Protein AF-A0A1M5ZMY1-F1 (afdb_monomer)

Structure (mmCIF, N/CA/C/O backbone):
data_AF-A0A1M5ZMY1-F1
#
_entry.id   AF-A0A1M5ZMY1-F1
#
loop_
_atom_site.group_PDB
_atom_site.id
_atom_site.type_symbol
_atom_site.label_atom_id
_atom_site.label_alt_id
_atom_site.label_comp_id
_atom_site.label_asym_id
_atom_site.label_entity_id
_atom_site.label_seq_id
_atom_site.pdbx_PDB_ins_code
_atom_site.Cartn_x
_atom_site.Cartn_y
_atom_site.Cartn_z
_atom_site.occupancy
_atom_site.B_iso_or_equiv
_atom_site.auth_seq_id
_atom_site.auth_comp_id
_atom_site.auth_asym_id
_atom_site.auth_atom_id
_atom_site.pdbx_PDB_model_num
ATOM 1 N N . MET A 1 1 ? -7.234 53.132 26.429 1.00 35.31 1 MET A N 1
ATOM 2 C CA . MET A 1 1 ? -5.843 53.620 26.353 1.00 35.31 1 MET A CA 1
ATOM 3 C C . MET A 1 1 ? -4.954 52.594 27.036 1.00 35.31 1 MET A C 1
ATOM 5 O O . MET A 1 1 ? -4.853 52.607 28.250 1.00 35.31 1 MET A O 1
ATOM 9 N N . LEU A 1 2 ? -4.414 51.645 26.274 1.00 26.77 2 LEU A N 1
ATOM 10 C CA . LEU A 1 2 ? -3.416 50.683 26.740 1.00 26.77 2 LEU A CA 1
ATOM 11 C C . LEU A 1 2 ? -2.575 50.312 25.520 1.00 26.77 2 LEU A C 1
ATOM 13 O O . LEU A 1 2 ? -3.067 49.734 24.555 1.00 26.77 2 LEU A O 1
ATOM 17 N N . ILE A 1 3 ? -1.343 50.799 25.558 1.00 33.06 3 ILE A N 1
ATOM 18 C CA . ILE A 1 3 ? -0.283 50.609 24.578 1.00 33.06 3 ILE A CA 1
ATOM 19 C C . ILE A 1 3 ? 0.365 49.263 24.901 1.00 33.06 3 ILE A C 1
ATOM 21 O O . ILE A 1 3 ? 0.758 49.053 26.046 1.00 33.06 3 ILE A O 1
ATOM 25 N N . PHE A 1 4 ? 0.520 48.383 23.911 1.00 30.03 4 PHE A N 1
ATOM 26 C CA . PHE A 1 4 ? 1.518 47.318 23.980 1.00 30.03 4 PHE A CA 1
ATOM 27 C C . PHE A 1 4 ? 2.393 47.348 22.731 1.00 30.03 4 PHE A C 1
ATOM 29 O O . PHE A 1 4 ? 1.918 47.335 21.598 1.00 30.03 4 PHE A O 1
ATOM 36 N N . LEU A 1 5 ? 3.685 47.478 23.014 1.00 32.12 5 LEU A N 1
ATOM 37 C CA . LEU A 1 5 ? 4.809 47.629 22.107 1.00 32.12 5 LEU A CA 1
ATOM 38 C C . LEU A 1 5 ? 5.009 46.376 21.251 1.00 32.12 5 LEU A C 1
ATOM 40 O O . LEU A 1 5 ? 5.100 45.268 21.774 1.00 32.12 5 LEU A O 1
ATOM 44 N N . ALA A 1 6 ? 5.163 46.588 19.945 1.00 33.00 6 ALA A N 1
ATOM 45 C CA . ALA A 1 6 ? 5.726 45.624 19.015 1.00 33.00 6 ALA A CA 1
ATOM 46 C C . ALA A 1 6 ? 7.094 46.131 18.538 1.00 33.00 6 ALA A C 1
ATOM 48 O O . ALA A 1 6 ? 7.201 47.151 17.863 1.00 33.00 6 ALA A O 1
ATOM 49 N N . ALA A 1 7 ? 8.126 45.386 18.906 1.00 31.83 7 ALA A N 1
ATOM 50 C CA . ALA A 1 7 ? 9.466 45.339 18.328 1.00 31.83 7 ALA A CA 1
ATOM 51 C C . ALA A 1 7 ? 9.994 43.953 18.735 1.00 31.83 7 ALA A C 1
ATOM 53 O O . ALA A 1 7 ? 9.753 43.524 19.857 1.00 31.83 7 ALA A O 1
ATOM 54 N N . SER A 1 8 ? 10.696 43.130 17.973 1.00 28.95 8 SER A N 1
ATOM 55 C CA . SER A 1 8 ? 11.203 43.115 16.608 1.00 28.95 8 SER A CA 1
ATOM 56 C C . SER A 1 8 ? 12.115 41.880 16.603 1.00 28.95 8 SER A C 1
ATOM 58 O O . SER A 1 8 ? 13.046 41.829 17.405 1.00 28.95 8 SER A O 1
ATOM 60 N N . ALA A 1 9 ? 11.889 40.896 15.742 1.00 30.72 9 ALA A N 1
ATOM 61 C CA . ALA A 1 9 ? 12.940 39.959 15.351 1.00 30.72 9 ALA A CA 1
ATOM 62 C C . ALA A 1 9 ? 12.597 39.461 13.951 1.00 30.72 9 ALA A C 1
ATOM 64 O O . ALA A 1 9 ? 11.760 38.582 13.761 1.00 30.72 9 ALA A O 1
ATOM 65 N N . GLY A 1 10 ? 13.186 40.133 12.963 1.00 38.84 10 GLY A N 1
ATOM 66 C CA . GLY A 1 10 ? 13.067 39.770 11.566 1.00 38.84 10 GLY A CA 1
ATOM 67 C C . GLY A 1 10 ? 13.779 38.449 11.314 1.00 38.84 10 GLY A C 1
ATOM 68 O O . GLY A 1 10 ? 14.991 38.347 11.480 1.00 38.84 10 GLY A O 1
ATOM 69 N N . TYR A 1 11 ? 13.013 37.462 10.873 1.00 30.56 11 TYR A N 1
ATOM 70 C CA . TYR A 1 11 ? 13.518 36.350 10.088 1.00 30.56 11 TYR A CA 1
ATOM 71 C C . TYR A 1 11 ? 12.639 36.255 8.842 1.00 30.56 11 TYR A C 1
ATOM 73 O O . TYR A 1 11 ? 11.413 36.263 8.936 1.00 30.56 11 TYR A O 1
ATOM 81 N N . ASN A 1 12 ? 13.282 36.272 7.675 1.00 38.78 12 ASN A N 1
ATOM 82 C CA . ASN A 1 12 ? 12.646 36.232 6.362 1.00 38.78 12 ASN A CA 1
ATOM 83 C C . ASN A 1 12 ? 11.802 34.964 6.215 1.00 38.78 12 ASN A C 1
ATOM 85 O O . ASN A 1 12 ? 12.333 33.899 5.911 1.00 38.78 12 ASN A O 1
ATOM 89 N N . ASP A 1 13 ? 10.490 35.105 6.382 1.00 34.28 13 ASP A N 1
ATOM 90 C CA . ASP A 1 13 ? 9.532 34.015 6.240 1.00 34.28 13 ASP A CA 1
ATOM 91 C C . ASP A 1 13 ? 8.671 34.233 4.987 1.00 34.28 13 ASP A C 1
ATOM 93 O O . ASP A 1 13 ? 7.464 34.463 5.028 1.00 34.28 13 ASP A O 1
ATOM 97 N N . THR A 1 14 ? 9.314 34.179 3.817 1.00 39.56 14 THR A N 1
ATOM 98 C CA . THR A 1 14 ? 8.630 34.242 2.510 1.00 39.56 14 THR A CA 1
ATOM 99 C C . THR A 1 14 ? 7.944 32.916 2.140 1.00 39.56 14 THR A C 1
ATOM 101 O O . THR A 1 14 ? 7.382 32.796 1.053 1.00 39.56 14 THR A O 1
ATOM 104 N N . TYR A 1 15 ? 7.964 31.914 3.029 1.00 38.06 15 TYR A N 1
ATOM 105 C CA . TYR A 1 15 ? 7.340 30.605 2.806 1.00 38.06 15 TYR A CA 1
ATOM 106 C C . TYR A 1 15 ? 6.025 30.405 3.585 1.00 38.06 15 TYR A C 1
ATOM 108 O O . TYR A 1 15 ? 5.156 29.665 3.124 1.00 38.06 15 TYR A O 1
ATOM 116 N N . SER A 1 16 ? 5.811 31.120 4.697 1.00 37.41 16 SER A N 1
ATOM 117 C CA . SER A 1 16 ? 4.616 30.952 5.547 1.00 37.41 16 SER A CA 1
ATOM 118 C C . SER A 1 16 ? 3.378 31.734 5.088 1.00 37.41 16 SER A C 1
ATOM 120 O O . SER A 1 16 ? 2.257 31.361 5.428 1.00 37.41 16 SER A O 1
ATOM 122 N N . GLN A 1 17 ? 3.517 32.771 4.252 1.00 33.72 17 GLN A N 1
ATOM 123 C CA . GLN A 1 17 ? 2.355 33.527 3.750 1.00 33.72 17 GLN A CA 1
ATOM 124 C C . GLN A 1 17 ? 1.603 32.859 2.585 1.00 33.72 17 GLN A C 1
ATOM 126 O O . GLN A 1 17 ? 0.542 33.342 2.192 1.00 33.72 17 GLN A O 1
ATOM 131 N N . LYS A 1 18 ? 2.080 31.723 2.054 1.00 39.38 18 LYS A N 1
ATOM 132 C CA . LYS A 1 18 ? 1.399 31.013 0.954 1.00 39.38 18 LYS A CA 1
ATOM 133 C C . LYS A 1 18 ? 0.364 29.978 1.411 1.00 39.38 18 LYS A C 1
ATOM 135 O O . LYS A 1 18 ? -0.370 29.456 0.579 1.00 39.38 18 LYS A O 1
ATOM 140 N N . ILE A 1 19 ? 0.279 29.699 2.713 1.00 42.78 19 ILE A N 1
ATOM 141 C CA . ILE A 1 19 ? -0.653 28.702 3.268 1.00 42.78 19 ILE A CA 1
ATOM 142 C C . ILE A 1 19 ? -1.987 29.351 3.686 1.00 42.78 19 ILE A C 1
ATOM 144 O O . ILE A 1 19 ? -3.027 28.702 3.654 1.00 42.78 19 ILE A O 1
ATOM 148 N N . ALA A 1 20 ? -2.004 30.655 3.981 1.00 37.91 20 ALA A N 1
ATOM 149 C CA . ALA A 1 20 ? -3.212 31.351 4.436 1.00 37.91 20 ALA A CA 1
ATOM 150 C C . ALA A 1 20 ? -4.171 31.798 3.307 1.00 37.91 20 ALA A C 1
ATOM 152 O O . ALA A 1 20 ? -5.298 32.186 3.598 1.00 37.91 20 ALA A O 1
ATOM 153 N N . SER A 1 21 ? -3.771 31.721 2.029 1.00 38.44 21 SER A N 1
ATOM 154 C CA . SER A 1 21 ? -4.612 32.104 0.876 1.00 38.44 21 SER A CA 1
ATOM 155 C C . SER A 1 21 ? -5.141 30.927 0.042 1.00 38.44 21 SER A C 1
ATOM 157 O O . SER A 1 21 ? -5.813 31.146 -0.962 1.00 38.44 21 SER A O 1
ATOM 159 N N . GLN A 1 22 ? -4.894 29.677 0.456 1.00 45.12 22 GLN A N 1
ATOM 160 C CA . GLN A 1 22 ? -5.341 28.469 -0.261 1.00 45.12 22 GLN A CA 1
ATOM 161 C C . GLN A 1 22 ? -6.556 27.774 0.372 1.00 45.12 22 GLN A C 1
ATOM 163 O O . GLN A 1 22 ? -6.870 26.639 0.032 1.00 45.12 22 GLN A O 1
ATOM 168 N N . GLY A 1 23 ? -7.306 28.472 1.228 1.00 39.94 23 GLY A N 1
ATOM 169 C CA . GLY A 1 23 ? -8.612 28.022 1.728 1.00 39.94 23 GLY A CA 1
ATOM 170 C C . GLY A 1 23 ? -9.728 28.014 0.672 1.00 39.94 23 GLY A C 1
ATOM 171 O O . GLY A 1 23 ? -10.899 28.126 1.024 1.00 39.94 23 GLY A O 1
ATOM 172 N N . ILE A 1 24 ? -9.392 27.914 -0.617 1.00 46.41 24 ILE A N 1
ATOM 173 C CA . ILE A 1 24 ? -10.369 27.601 -1.653 1.00 46.41 24 ILE A CA 1
ATOM 174 C C . ILE A 1 24 ? -10.539 26.089 -1.586 1.00 46.41 24 ILE A C 1
ATOM 176 O O . ILE A 1 24 ? -9.721 25.339 -2.114 1.00 46.41 24 ILE A O 1
ATOM 180 N N . PHE A 1 25 ? -11.583 25.647 -0.885 1.00 50.59 25 PHE A N 1
ATOM 181 C CA . PHE A 1 25 ? -12.073 24.279 -0.983 1.00 50.59 25 PHE A CA 1
ATOM 182 C C . PHE A 1 25 ? -12.330 23.994 -2.463 1.00 50.59 25 PHE A C 1
ATOM 184 O O . PHE A 1 25 ? -13.323 24.457 -3.028 1.00 50.59 25 PHE A O 1
ATOM 191 N N . SER A 1 26 ? -11.397 23.303 -3.117 1.00 63.91 26 SER A N 1
ATOM 192 C CA . SER A 1 26 ? -11.587 22.885 -4.494 1.00 63.91 26 SER A CA 1
ATOM 193 C C . SER A 1 26 ? -12.775 21.932 -4.504 1.00 63.91 26 SER A C 1
ATOM 195 O O . SER A 1 26 ? -12.816 20.949 -3.758 1.00 63.91 26 SER A O 1
ATOM 197 N N . LEU A 1 27 ? -13.802 22.287 -5.278 1.00 74.50 27 LEU A N 1
ATOM 198 C CA . LEU A 1 27 ? -14.998 21.462 -5.378 1.00 74.50 27 LEU A CA 1
ATOM 199 C C . LEU A 1 27 ? -14.587 20.050 -5.821 1.00 74.50 27 LEU A C 1
ATOM 201 O O . LEU A 1 27 ? -13.698 19.918 -6.674 1.00 74.50 27 LEU A O 1
ATOM 205 N N . PRO A 1 28 ? -15.195 18.999 -5.242 1.00 84.06 28 PRO A N 1
ATOM 206 C CA . PRO A 1 28 ? -14.890 17.633 -5.628 1.00 84.06 28 PRO A CA 1
ATOM 207 C C . PRO A 1 28 ? -15.141 17.464 -7.128 1.00 84.06 28 PRO A C 1
ATOM 209 O O . PRO A 1 28 ? -16.197 17.833 -7.642 1.00 84.06 28 PRO A O 1
ATOM 212 N N . VAL A 1 29 ? -14.149 16.921 -7.831 1.00 89.75 29 VAL A N 1
ATOM 213 C CA . VAL A 1 29 ? -14.272 16.595 -9.253 1.00 89.75 29 VAL A CA 1
ATOM 214 C C . VAL A 1 29 ? -15.243 15.428 -9.386 1.00 89.75 29 VAL A C 1
ATOM 216 O O . VAL A 1 29 ? -14.965 14.337 -8.890 1.00 89.75 29 VAL A O 1
ATOM 219 N N . LEU A 1 30 ? -16.379 15.667 -10.037 1.00 92.62 30 LEU A N 1
ATOM 220 C CA . LEU A 1 30 ? -17.332 14.625 -10.407 1.00 92.62 30 LEU A CA 1
ATOM 221 C C . LEU A 1 30 ? -16.865 13.946 -11.698 1.00 92.62 30 LEU A C 1
ATOM 223 O O . LEU A 1 30 ? -16.421 14.627 -12.623 1.00 92.62 30 LEU A O 1
ATOM 227 N N . PHE A 1 31 ? -16.955 12.620 -11.741 1.00 94.88 31 PHE A N 1
ATOM 228 C CA . PHE A 1 31 ? -16.605 11.802 -12.898 1.00 94.88 31 PHE A CA 1
ATOM 229 C C . PHE A 1 31 ? -17.418 10.512 -12.910 1.00 94.88 31 PHE A C 1
ATOM 231 O O . PHE A 1 31 ? -17.820 10.016 -11.853 1.00 94.88 31 PHE A O 1
ATOM 238 N N . ASP A 1 32 ? -17.606 9.959 -14.102 1.00 96.62 32 ASP A N 1
ATOM 239 C CA . ASP A 1 32 ? -18.259 8.669 -14.288 1.00 96.62 32 ASP A CA 1
ATOM 240 C C . ASP A 1 32 ? -17.251 7.537 -14.060 1.00 96.62 32 ASP A C 1
ATOM 242 O O . ASP A 1 32 ? -16.075 7.629 -14.431 1.00 96.62 32 ASP A O 1
ATOM 246 N N . LYS A 1 33 ? -17.700 6.459 -13.412 1.00 96.50 33 LYS A N 1
ATOM 247 C CA . LYS A 1 33 ? -16.862 5.279 -13.200 1.00 96.50 33 LYS A CA 1
ATOM 248 C C . LYS A 1 33 ? -16.662 4.537 -14.517 1.00 96.50 33 LYS A C 1
ATOM 250 O O . LYS A 1 33 ? -17.620 4.227 -15.217 1.00 96.50 33 LYS A O 1
ATOM 255 N N . ILE A 1 34 ? -15.407 4.236 -14.844 1.00 97.50 34 ILE A N 1
ATOM 256 C CA . ILE A 1 34 ? -15.065 3.524 -16.079 1.00 97.50 34 ILE A CA 1
ATOM 257 C C . ILE A 1 34 ? -15.164 2.018 -15.835 1.00 97.50 34 ILE A C 1
ATOM 259 O O . ILE A 1 34 ? -14.408 1.467 -15.031 1.00 97.50 34 ILE A O 1
ATOM 263 N N . SER A 1 35 ? -16.066 1.370 -16.571 1.00 97.12 35 SER A N 1
ATOM 264 C CA . SER A 1 35 ? -16.361 -0.065 -16.483 1.00 97.12 35 SER A CA 1
ATOM 265 C C . SER A 1 35 ? -15.853 -0.885 -17.686 1.00 97.12 35 SER A C 1
ATOM 267 O O . SER A 1 35 ? -16.077 -2.090 -17.772 1.00 97.12 35 SER A O 1
ATOM 269 N N . VAL A 1 36 ? -15.145 -0.248 -18.626 1.00 97.56 36 VAL A N 1
ATOM 270 C CA . VAL A 1 36 ? -14.686 -0.863 -19.886 1.00 97.56 36 VAL A CA 1
ATOM 271 C C . VAL A 1 36 ? -13.161 -0.933 -19.985 1.00 97.56 36 VAL A C 1
ATOM 273 O O . VAL A 1 36 ? -12.440 -0.120 -19.399 1.00 97.56 36 VAL A O 1
ATOM 276 N N . LEU A 1 37 ? -12.663 -1.905 -20.753 1.00 97.19 37 LEU A N 1
ATOM 277 C CA . LEU A 1 37 ? -11.234 -2.110 -21.007 1.00 97.19 37 LEU A CA 1
ATOM 278 C C . LEU A 1 37 ? -10.665 -1.061 -21.987 1.00 97.19 37 LEU A C 1
ATOM 280 O O . LEU A 1 37 ? -11.405 -0.517 -22.807 1.00 97.19 37 LEU A O 1
ATOM 284 N N . PRO A 1 38 ? -9.351 -0.763 -21.934 1.00 97.94 38 PRO A N 1
ATOM 285 C CA . PRO A 1 38 ? -8.729 0.181 -22.858 1.00 97.94 38 PRO A CA 1
ATOM 286 C C . PRO A 1 38 ? -8.578 -0.410 -24.266 1.00 97.94 38 PRO A C 1
ATOM 288 O O . PRO A 1 38 ? -7.960 -1.459 -24.448 1.00 97.94 38 PRO A O 1
ATOM 291 N N . GLU A 1 39 ? -9.038 0.325 -25.278 1.00 97.69 39 GLU A N 1
ATOM 292 C CA . GLU A 1 39 ? -8.944 -0.085 -26.694 1.00 97.69 39 GLU A CA 1
ATOM 293 C C . GLU A 1 39 ? -7.943 0.760 -27.490 1.00 97.69 39 GLU A C 1
ATOM 295 O O . GLU A 1 39 ? -7.606 0.435 -28.625 1.00 97.69 39 GLU A O 1
ATOM 300 N N . ALA A 1 40 ? -7.444 1.853 -26.910 1.00 97.19 40 ALA A N 1
ATOM 301 C CA . ALA A 1 40 ? -6.541 2.762 -27.594 1.00 97.19 40 ALA A CA 1
ATOM 302 C C . ALA A 1 40 ? -5.275 2.070 -28.127 1.00 97.19 40 ALA A C 1
ATOM 304 O O . ALA A 1 40 ? -4.642 1.275 -27.433 1.00 97.19 40 ALA A O 1
ATOM 305 N N . GLU A 1 41 ? -4.861 2.456 -29.336 1.00 97.19 41 GLU A N 1
ATOM 306 C CA . GLU A 1 41 ? -3.642 1.968 -30.004 1.00 97.19 41 GLU A CA 1
ATOM 307 C C . GLU A 1 41 ? -2.421 2.868 -29.787 1.00 97.19 41 GLU A C 1
ATOM 309 O O . GLU A 1 41 ? -1.297 2.491 -30.099 1.00 97.19 41 GLU A O 1
ATOM 314 N N . THR A 1 42 ? -2.619 4.074 -29.252 1.00 97.50 42 THR A N 1
ATOM 315 C CA . THR A 1 42 ? -1.530 5.014 -28.972 1.00 97.50 42 THR A CA 1
ATOM 316 C C . THR A 1 42 ? -1.699 5.650 -27.603 1.00 97.50 42 THR A C 1
ATOM 318 O O . THR A 1 42 ? -2.817 5.820 -27.114 1.00 97.50 42 THR A O 1
ATOM 321 N N . PHE A 1 43 ? -0.591 6.083 -27.000 1.00 97.12 43 PHE A N 1
ATOM 322 C CA . PHE A 1 43 ? -0.623 6.768 -25.708 1.00 97.12 43 PHE A CA 1
ATOM 323 C C . PHE A 1 43 ? -1.523 8.028 -25.689 1.00 97.12 43 PHE A C 1
ATOM 325 O O . PHE A 1 43 ? -2.339 8.158 -24.774 1.00 97.12 43 PHE A O 1
ATOM 332 N N . PRO A 1 44 ? -1.481 8.931 -26.691 1.00 98.00 44 PRO A N 1
ATOM 333 C CA . PRO A 1 44 ? -2.434 10.039 -26.770 1.00 98.00 44 PRO A CA 1
ATOM 334 C C . PRO A 1 44 ? -3.897 9.610 -26.844 1.00 98.00 44 PRO A C 1
ATOM 336 O O . PRO A 1 44 ? -4.752 10.228 -26.208 1.00 98.00 44 PRO A O 1
ATOM 339 N N . ALA A 1 45 ? -4.189 8.565 -27.624 1.00 98.19 45 ALA A N 1
ATOM 340 C CA . ALA A 1 45 ? -5.538 8.029 -27.733 1.00 98.19 45 ALA A CA 1
ATOM 341 C C . ALA A 1 45 ? -5.999 7.428 -26.401 1.00 98.19 45 ALA A C 1
ATOM 343 O O . ALA A 1 45 ? -7.151 7.633 -26.037 1.00 98.19 45 ALA A O 1
ATOM 344 N N . LEU A 1 46 ? -5.099 6.795 -25.639 1.00 98.38 46 LEU A N 1
ATOM 345 C CA . LEU A 1 46 ? -5.397 6.239 -24.319 1.00 98.38 46 LEU A CA 1
ATOM 346 C C . LEU A 1 46 ? -5.881 7.327 -23.358 1.00 98.38 46 LEU A C 1
ATOM 348 O O . LEU A 1 46 ? -6.939 7.183 -22.754 1.00 98.38 46 LEU A O 1
ATOM 352 N N . LEU A 1 47 ? -5.157 8.447 -23.261 1.00 98.06 47 LEU A N 1
ATOM 353 C CA . LEU A 1 47 ? -5.557 9.554 -22.385 1.00 98.06 47 LEU A CA 1
ATOM 354 C C . LEU A 1 47 ? -6.885 10.188 -22.820 1.00 98.06 47 LEU A C 1
ATOM 356 O O . LEU A 1 47 ? -7.728 10.486 -21.976 1.00 98.06 47 LEU A O 1
ATOM 360 N N . ARG A 1 48 ? -7.100 10.375 -24.130 1.00 98.38 48 ARG A N 1
ATOM 361 C CA . ARG A 1 48 ? -8.371 10.906 -24.652 1.00 98.38 48 ARG A CA 1
ATOM 362 C C . ARG A 1 48 ? -9.536 9.954 -24.393 1.00 98.38 48 ARG A C 1
ATOM 364 O O . ARG A 1 48 ? -10.596 10.412 -23.983 1.00 98.38 48 ARG A O 1
ATOM 371 N N . GLN A 1 49 ? -9.341 8.657 -24.634 1.00 98.38 49 GLN A N 1
ATOM 372 C CA . GLN A 1 49 ? -10.352 7.628 -24.404 1.00 98.38 49 GLN A CA 1
ATOM 373 C C . GLN A 1 49 ? -10.727 7.582 -22.923 1.00 98.38 49 GLN A C 1
ATOM 375 O O . GLN A 1 49 ? -11.909 7.630 -22.606 1.00 98.38 49 GLN A O 1
ATOM 380 N N . PHE A 1 50 ? -9.735 7.580 -22.031 1.00 98.38 50 PHE A N 1
ATOM 381 C CA . PHE A 1 50 ? -9.957 7.582 -20.589 1.00 98.38 50 PHE A CA 1
ATOM 382 C C . PHE A 1 50 ? -10.768 8.798 -20.131 1.00 98.38 50 PHE A C 1
ATOM 384 O O . PHE A 1 50 ? -11.792 8.646 -19.474 1.00 98.38 50 PHE A O 1
ATOM 391 N N . MET A 1 51 ? -10.348 10.008 -20.518 1.00 98.19 51 MET A N 1
ATOM 392 C CA . MET A 1 51 ? -11.069 11.233 -20.159 1.00 98.19 51 MET A CA 1
ATOM 393 C C . MET A 1 51 ? -12.495 11.238 -20.716 1.00 98.19 51 MET A C 1
ATOM 395 O O . MET A 1 51 ? -13.422 11.610 -20.007 1.00 98.19 51 MET A O 1
ATOM 399 N N . LYS A 1 52 ? -12.691 10.773 -21.956 1.00 98.31 52 LYS A N 1
ATOM 400 C CA . LYS A 1 52 ? -14.020 10.670 -22.567 1.00 98.31 52 LYS A CA 1
ATOM 4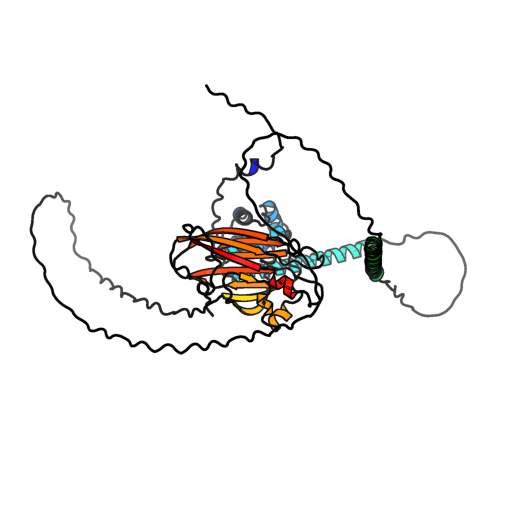01 C C . LYS A 1 52 ? -14.929 9.704 -21.802 1.00 98.31 52 LYS A C 1
ATOM 403 O O . LYS A 1 52 ? -16.080 10.041 -21.563 1.00 98.31 52 LYS A O 1
ATOM 408 N N . LEU A 1 53 ? -14.425 8.525 -21.435 1.00 97.94 53 LEU A N 1
ATOM 409 C CA . LEU A 1 53 ? -15.198 7.505 -20.719 1.00 97.94 53 LEU A CA 1
ATOM 410 C C . LEU A 1 53 ? -15.515 7.912 -19.279 1.00 97.94 53 LEU A C 1
ATOM 412 O O . LEU A 1 53 ? -16.603 7.625 -18.803 1.00 97.94 53 LEU A O 1
ATOM 416 N N . GLY A 1 54 ? -14.592 8.600 -18.605 1.00 97.56 54 GLY A N 1
ATOM 417 C CA . GLY A 1 54 ? -14.825 9.140 -17.264 1.00 97.56 54 GLY A CA 1
ATOM 418 C C . GLY A 1 54 ? -15.612 10.453 -17.247 1.00 97.56 54 GLY A C 1
ATOM 419 O O . GLY A 1 54 ? -15.760 11.043 -16.180 1.00 97.56 54 GLY A O 1
ATOM 420 N N . ASN A 1 55 ? -16.058 10.947 -18.409 1.00 97.62 55 ASN A N 1
ATOM 421 C CA . ASN A 1 55 ? -16.696 12.258 -18.573 1.00 97.62 55 ASN A CA 1
ATOM 422 C C . ASN A 1 55 ? -15.882 13.407 -17.937 1.00 97.62 55 ASN A C 1
ATOM 424 O O . ASN A 1 55 ? -16.403 14.329 -17.312 1.00 97.62 55 ASN A O 1
ATOM 428 N N . LEU A 1 56 ? -14.560 13.322 -18.081 1.00 96.88 56 LEU A N 1
ATOM 429 C CA . LEU A 1 56 ? -13.594 14.266 -17.542 1.00 96.88 56 LEU A CA 1
ATOM 430 C C . LEU A 1 56 ? -13.186 15.266 -18.619 1.00 96.88 56 LEU A C 1
ATOM 432 O O . LEU A 1 56 ? -12.684 14.908 -19.688 1.00 96.88 56 LEU A O 1
ATOM 436 N N . THR A 1 57 ? -13.310 16.549 -18.304 1.00 96.81 57 THR A N 1
ATOM 437 C CA . THR A 1 57 ? -12.616 17.595 -19.058 1.00 96.81 57 THR A CA 1
ATOM 438 C C . THR A 1 57 ? -11.113 17.549 -18.781 1.00 96.81 57 THR A C 1
ATOM 440 O O . THR A 1 57 ? -10.650 16.998 -17.780 1.00 96.81 57 THR A O 1
ATOM 443 N N . GLN A 1 58 ? -10.330 18.187 -19.654 1.00 95.69 58 GLN A N 1
ATOM 444 C CA . GLN A 1 58 ? -8.884 18.290 -19.471 1.00 95.69 58 GLN A CA 1
ATOM 445 C C . GLN A 1 58 ? -8.523 18.942 -18.120 1.00 95.69 58 GLN A C 1
ATOM 447 O O . GLN A 1 58 ? -7.699 18.412 -17.377 1.00 95.69 58 GLN A O 1
ATOM 452 N N . SER A 1 59 ? -9.217 20.031 -17.774 1.00 94.56 59 SER A N 1
ATOM 453 C CA . SER A 1 59 ? -9.018 20.754 -16.516 1.00 94.56 59 SER A CA 1
ATOM 454 C C . SER A 1 59 ? -9.355 19.888 -15.300 1.00 94.56 59 SER A C 1
ATOM 456 O O . SER A 1 59 ? -8.568 19.832 -14.359 1.00 94.56 59 SER A O 1
ATOM 458 N N . GLN A 1 60 ? -10.458 19.132 -15.340 1.00 95.56 60 GLN A N 1
ATOM 459 C CA . GLN A 1 60 ? -10.821 18.200 -14.266 1.00 95.56 60 GLN A CA 1
ATOM 460 C C . GLN A 1 60 ? -9.795 17.074 -14.105 1.00 95.56 60 GLN A C 1
ATOM 462 O O . GLN A 1 60 ? -9.442 16.724 -12.982 1.00 95.56 60 GLN A O 1
ATOM 467 N N . PHE A 1 61 ? -9.268 16.528 -15.205 1.00 95.50 61 PHE A N 1
ATOM 468 C CA . PHE A 1 61 ? -8.219 15.509 -15.145 1.00 95.50 61 PHE A CA 1
ATOM 469 C C . PHE A 1 61 ? -6.925 16.056 -14.516 1.00 95.50 61 PHE A C 1
ATOM 471 O O . PHE A 1 61 ? -6.299 15.384 -13.696 1.00 95.50 61 PHE A O 1
ATOM 478 N N . CYS A 1 62 ? -6.546 17.295 -14.840 1.00 94.81 62 CYS A N 1
ATOM 479 C CA . CYS A 1 62 ? -5.448 17.996 -14.171 1.00 94.81 62 CYS A CA 1
ATOM 480 C C . CYS A 1 62 ? -5.752 18.275 -12.692 1.00 94.81 62 CYS A C 1
ATOM 482 O O . CYS A 1 62 ? -4.884 18.067 -11.850 1.00 94.81 62 CYS A O 1
ATOM 484 N N . GLN A 1 63 ? -6.982 18.652 -12.344 1.00 92.88 63 GLN A N 1
ATOM 485 C CA . GLN A 1 63 ? -7.393 18.885 -10.958 1.00 92.88 63 GLN A CA 1
ATOM 486 C C . GLN A 1 63 ? -7.334 17.598 -10.115 1.00 92.88 63 GLN A C 1
ATOM 488 O O . GLN A 1 63 ? -6.908 17.635 -8.962 1.00 92.88 63 GLN A O 1
ATOM 493 N N . LEU A 1 64 ? -7.668 16.434 -10.687 1.00 91.44 64 LEU A N 1
ATOM 494 C CA . LEU A 1 64 ? -7.472 15.135 -10.022 1.00 91.44 64 LEU A CA 1
ATOM 495 C C . LEU A 1 64 ? -5.996 14.871 -9.676 1.00 91.44 64 LEU A C 1
ATOM 497 O O . LEU A 1 64 ? -5.706 14.159 -8.714 1.00 91.44 64 LEU A O 1
ATOM 501 N N . SER A 1 65 ? -5.057 15.468 -10.417 1.00 92.06 65 SER A N 1
ATOM 502 C CA . SER A 1 65 ? -3.620 15.350 -10.151 1.00 92.06 65 SER A CA 1
ATOM 503 C C . SER A 1 65 ? -3.176 16.075 -8.871 1.00 92.06 65 SER A C 1
ATOM 505 O O . SER A 1 65 ? -2.146 15.724 -8.297 1.00 92.06 65 SER A O 1
ATOM 507 N N . GLU A 1 66 ? -3.965 17.045 -8.402 1.00 88.06 66 GLU A N 1
ATOM 508 C CA . GLU A 1 66 ? -3.686 17.861 -7.213 1.00 88.06 66 GLU A CA 1
ATOM 509 C C . GLU A 1 66 ? -4.224 17.230 -5.919 1.00 88.06 66 GLU A C 1
ATOM 511 O O . GLU A 1 66 ? -3.820 17.610 -4.822 1.00 88.06 66 GLU A O 1
ATOM 516 N N . GLN A 1 67 ? -5.120 16.242 -6.023 1.00 75.56 67 GLN A N 1
ATOM 517 C CA . GLN A 1 67 ? -5.881 15.726 -4.879 1.00 75.56 67 GLN A CA 1
ATOM 518 C C . GLN A 1 67 ? -5.079 14.840 -3.911 1.00 75.56 67 GLN A C 1
ATOM 520 O O . GLN A 1 67 ? -5.584 14.510 -2.837 1.00 75.56 67 GLN A O 1
ATOM 525 N N . ARG A 1 68 ? -3.838 14.452 -4.235 1.00 65.19 68 ARG A N 1
ATOM 526 C CA . ARG A 1 68 ? -2.927 13.724 -3.330 1.00 65.19 68 ARG A CA 1
ATOM 527 C C . ARG A 1 68 ? -1.483 14.080 -3.632 1.00 65.19 68 ARG A C 1
ATOM 529 O O . ARG A 1 68 ? -1.186 14.363 -4.781 1.00 65.19 68 ARG A O 1
ATOM 536 N N . GLY A 1 69 ? -0.606 13.996 -2.621 1.00 60.38 69 GLY A N 1
ATOM 537 C CA . GLY A 1 69 ? 0.814 14.412 -2.603 1.00 60.38 69 GLY A CA 1
ATOM 538 C C . GLY A 1 69 ? 1.777 13.780 -3.627 1.00 60.38 69 GLY A C 1
ATOM 539 O O . GLY A 1 69 ? 2.962 13.605 -3.350 1.00 60.38 69 GLY A O 1
ATOM 540 N N . PHE A 1 70 ? 1.284 13.414 -4.803 1.00 73.75 70 PHE A N 1
ATOM 541 C CA . PHE A 1 70 ? 2.041 13.228 -6.024 1.00 73.75 70 PHE A CA 1
ATOM 542 C C . PHE A 1 70 ? 2.402 14.580 -6.645 1.00 73.75 70 PHE A C 1
ATOM 544 O O . PHE A 1 70 ? 1.944 15.635 -6.217 1.00 73.75 70 PHE A O 1
ATOM 551 N N . HIS A 1 71 ? 3.264 14.549 -7.661 1.00 78.19 71 HIS A N 1
ATOM 552 C CA . HIS A 1 71 ? 3.594 15.752 -8.410 1.00 78.19 71 HIS A CA 1
ATOM 553 C C . HIS A 1 71 ? 2.404 16.091 -9.323 1.00 78.19 71 HIS A C 1
ATOM 555 O O . HIS A 1 71 ? 2.124 15.290 -10.229 1.00 78.19 71 HIS A O 1
ATOM 561 N N . PRO A 1 72 ? 1.692 17.210 -9.089 1.00 87.50 72 PRO A N 1
ATOM 562 C CA . PRO A 1 72 ? 0.601 17.612 -9.960 1.00 87.50 72 PRO A CA 1
ATOM 563 C C . PRO A 1 72 ? 1.158 17.969 -11.338 1.00 87.50 72 PRO A C 1
ATOM 565 O O . PRO A 1 72 ? 2.343 18.287 -11.490 1.00 87.50 72 PRO A O 1
ATOM 568 N N . PHE A 1 73 ? 0.309 17.902 -12.354 1.00 91.25 73 PHE A N 1
ATOM 569 C CA . PHE A 1 73 ? 0.653 18.351 -13.697 1.00 91.25 73 PHE A CA 1
ATOM 570 C C . PHE A 1 73 ? -0.424 19.287 -14.226 1.00 91.25 73 PHE A C 1
ATOM 572 O O . PHE A 1 73 ? -1.615 19.092 -13.991 1.00 91.25 73 PHE A O 1
ATOM 579 N N . ASP A 1 74 ? 0.014 20.306 -14.956 1.00 93.31 74 ASP A N 1
ATOM 580 C CA . ASP A 1 74 ? -0.879 21.329 -15.479 1.00 93.31 74 ASP A CA 1
ATOM 581 C C . ASP A 1 74 ? -1.447 20.955 -16.858 1.00 93.31 74 ASP A C 1
ATOM 583 O O . ASP A 1 74 ? -1.051 19.978 -17.511 1.00 93.31 74 ASP A O 1
ATOM 587 N N . ASP A 1 75 ? -2.369 21.788 -17.336 1.00 94.25 75 ASP A N 1
ATOM 588 C CA . ASP A 1 75 ? -2.974 21.644 -18.657 1.00 94.25 75 ASP A CA 1
ATOM 589 C C . ASP A 1 75 ? -1.947 21.694 -19.794 1.00 94.25 75 ASP A C 1
ATOM 591 O O . ASP A 1 75 ? -2.144 21.090 -20.852 1.00 94.25 75 ASP A O 1
ATOM 595 N N . ARG A 1 76 ? -0.828 22.404 -19.614 1.00 94.69 76 ARG A N 1
ATOM 596 C CA . ARG A 1 76 ? 0.213 22.512 -20.640 1.00 94.69 76 ARG A CA 1
ATOM 597 C C . ARG A 1 76 ? 0.935 21.180 -20.802 1.00 94.69 76 ARG A C 1
ATOM 599 O O . ARG A 1 76 ? 1.178 20.754 -21.937 1.00 94.69 76 ARG A O 1
ATOM 606 N N . ASN A 1 77 ? 1.261 20.521 -19.693 1.00 95.00 77 ASN A N 1
ATOM 607 C CA . ASN A 1 77 ? 1.837 19.186 -19.683 1.00 95.00 77 ASN A CA 1
ATOM 608 C C . ASN A 1 77 ? 0.891 18.189 -20.354 1.00 95.00 77 ASN A C 1
ATOM 610 O O . ASN A 1 77 ? 1.299 17.521 -21.309 1.00 95.00 77 ASN A O 1
ATOM 614 N N . LEU A 1 78 ? -0.375 18.157 -19.932 1.00 96.50 78 LEU A N 1
ATOM 615 C CA . LEU A 1 78 ? -1.372 17.236 -20.476 1.00 96.50 78 LEU A CA 1
ATOM 616 C C . LEU A 1 78 ? -1.601 17.453 -21.978 1.00 96.50 78 LEU A C 1
ATOM 618 O O . LEU A 1 78 ? -1.541 16.506 -22.767 1.00 96.50 78 LEU A O 1
ATOM 622 N N . LYS A 1 79 ? -1.738 18.710 -22.409 1.00 96.38 79 LYS A N 1
ATOM 623 C CA . LYS A 1 79 ? -1.855 19.072 -23.828 1.00 96.38 79 LYS A CA 1
ATOM 624 C C . LYS A 1 79 ? -0.626 18.650 -24.636 1.00 96.38 79 LYS A C 1
ATOM 626 O O . LYS A 1 79 ? -0.765 18.216 -25.778 1.00 96.38 79 LYS A O 1
ATOM 631 N N . SER A 1 80 ? 0.578 18.738 -24.067 1.00 96.19 80 SER A N 1
ATOM 632 C CA . SER A 1 80 ? 1.801 18.249 -24.719 1.00 96.19 80 SER A CA 1
ATOM 633 C C . SER A 1 80 ? 1.789 16.729 -24.898 1.00 96.19 80 SER A C 1
ATOM 635 O O . SER A 1 80 ? 2.217 16.229 -25.940 1.00 96.19 80 SER A O 1
ATOM 637 N N . TRP A 1 81 ? 1.304 15.977 -23.913 1.00 96.81 81 TRP A N 1
ATOM 638 C CA . TRP A 1 81 ? 1.215 14.518 -24.004 1.00 96.81 81 TRP A CA 1
ATOM 639 C C . TRP A 1 81 ? 0.198 14.084 -25.054 1.00 96.81 81 TRP A C 1
ATOM 641 O O . TRP A 1 81 ? 0.510 13.266 -25.916 1.00 96.81 81 TRP A O 1
ATOM 651 N N . ILE A 1 82 ? -0.972 14.719 -25.050 1.00 96.50 82 ILE A N 1
ATOM 652 C CA . ILE A 1 82 ? -2.071 14.417 -25.967 1.00 96.50 82 ILE A CA 1
ATOM 653 C C . ILE A 1 82 ? -1.761 14.860 -27.405 1.00 96.50 82 ILE A C 1
ATOM 655 O O . ILE A 1 82 ? -2.053 14.135 -28.353 1.00 96.50 82 ILE A O 1
ATOM 659 N N . ASN A 1 83 ? -1.168 16.036 -27.611 1.00 95.06 83 ASN A N 1
ATOM 660 C CA . ASN A 1 83 ? -0.994 16.567 -28.968 1.00 95.06 83 ASN A CA 1
ATOM 661 C C . ASN A 1 83 ? 0.342 16.188 -29.598 1.00 95.06 83 ASN A C 1
ATOM 663 O O . ASN A 1 83 ? 0.404 15.978 -30.803 1.00 95.06 83 ASN A O 1
ATOM 667 N N . LYS A 1 84 ? 1.416 16.110 -28.805 1.00 93.50 84 LYS A N 1
ATOM 668 C CA . LYS A 1 84 ? 2.764 15.826 -29.325 1.00 93.50 84 LYS A CA 1
ATOM 669 C C . LYS A 1 84 ? 3.179 14.367 -29.151 1.00 93.50 84 LYS A C 1
ATOM 671 O O . LYS A 1 84 ? 4.280 14.013 -29.557 1.00 93.50 84 LYS A O 1
ATOM 676 N N . GLY A 1 85 ? 2.369 13.545 -28.477 1.00 91.25 85 GLY A N 1
ATOM 677 C CA . GLY A 1 85 ? 2.755 12.176 -28.119 1.00 91.25 85 GLY A CA 1
ATOM 678 C C . GLY A 1 85 ? 3.940 12.108 -27.156 1.00 91.25 85 GLY A C 1
ATOM 679 O O . GLY A 1 85 ? 4.598 11.078 -27.049 1.00 91.25 85 GLY A O 1
ATOM 680 N N . SER A 1 86 ? 4.253 13.215 -26.475 1.00 92.62 86 SER A N 1
ATOM 681 C CA . SER A 1 86 ? 5.344 13.236 -25.502 1.00 92.62 86 SER A CA 1
ATOM 682 C C . SER A 1 86 ? 4.979 12.402 -24.276 1.00 92.62 86 SER A C 1
ATOM 684 O O . SER A 1 86 ? 3.852 12.456 -23.796 1.00 92.62 86 SER A O 1
ATOM 686 N N . PHE A 1 87 ? 5.937 11.635 -23.757 1.00 93.75 87 PHE A N 1
ATOM 687 C CA . PHE A 1 87 ? 5.695 10.801 -22.583 1.00 93.75 87 PHE A CA 1
ATOM 688 C C . PHE A 1 87 ? 5.872 11.583 -21.269 1.00 93.75 87 PHE A C 1
ATOM 690 O O . PHE A 1 87 ? 6.812 12.382 -21.171 1.00 93.75 87 PHE A O 1
ATOM 697 N N . PRO A 1 88 ? 5.036 11.334 -20.240 1.00 93.50 88 PRO A N 1
ATOM 698 C CA . PRO A 1 88 ? 5.127 12.018 -18.953 1.00 93.50 88 PRO A CA 1
ATOM 699 C C . PRO A 1 88 ? 6.457 11.768 -18.235 1.00 93.50 88 PRO A C 1
ATOM 701 O O . PRO A 1 88 ? 7.113 10.739 -18.423 1.00 93.50 88 PRO A O 1
ATOM 704 N N . ASN A 1 89 ? 6.856 12.700 -17.367 1.00 89.69 89 ASN A N 1
ATOM 705 C CA . ASN A 1 89 ? 7.999 12.507 -16.471 1.00 89.69 89 ASN A CA 1
ATOM 706 C C . ASN A 1 89 ? 7.640 11.521 -15.331 1.00 89.69 89 ASN A C 1
ATOM 708 O O . ASN A 1 89 ? 6.459 11.316 -15.064 1.00 89.69 89 ASN A O 1
ATOM 712 N N . PRO A 1 90 ? 8.615 10.911 -14.627 1.00 83.25 90 PRO A N 1
ATOM 713 C CA . PRO A 1 90 ? 8.331 9.886 -13.614 1.00 83.25 90 PRO A CA 1
ATOM 714 C C . PRO A 1 90 ? 7.340 10.291 -12.510 1.00 83.25 90 PRO A C 1
ATOM 716 O O . PRO A 1 90 ? 6.621 9.427 -12.016 1.00 83.25 90 PRO A O 1
ATOM 719 N N . GLY A 1 91 ? 7.286 11.575 -12.135 1.00 78.62 91 GLY A N 1
ATOM 720 C CA . GLY A 1 91 ? 6.306 12.085 -11.172 1.00 78.62 91 GLY A CA 1
ATOM 721 C C . GLY A 1 91 ? 4.889 12.030 -11.739 1.00 78.62 91 GLY A C 1
ATOM 722 O O . GLY A 1 91 ? 4.031 11.361 -11.173 1.00 78.62 91 GLY A O 1
ATOM 723 N N . ALA A 1 92 ? 4.684 12.629 -12.912 1.00 90.44 92 ALA A N 1
ATOM 724 C CA . ALA A 1 92 ? 3.402 12.639 -13.607 1.00 90.44 92 ALA A CA 1
ATOM 725 C C . ALA A 1 92 ? 2.905 11.237 -13.995 1.00 90.44 92 ALA A C 1
ATOM 727 O O . ALA A 1 92 ? 1.707 10.979 -13.934 1.00 90.44 92 ALA A O 1
ATOM 728 N N . LYS A 1 93 ? 3.810 10.304 -14.338 1.00 91.56 93 LYS A N 1
ATOM 729 C CA . LYS A 1 93 ? 3.447 8.896 -14.603 1.00 91.56 93 LYS A CA 1
ATOM 730 C C . LYS A 1 93 ? 2.687 8.289 -13.425 1.00 91.56 93 LYS A C 1
ATOM 732 O O . LYS A 1 93 ? 1.651 7.666 -13.615 1.00 91.56 93 LYS A O 1
ATOM 737 N N . ARG A 1 94 ? 3.204 8.482 -12.208 1.00 83.19 94 ARG A N 1
ATOM 738 C CA . ARG A 1 94 ? 2.586 7.954 -10.983 1.00 83.19 94 ARG A CA 1
ATOM 739 C C . ARG A 1 94 ? 1.213 8.564 -10.760 1.00 83.19 94 ARG A C 1
ATOM 741 O O . ARG A 1 94 ? 0.278 7.835 -10.457 1.00 83.19 94 ARG A O 1
ATOM 748 N N . THR A 1 95 ? 1.101 9.872 -10.967 1.00 89.88 95 THR A N 1
ATOM 749 C CA . THR A 1 95 ? -0.162 10.589 -10.824 1.00 89.88 95 THR A CA 1
ATOM 750 C C . THR A 1 95 ? -1.215 10.079 -11.811 1.00 89.88 95 THR A C 1
ATOM 752 O O . THR A 1 95 ? -2.339 9.817 -11.406 1.00 89.88 95 THR A O 1
ATOM 755 N N . ILE A 1 96 ? -0.854 9.837 -13.077 1.00 95.19 96 ILE A N 1
ATOM 756 C CA . ILE A 1 96 ? -1.779 9.278 -14.082 1.00 95.19 96 ILE A CA 1
ATOM 757 C C . ILE A 1 96 ? -2.251 7.872 -13.693 1.00 95.19 96 ILE A C 1
ATOM 759 O O . ILE A 1 96 ? -3.448 7.606 -13.711 1.00 95.19 96 ILE A O 1
ATOM 763 N N . LEU A 1 97 ? -1.334 6.981 -13.302 1.00 92.62 97 LEU A N 1
ATOM 764 C CA . LEU A 1 97 ? -1.693 5.619 -12.885 1.00 92.62 97 LEU A CA 1
ATOM 765 C C . LEU A 1 97 ? -2.585 5.611 -11.633 1.00 92.62 97 LEU A C 1
ATOM 767 O O . LEU A 1 97 ? -3.464 4.765 -11.500 1.00 92.62 97 LEU A O 1
ATOM 771 N N . TYR A 1 98 ? -2.378 6.563 -10.723 1.00 88.62 98 TYR A N 1
ATOM 772 C CA . TYR A 1 98 ? -3.263 6.763 -9.580 1.00 88.62 98 TYR A CA 1
ATOM 773 C C . TYR A 1 98 ? -4.657 7.231 -10.019 1.00 88.62 98 TYR A C 1
ATOM 775 O O . TYR A 1 98 ? -5.655 6.688 -9.559 1.00 88.62 98 TYR A O 1
ATOM 783 N N . ILE A 1 99 ? -4.750 8.186 -10.948 1.00 94.94 99 ILE A N 1
ATOM 784 C CA . ILE A 1 99 ? -6.046 8.621 -11.491 1.00 94.94 99 ILE A CA 1
ATOM 785 C C . ILE A 1 99 ? -6.782 7.434 -12.132 1.00 94.94 99 ILE A C 1
ATOM 787 O O . ILE A 1 99 ? -7.981 7.272 -11.915 1.00 94.94 99 ILE A O 1
ATOM 791 N N . PHE A 1 100 ? -6.068 6.552 -12.840 1.00 96.44 100 PHE A N 1
ATOM 792 C CA . PHE A 1 100 ? -6.648 5.330 -13.405 1.00 96.44 100 PHE A CA 1
ATOM 793 C C . PHE A 1 100 ? -7.286 4.442 -12.338 1.00 96.44 100 PHE A C 1
ATOM 795 O O . PHE A 1 100 ? -8.441 4.047 -12.495 1.00 96.44 100 PHE A O 1
ATOM 802 N N . SER A 1 101 ? -6.592 4.194 -11.225 1.00 89.62 101 SER A N 1
ATOM 803 C CA . SER A 1 101 ? -7.147 3.377 -10.141 1.00 89.62 101 SER A CA 1
ATOM 804 C C . SER A 1 101 ? -8.308 4.035 -9.396 1.00 89.62 101 SER A C 1
ATOM 806 O O . SER A 1 101 ? -9.133 3.326 -8.830 1.00 89.62 101 SER A O 1
ATOM 808 N N . GLN A 1 102 ? -8.401 5.368 -9.393 1.00 90.50 102 GLN A N 1
ATOM 809 C CA . GLN A 1 102 ? -9.507 6.075 -8.744 1.00 90.50 102 GLN A CA 1
ATOM 810 C C . GLN A 1 102 ? -10.771 6.145 -9.601 1.00 90.50 102 GLN A C 1
ATOM 812 O O . GLN A 1 102 ? -11.872 6.100 -9.052 1.00 90.50 102 GLN A O 1
ATOM 817 N N . VAL A 1 103 ? -10.643 6.281 -10.920 1.00 95.31 103 VAL A N 1
ATOM 818 C CA . VAL A 1 103 ? -11.794 6.507 -11.813 1.00 95.31 103 VAL A CA 1
ATOM 819 C C . VAL A 1 103 ? -12.372 5.196 -12.354 1.00 95.31 103 VAL A C 1
ATOM 821 O O . VAL A 1 103 ? -13.559 5.141 -12.658 1.00 95.31 103 VAL A O 1
ATOM 824 N N . CYS A 1 104 ? -11.596 4.113 -12.420 1.00 94.69 104 CYS A N 1
ATOM 825 C CA . CYS A 1 104 ? -12.143 2.809 -12.803 1.00 94.69 104 CYS A CA 1
ATOM 826 C C . CYS A 1 104 ? -13.084 2.242 -11.722 1.00 94.69 104 CYS A C 1
ATOM 828 O O . CYS A 1 104 ? -12.976 2.572 -10.533 1.00 94.69 104 CYS A O 1
ATOM 830 N N . GLU A 1 105 ? -14.043 1.424 -12.155 1.00 91.19 105 GLU A N 1
ATOM 831 C CA . GLU A 1 105 ? -15.044 0.795 -11.287 1.00 91.19 105 GLU A CA 1
ATOM 832 C C . GLU A 1 105 ? -14.454 -0.360 -10.472 1.00 91.19 105 GLU A C 1
ATOM 834 O O . GLU A 1 105 ? -14.621 -0.391 -9.253 1.00 91.19 105 GLU A O 1
ATOM 839 N N . THR A 1 106 ? -13.714 -1.260 -11.129 1.00 84.50 106 THR A N 1
ATOM 840 C CA . THR A 1 106 ? -13.091 -2.431 -10.495 1.00 84.50 106 THR A CA 1
ATOM 841 C C . THR A 1 106 ? -11.564 -2.397 -10.576 1.00 84.50 106 THR A C 1
ATOM 843 O O . THR A 1 106 ? -10.973 -1.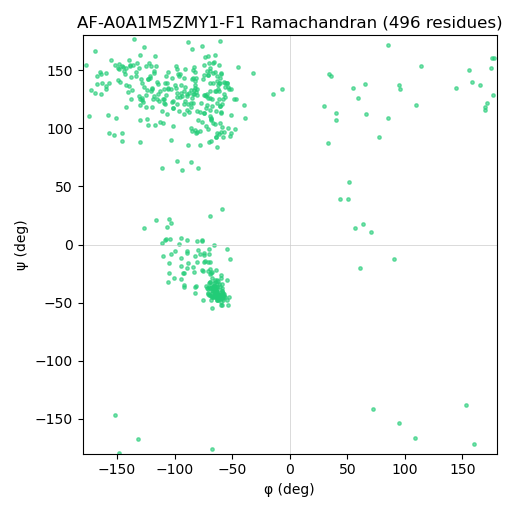676 -11.393 1.00 84.50 106 THR A O 1
ATOM 846 N N . GLU A 1 107 ? -10.906 -3.197 -9.731 1.00 75.81 107 GLU A N 1
ATOM 847 C CA . GLU A 1 107 ? -9.445 -3.327 -9.722 1.00 75.81 107 GLU A CA 1
ATOM 848 C C . GLU A 1 107 ? -8.923 -3.960 -11.021 1.00 75.81 107 GLU A C 1
ATOM 850 O O . GLU A 1 107 ? -7.886 -3.545 -11.539 1.00 75.81 107 GLU A O 1
ATOM 855 N N . GLU A 1 108 ? -9.657 -4.909 -11.602 1.00 82.06 108 GLU A N 1
ATOM 856 C CA . GLU A 1 108 ? -9.295 -5.584 -12.852 1.00 82.06 108 GLU A CA 1
ATOM 857 C C . GLU A 1 108 ? -9.267 -4.601 -14.025 1.00 82.06 108 GLU A C 1
ATOM 859 O O . GLU A 1 108 ? -8.334 -4.611 -14.834 1.00 82.06 108 GLU A O 1
ATOM 864 N N . ILE A 1 109 ? -10.259 -3.711 -14.089 1.00 89.69 109 ILE A N 1
ATOM 865 C CA . ILE A 1 109 ? -10.350 -2.682 -15.125 1.00 89.69 109 ILE A CA 1
ATOM 866 C C . ILE A 1 109 ? -9.234 -1.659 -14.926 1.00 89.69 109 ILE A C 1
ATOM 868 O O . ILE A 1 109 ? -8.484 -1.383 -15.866 1.00 89.69 109 ILE A O 1
ATOM 872 N N . ALA A 1 110 ? -9.046 -1.165 -13.697 1.00 90.50 110 ALA A N 1
ATOM 873 C CA . ALA A 1 110 ? -7.935 -0.273 -13.364 1.00 90.50 110 ALA A CA 1
ATOM 874 C C . ALA A 1 110 ? -6.584 -0.868 -13.785 1.00 90.50 110 ALA A C 1
ATOM 876 O O . ALA A 1 110 ? -5.755 -0.192 -14.403 1.00 90.50 110 ALA A O 1
ATOM 877 N N . LYS A 1 111 ? -6.375 -2.154 -13.491 1.00 84.25 111 LYS A N 1
ATOM 878 C CA . LYS A 1 111 ? -5.169 -2.889 -13.858 1.00 84.25 111 LYS A CA 1
ATOM 879 C C . LYS A 1 111 ? -4.986 -2.946 -15.373 1.00 84.25 111 LYS A C 1
ATOM 881 O O . LYS A 1 111 ? -3.884 -2.667 -15.836 1.00 84.25 111 LYS A O 1
ATOM 886 N N . ALA A 1 112 ? -6.033 -3.228 -16.148 1.00 91.69 112 ALA A N 1
ATOM 887 C CA . ALA A 1 112 ? -5.951 -3.247 -17.609 1.00 91.69 112 ALA A CA 1
ATOM 888 C C . ALA A 1 112 ? -5.536 -1.883 -18.194 1.00 91.69 112 ALA A C 1
ATOM 890 O O . ALA A 1 112 ? -4.660 -1.821 -19.059 1.00 91.69 112 ALA A O 1
ATOM 891 N N . TRP A 1 113 ? -6.098 -0.781 -17.685 1.00 97.31 113 TRP A N 1
ATOM 892 C CA . TRP A 1 113 ? -5.712 0.585 -18.071 1.00 97.31 113 TRP A CA 1
ATOM 893 C C . TRP A 1 113 ? -4.252 0.905 -17.731 1.00 97.31 113 TRP A C 1
ATOM 895 O O . TRP A 1 113 ? -3.513 1.440 -18.567 1.00 97.31 113 TRP A O 1
ATOM 905 N N . CYS A 1 114 ? -3.806 0.533 -16.531 1.00 92.44 114 CYS A N 1
ATOM 906 C CA . CYS A 1 114 ? -2.413 0.672 -16.110 1.00 92.44 114 CYS A CA 1
ATOM 907 C C . CYS A 1 114 ? -1.454 -0.171 -16.967 1.00 92.44 114 CYS A C 1
ATOM 909 O O . CYS A 1 114 ? -0.398 0.321 -17.373 1.00 92.44 114 CYS A O 1
ATOM 911 N N . ASP A 1 115 ? -1.815 -1.416 -17.275 1.00 87.94 115 ASP A N 1
ATOM 912 C CA . ASP A 1 115 ? -1.012 -2.326 -18.097 1.00 87.94 115 ASP A CA 1
ATOM 913 C C . ASP A 1 115 ? -0.885 -1.793 -19.535 1.00 87.94 115 ASP A C 1
ATOM 915 O O . ASP A 1 115 ? 0.223 -1.741 -20.077 1.00 87.94 115 ASP A O 1
ATOM 919 N N . LYS A 1 116 ? -1.974 -1.269 -20.117 1.00 97.50 116 LYS A N 1
ATOM 920 C CA . LYS A 1 116 ? -1.950 -0.634 -21.445 1.00 97.50 116 LYS A CA 1
ATOM 921 C C . LYS A 1 116 ? -1.058 0.610 -21.484 1.00 97.50 116 LYS A C 1
ATOM 923 O O . LYS A 1 116 ? -0.293 0.799 -22.428 1.00 97.50 116 LYS A O 1
ATOM 928 N N . TYR A 1 117 ? -1.091 1.439 -20.440 1.00 97.06 117 TYR A N 1
ATOM 929 C CA . TYR A 1 117 ? -0.181 2.581 -20.307 1.00 97.06 117 TYR A CA 1
ATOM 930 C C . TYR A 1 117 ? 1.291 2.146 -20.313 1.00 97.06 117 TYR A C 1
ATOM 932 O O . TYR A 1 117 ? 2.125 2.740 -21.000 1.00 97.06 117 TYR A O 1
ATOM 940 N N . ARG A 1 118 ? 1.618 1.102 -19.544 1.00 91.88 118 ARG A N 1
ATOM 941 C CA . ARG A 1 118 ? 2.985 0.574 -19.418 1.00 91.88 118 ARG A CA 1
ATOM 942 C C . ARG A 1 118 ? 3.486 -0.045 -20.712 1.00 91.88 118 ARG A C 1
ATOM 944 O O . ARG A 1 118 ? 4.658 0.124 -21.035 1.00 91.88 118 ARG A O 1
ATOM 951 N N . GLN A 1 119 ? 2.606 -0.707 -21.461 1.00 94.81 119 GLN A N 1
ATOM 952 C CA . GLN A 1 119 ? 2.925 -1.192 -22.800 1.00 94.81 119 GLN A CA 1
ATOM 953 C C . GLN A 1 119 ? 3.453 -0.042 -23.672 1.00 94.81 119 GLN A C 1
ATOM 955 O O . GLN A 1 119 ? 4.565 -0.125 -24.192 1.00 94.81 119 GLN A O 1
ATOM 960 N N . PHE A 1 120 ? 2.725 1.078 -23.740 1.00 96.69 120 PHE A N 1
ATOM 961 C CA . PHE A 1 120 ? 3.175 2.236 -24.515 1.00 96.69 120 PHE A CA 1
ATOM 962 C C . PHE A 1 120 ? 4.452 2.881 -23.961 1.00 96.69 120 PHE A C 1
ATOM 964 O O . PHE A 1 120 ? 5.258 3.422 -24.720 1.00 96.69 120 PHE A O 1
ATOM 971 N N . GLU A 1 121 ? 4.664 2.843 -22.643 1.00 93.06 121 GLU A N 1
ATOM 972 C CA . GLU A 1 121 ? 5.909 3.317 -22.036 1.00 93.06 121 GLU A CA 1
ATOM 973 C C . GLU A 1 121 ? 7.120 2.505 -22.516 1.00 93.06 121 GLU A C 1
ATOM 975 O O . GLU A 1 121 ? 8.146 3.100 -22.865 1.00 93.06 121 GLU A O 1
ATOM 980 N N . LEU A 1 122 ? 6.999 1.175 -22.552 1.00 91.06 122 LEU A N 1
ATOM 981 C CA . LEU A 1 122 ? 8.044 0.272 -23.040 1.00 91.06 122 LEU A CA 1
ATOM 982 C C . LEU A 1 122 ? 8.331 0.516 -24.525 1.00 91.06 122 LEU A C 1
ATOM 984 O O . LEU A 1 122 ? 9.484 0.747 -24.889 1.00 91.06 122 LEU A O 1
ATOM 988 N N . GLU A 1 123 ? 7.291 0.596 -25.357 1.00 93.88 123 GLU A N 1
ATOM 989 C CA . GLU A 1 123 ? 7.426 0.896 -26.789 1.00 93.88 123 GLU A CA 1
ATOM 990 C C . GLU A 1 123 ? 8.150 2.235 -27.027 1.00 93.88 123 GLU A C 1
ATOM 992 O O . GLU A 1 123 ? 9.051 2.337 -27.864 1.00 93.88 123 GLU A O 1
ATOM 997 N N . ASN A 1 124 ? 7.827 3.271 -26.248 1.00 93.06 124 ASN A N 1
ATOM 998 C CA . ASN A 1 124 ? 8.494 4.569 -26.337 1.00 93.06 124 ASN A CA 1
ATOM 999 C C . ASN A 1 124 ? 9.966 4.521 -25.876 1.00 93.06 124 ASN A C 1
ATOM 1001 O O . ASN A 1 124 ? 10.818 5.219 -26.441 1.00 93.06 124 ASN A O 1
ATOM 1005 N N . LEU A 1 125 ? 10.298 3.710 -24.865 1.00 90.00 125 LEU A N 1
ATOM 1006 C CA . LEU A 1 125 ? 11.688 3.499 -24.443 1.00 90.00 125 LEU A CA 1
ATOM 1007 C C . LEU A 1 125 ? 12.508 2.816 -25.543 1.00 90.00 125 LEU A C 1
ATOM 1009 O O . LEU A 1 125 ? 13.621 3.273 -25.832 1.00 90.00 125 LEU A O 1
ATOM 1013 N N . ASP A 1 126 ? 11.942 1.807 -26.201 1.00 92.44 126 ASP A N 1
ATOM 1014 C CA . ASP A 1 126 ? 12.582 1.091 -27.307 1.00 92.44 126 ASP A CA 1
ATOM 1015 C C . ASP A 1 126 ? 12.783 1.996 -28.525 1.00 92.44 126 ASP A C 1
ATOM 1017 O O . ASP A 1 126 ? 13.889 2.085 -29.072 1.00 92.44 126 ASP A O 1
ATOM 1021 N N . GLN A 1 127 ? 11.765 2.779 -28.895 1.00 91.50 127 GLN A N 1
ATOM 1022 C CA . GLN A 1 127 ? 11.886 3.789 -29.950 1.00 91.50 127 GLN A CA 1
ATOM 1023 C C . GLN A 1 127 ? 12.990 4.809 -29.637 1.00 91.50 127 GLN A C 1
ATOM 1025 O O . GLN A 1 127 ? 13.800 5.150 -30.506 1.00 91.50 127 GLN A O 1
ATOM 1030 N N . LYS A 1 128 ? 13.079 5.280 -28.388 1.00 90.88 128 LYS A N 1
ATOM 1031 C CA . LYS A 1 128 ? 14.120 6.226 -27.961 1.00 90.88 128 LYS A CA 1
ATOM 1032 C C . LYS A 1 128 ? 15.516 5.601 -27.995 1.00 90.88 128 LYS A C 1
ATOM 1034 O O . LYS A 1 128 ? 16.475 6.280 -28.372 1.00 90.88 128 LYS A O 1
ATOM 1039 N N . ALA A 1 129 ? 15.649 4.331 -27.620 1.00 90.75 129 ALA A N 1
ATOM 1040 C CA . ALA A 1 129 ? 16.906 3.594 -27.715 1.00 90.75 129 ALA A CA 1
ATOM 1041 C C . ALA A 1 129 ? 17.348 3.419 -29.178 1.00 90.75 129 ALA A C 1
ATOM 1043 O O . ALA A 1 129 ? 18.513 3.672 -29.497 1.00 90.75 129 ALA A O 1
ATOM 1044 N N . ASN A 1 130 ? 16.420 3.083 -30.075 1.00 92.31 130 ASN A N 1
ATOM 1045 C CA . ASN A 1 130 ? 16.687 2.928 -31.505 1.00 92.31 130 ASN A CA 1
ATOM 1046 C C . ASN A 1 130 ? 17.112 4.246 -32.164 1.00 92.31 130 ASN A C 1
ATOM 1048 O O . ASN A 1 130 ? 18.133 4.274 -32.852 1.00 92.31 130 ASN A O 1
ATOM 1052 N N . ARG A 1 131 ? 16.430 5.360 -31.865 1.00 92.44 131 ARG A N 1
ATOM 1053 C CA . ARG A 1 131 ? 16.830 6.697 -32.349 1.00 92.44 131 ARG A CA 1
ATOM 1054 C C . ARG A 1 131 ? 18.250 7.071 -31.914 1.00 92.44 131 ARG A C 1
ATOM 1056 O O . ARG A 1 131 ? 19.028 7.572 -32.718 1.00 92.44 131 ARG A O 1
ATOM 1063 N N . ARG A 1 132 ? 18.624 6.766 -30.664 1.00 89.81 132 ARG A N 1
ATOM 1064 C CA . ARG A 1 132 ? 19.990 6.995 -30.148 1.00 89.81 132 ARG A CA 1
ATOM 1065 C C . ARG A 1 132 ? 21.047 6.125 -30.829 1.00 89.81 132 ARG A C 1
ATOM 1067 O O . ARG A 1 132 ? 22.195 6.546 -30.953 1.00 89.81 132 ARG A O 1
ATOM 1074 N N . ARG A 1 133 ? 20.697 4.900 -31.229 1.00 90.19 133 ARG A N 1
ATOM 1075 C CA . ARG A 1 133 ? 21.601 4.018 -31.986 1.00 90.19 133 ARG A CA 1
ATOM 1076 C C . ARG A 1 133 ? 21.799 4.530 -33.409 1.00 90.19 133 ARG A C 1
ATOM 1078 O O . ARG A 1 133 ? 22.933 4.560 -33.872 1.00 90.19 133 ARG A O 1
ATOM 1085 N N . GLN A 1 134 ? 20.725 4.971 -34.061 1.00 89.00 134 GLN A N 1
ATOM 1086 C CA . GLN A 1 134 ? 20.784 5.553 -35.402 1.00 89.00 134 GLN A CA 1
ATOM 1087 C C . GLN A 1 134 ? 21.627 6.830 -35.425 1.00 89.00 134 GLN A C 1
ATOM 1089 O O . GLN A 1 134 ? 22.546 6.917 -36.232 1.00 89.00 134 GLN A O 1
ATOM 1094 N N . SER A 1 135 ? 21.412 7.757 -34.483 1.00 87.62 135 SER A N 1
ATOM 1095 C CA . SER A 1 135 ? 22.167 9.018 -34.435 1.00 87.62 135 SER A CA 1
ATOM 1096 C C . SER A 1 135 ? 23.673 8.825 -34.222 1.00 87.62 135 SER A C 1
ATOM 1098 O O . SER A 1 135 ? 24.469 9.615 -34.709 1.00 87.62 135 SER A O 1
ATOM 1100 N N . ARG A 1 136 ? 24.080 7.766 -33.506 1.00 83.56 136 ARG A N 1
ATOM 1101 C CA . ARG A 1 136 ? 25.498 7.405 -33.323 1.00 83.56 136 ARG A CA 1
ATOM 1102 C C . ARG A 1 136 ? 26.129 6.767 -34.559 1.00 83.56 136 ARG A C 1
ATOM 1104 O O . ARG A 1 136 ? 27.350 6.743 -34.662 1.00 83.56 136 ARG A O 1
ATOM 1111 N N . LYS A 1 137 ? 25.318 6.183 -35.446 1.00 81.75 137 LYS A N 1
ATOM 1112 C CA . LYS A 1 137 ? 25.796 5.530 -36.668 1.00 81.75 137 LYS A CA 1
ATOM 1113 C C . LYS A 1 137 ? 26.036 6.558 -37.775 1.00 81.75 137 LYS A C 1
ATOM 1115 O O . LYS A 1 137 ? 27.018 6.430 -38.490 1.00 81.75 137 LYS A O 1
ATOM 1120 N N . THR A 1 138 ? 25.201 7.593 -37.860 1.00 75.12 138 THR A N 1
ATOM 1121 C CA . THR A 1 138 ? 25.396 8.724 -38.781 1.00 75.12 138 THR A CA 1
ATOM 1122 C C . THR A 1 138 ? 26.538 9.642 -38.354 1.00 75.12 138 THR A C 1
ATOM 1124 O O . THR A 1 138 ? 27.330 10.031 -39.197 1.00 75.12 138 THR A O 1
ATOM 1127 N N . SER A 1 139 ? 26.733 9.892 -37.054 1.00 68.81 139 SER A N 1
ATOM 1128 C CA . SER A 1 139 ? 27.846 10.734 -36.577 1.00 68.81 139 SER A CA 1
ATOM 1129 C C . SER A 1 139 ? 29.241 10.107 -36.723 1.00 68.81 139 SER A C 1
ATOM 1131 O O . SER A 1 139 ? 30.221 10.732 -36.342 1.00 68.81 139 SER A O 1
ATOM 1133 N N . LYS A 1 140 ? 29.340 8.853 -37.183 1.00 61.72 140 LYS A N 1
ATOM 1134 C CA . LYS A 1 140 ? 30.611 8.138 -37.386 1.00 61.72 140 LYS A CA 1
ATOM 1135 C C . LYS A 1 140 ? 30.933 7.898 -38.867 1.00 61.72 140 LYS A C 1
ATOM 1137 O O . LYS A 1 140 ? 31.921 7.240 -39.161 1.00 61.72 140 LYS A O 1
ATOM 1142 N N . ALA A 1 141 ? 30.077 8.375 -39.771 1.00 57.91 141 ALA A N 1
ATOM 1143 C CA . ALA A 1 141 ? 30.242 8.234 -41.216 1.00 57.91 141 ALA A CA 1
ATOM 1144 C C . ALA A 1 141 ? 30.743 9.523 -41.900 1.00 57.91 141 ALA A C 1
ATOM 1146 O O . ALA A 1 141 ? 31.114 9.455 -43.062 1.00 57.91 141 ALA A O 1
ATOM 1147 N N . ASP A 1 142 ? 30.806 10.651 -41.178 1.00 54.53 142 ASP A N 1
ATOM 1148 C CA . ASP A 1 142 ? 31.325 11.937 -41.684 1.00 54.53 142 ASP A CA 1
ATOM 1149 C C . ASP A 1 142 ? 32.814 12.181 -41.359 1.00 54.53 142 ASP A C 1
ATOM 1151 O O . ASP A 1 142 ? 33.357 13.227 -41.697 1.00 54.53 142 ASP A O 1
ATOM 1155 N N . GLU A 1 143 ? 33.521 11.210 -40.768 1.00 55.62 143 GLU A N 1
ATOM 1156 C CA . GLU A 1 143 ? 34.994 11.190 -40.801 1.00 55.62 143 GLU A CA 1
ATOM 1157 C C . GLU A 1 143 ? 35.447 10.505 -42.101 1.00 55.62 143 GLU A C 1
ATOM 1159 O O . GLU A 1 143 ? 35.914 9.366 -42.110 1.00 55.62 143 GLU A O 1
ATOM 1164 N N . SER A 1 144 ? 35.240 11.196 -43.224 1.00 43.91 144 SER A N 1
ATOM 1165 C CA . SER A 1 144 ? 35.902 10.873 -44.490 1.00 43.91 144 SER A CA 1
ATOM 1166 C C . SER A 1 144 ? 37.366 11.329 -44.410 1.00 43.91 144 SER A C 1
ATOM 1168 O O . SER A 1 144 ? 37.609 12.484 -44.055 1.00 43.91 144 SER A O 1
ATOM 1170 N N . PRO A 1 145 ? 38.354 10.471 -44.727 1.00 54.59 145 PRO A N 1
ATOM 1171 C CA . PRO A 1 145 ? 39.753 10.866 -44.768 1.00 54.59 145 PRO A CA 1
ATOM 1172 C C . PRO A 1 145 ? 39.999 11.665 -46.050 1.00 54.59 145 PRO A C 1
ATOM 1174 O O . PRO A 1 145 ? 40.033 11.107 -47.145 1.00 54.59 145 PRO A O 1
ATOM 1177 N N . GLU A 1 146 ? 40.148 12.979 -45.922 1.00 49.00 146 GLU A N 1
ATOM 1178 C CA . GLU A 1 146 ? 40.609 13.820 -47.022 1.00 49.00 146 GLU A CA 1
ATOM 1179 C C . GLU A 1 146 ? 42.138 13.730 -47.126 1.00 49.00 146 GLU A C 1
ATOM 1181 O O . GLU A 1 146 ? 42.886 14.064 -46.207 1.00 49.00 146 GLU A O 1
ATOM 1186 N N . SER A 1 147 ? 42.572 13.176 -48.254 1.00 55.12 147 SER A N 1
ATOM 1187 C CA . SER A 1 147 ? 43.948 12.980 -48.700 1.00 55.12 147 SER A CA 1
ATOM 1188 C C . SER A 1 147 ? 44.523 14.227 -49.372 1.00 55.12 147 SER A C 1
ATOM 1190 O O . SER A 1 147 ? 43.806 14.838 -50.161 1.00 55.12 147 SER A O 1
ATOM 1192 N N . THR A 1 148 ? 45.817 14.510 -49.161 1.00 45.47 148 THR A N 1
ATOM 1193 C CA . THR A 1 148 ? 46.882 14.957 -50.117 1.00 45.47 148 THR A CA 1
ATOM 1194 C C . THR A 1 148 ? 48.005 15.651 -49.310 1.00 45.47 148 THR A C 1
ATOM 1196 O O . THR A 1 148 ? 47.695 16.388 -48.384 1.00 45.47 148 THR A O 1
ATOM 1199 N N . ASN A 1 149 ? 49.324 15.520 -49.521 1.00 44.09 149 ASN A N 1
ATOM 1200 C CA . ASN A 1 149 ? 50.211 14.824 -50.468 1.00 44.09 149 ASN A CA 1
ATOM 1201 C C . ASN A 1 149 ? 51.650 14.824 -49.887 1.00 44.09 149 ASN A C 1
ATOM 1203 O O . ASN A 1 149 ? 52.009 15.813 -49.249 1.00 44.09 149 ASN A O 1
ATOM 1207 N N . ALA A 1 150 ? 52.458 13.787 -50.171 1.00 40.06 150 ALA A N 1
ATOM 1208 C CA . ALA A 1 150 ? 53.852 13.864 -50.675 1.00 40.06 150 ALA A CA 1
ATOM 1209 C C . ALA A 1 150 ? 54.549 12.477 -50.647 1.00 40.06 150 ALA A C 1
ATOM 1211 O O . ALA A 1 150 ? 54.657 11.893 -49.572 1.00 40.06 150 ALA A O 1
ATOM 1212 N N . ASP A 1 151 ? 54.950 12.003 -51.843 1.00 42.47 151 ASP A N 1
ATOM 1213 C CA . ASP A 1 151 ? 56.197 11.309 -52.264 1.00 42.47 151 ASP A CA 1
ATOM 1214 C C . ASP A 1 151 ? 56.899 10.310 -51.318 1.00 42.47 151 ASP A C 1
ATOM 1216 O O . ASP A 1 151 ? 57.026 10.536 -50.125 1.00 42.47 151 ASP A O 1
ATOM 1220 N N . GLU A 1 152 ? 57.531 9.209 -51.731 1.00 44.44 152 GLU A N 1
ATOM 1221 C CA . GLU A 1 152 ? 57.832 8.531 -52.999 1.00 44.44 152 GLU A CA 1
ATOM 1222 C C . GLU A 1 152 ? 58.558 7.220 -52.583 1.00 44.44 152 GLU A C 1
ATOM 1224 O O . GLU A 1 152 ? 59.219 7.184 -51.544 1.00 44.44 152 GLU A O 1
ATOM 1229 N N . SER A 1 153 ? 58.497 6.182 -53.429 1.00 40.66 153 SER A N 1
ATOM 1230 C CA . SER A 1 153 ? 59.499 5.102 -53.583 1.00 40.66 153 SER A CA 1
ATOM 1231 C C . SER A 1 153 ? 59.182 3.666 -53.108 1.00 40.66 153 SER A C 1
ATOM 1233 O O . SER A 1 153 ? 59.051 3.360 -51.927 1.00 40.66 153 SER A O 1
ATOM 1235 N N . ALA A 1 154 ? 59.241 2.797 -54.127 1.00 41.06 154 ALA A N 1
ATOM 1236 C CA . ALA A 1 154 ? 59.806 1.444 -54.189 1.00 41.06 154 ALA A CA 1
ATOM 1237 C C . ALA A 1 154 ? 58.990 0.201 -53.766 1.00 41.06 154 ALA A C 1
ATOM 1239 O O . ALA A 1 154 ? 58.794 -0.119 -52.600 1.00 41.06 154 ALA A O 1
ATOM 1240 N N . MET A 1 155 ? 58.645 -0.547 -54.825 1.00 45.53 155 MET A N 1
ATOM 1241 C CA . MET A 1 155 ? 58.477 -2.000 -54.984 1.00 45.53 155 MET A CA 1
ATOM 1242 C C . MET A 1 155 ? 58.874 -2.928 -53.821 1.00 45.53 155 MET A C 1
ATOM 1244 O O . MET A 1 155 ? 60.021 -2.931 -53.379 1.00 45.53 155 MET A O 1
ATOM 1248 N N . THR A 1 156 ? 57.994 -3.890 -53.516 1.00 37.66 156 THR A N 1
ATOM 1249 C CA . THR A 1 156 ? 58.265 -5.339 -53.680 1.00 37.66 156 THR A CA 1
ATOM 1250 C C . THR A 1 156 ? 56.981 -6.174 -53.556 1.00 37.66 156 THR A C 1
ATOM 1252 O O . THR A 1 156 ? 56.132 -5.908 -52.707 1.00 37.66 156 THR A O 1
ATOM 1255 N N . ASP A 1 157 ? 56.861 -7.163 -54.445 1.00 41.38 157 ASP A N 1
ATOM 1256 C CA . ASP A 1 157 ? 55.937 -8.302 -54.392 1.00 41.38 157 ASP A CA 1
ATOM 1257 C C . ASP A 1 157 ? 56.183 -9.159 -53.138 1.00 41.38 157 ASP A C 1
ATOM 1259 O O . ASP A 1 157 ? 57.335 -9.402 -52.785 1.00 41.38 157 ASP A O 1
ATOM 1263 N N . ASP A 1 158 ? 55.117 -9.630 -52.481 1.00 35.62 158 ASP A N 1
ATOM 1264 C CA . ASP A 1 158 ? 54.753 -11.059 -52.419 1.00 35.62 158 ASP A CA 1
ATOM 1265 C C . ASP A 1 158 ? 53.721 -11.367 -51.314 1.00 35.62 158 ASP A C 1
ATOM 1267 O O . ASP A 1 158 ? 53.816 -10.928 -50.171 1.00 35.62 158 ASP A O 1
ATOM 1271 N N . SER A 1 159 ? 52.751 -12.206 -51.689 1.00 41.41 159 SER A N 1
ATOM 1272 C CA . SER A 1 159 ? 52.161 -13.300 -50.902 1.00 41.41 159 SER A CA 1
ATOM 1273 C C . SER A 1 159 ? 51.879 -13.110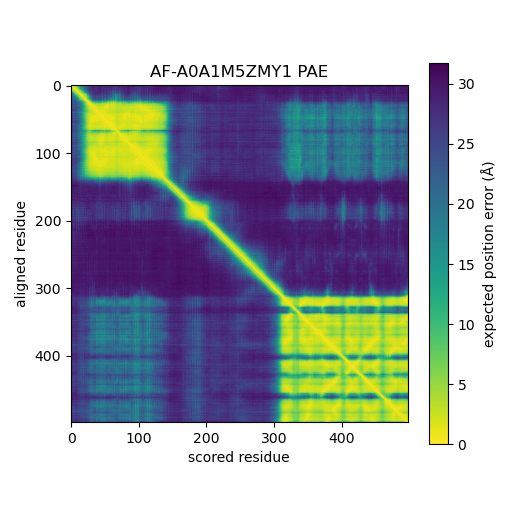 -49.394 1.00 41.41 159 SER A C 1
ATOM 1275 O O . SER A 1 159 ? 52.768 -13.153 -48.548 1.00 41.41 159 SER A O 1
ATOM 1277 N N . SER A 1 160 ? 50.585 -13.111 -49.039 1.00 38.16 160 SER A N 1
ATOM 1278 C CA . SER A 1 160 ? 49.961 -14.043 -48.069 1.00 38.16 160 SER A CA 1
ATOM 1279 C C . SER A 1 160 ? 48.861 -13.410 -47.202 1.00 38.16 160 SER A C 1
ATOM 1281 O O . SER A 1 160 ? 49.015 -12.353 -46.603 1.00 38.16 160 SER A O 1
ATOM 1283 N N . GLY A 1 161 ? 47.749 -14.141 -47.070 1.00 35.28 161 GLY A N 1
ATOM 1284 C CA . GLY A 1 161 ? 46.922 -14.139 -45.863 1.00 35.28 161 GLY A CA 1
ATOM 1285 C C . GLY A 1 161 ? 45.995 -12.943 -45.649 1.00 35.28 161 GLY A C 1
ATOM 1286 O O . GLY A 1 161 ? 46.322 -12.000 -44.936 1.00 35.28 161 GLY A O 1
ATOM 1287 N N . SER A 1 162 ? 44.753 -13.085 -46.114 1.00 42.97 162 SER A N 1
ATOM 1288 C CA . SER A 1 162 ? 43.587 -12.408 -45.536 1.00 42.97 162 SER A CA 1
ATOM 1289 C C . SER A 1 162 ? 43.541 -12.642 -44.015 1.00 42.97 162 SER A C 1
ATOM 1291 O O . SER A 1 162 ? 43.078 -13.679 -43.536 1.00 42.97 162 SER A O 1
ATOM 1293 N N . LYS A 1 163 ? 44.069 -11.687 -43.243 1.00 39.25 163 LYS A N 1
ATOM 1294 C CA . LYS A 1 163 ? 43.870 -11.580 -41.796 1.00 39.25 163 LYS A CA 1
ATOM 1295 C C . LYS A 1 163 ? 42.821 -10.508 -41.550 1.00 39.25 163 LYS A C 1
ATOM 1297 O O . LYS A 1 163 ? 43.096 -9.313 -41.589 1.00 39.25 163 LYS A O 1
ATOM 1302 N N . SER A 1 164 ? 41.608 -10.963 -41.263 1.00 35.28 164 SER A N 1
ATOM 1303 C CA . SER A 1 164 ? 40.577 -10.168 -40.610 1.00 35.28 164 SER A CA 1
ATOM 1304 C C . SER A 1 164 ? 41.153 -9.538 -39.339 1.00 35.28 164 SER A C 1
ATOM 1306 O O . SER A 1 164 ? 41.452 -10.245 -38.372 1.00 35.28 164 SER A O 1
ATOM 1308 N N . VAL A 1 165 ? 41.315 -8.216 -39.338 1.00 34.00 165 VAL A N 1
ATOM 1309 C CA . VAL A 1 165 ? 41.705 -7.442 -38.157 1.00 34.00 165 VAL A CA 1
ATOM 1310 C C . VAL A 1 165 ? 40.531 -7.453 -37.178 1.00 34.00 165 VAL A C 1
ATOM 1312 O O . VAL A 1 165 ? 39.647 -6.597 -37.196 1.00 34.00 165 VAL A O 1
ATOM 1315 N N . LEU A 1 166 ? 40.510 -8.472 -36.320 1.00 37.88 166 LEU A N 1
ATOM 1316 C CA . LEU A 1 166 ? 39.812 -8.446 -35.043 1.00 37.88 166 LEU A CA 1
ATOM 1317 C C . LEU A 1 166 ? 40.477 -7.359 -34.197 1.00 37.88 166 LEU A C 1
ATOM 1319 O O . LEU A 1 166 ? 41.495 -7.587 -33.548 1.00 37.88 166 LEU A O 1
ATOM 1323 N N . PHE A 1 167 ? 39.902 -6.157 -34.213 1.00 33.56 167 PHE A N 1
ATOM 1324 C CA . PHE A 1 167 ? 40.161 -5.167 -33.176 1.00 33.56 167 PHE A CA 1
ATOM 1325 C C . PHE A 1 167 ? 39.637 -5.739 -31.854 1.00 33.56 167 PHE A C 1
ATOM 1327 O O . PHE A 1 167 ? 38.458 -5.608 -31.513 1.00 33.56 167 PHE A O 1
ATOM 1334 N N . SER A 1 168 ? 40.530 -6.412 -31.130 1.00 37.06 168 SER A N 1
ATOM 1335 C CA . SER A 1 168 ? 40.359 -6.805 -29.738 1.00 37.06 168 SER A CA 1
ATOM 1336 C C . SER A 1 168 ? 40.101 -5.550 -28.919 1.00 37.06 168 SER A C 1
ATOM 1338 O O . SER A 1 168 ? 40.999 -4.798 -28.547 1.00 37.06 168 SER A O 1
ATOM 1340 N N . ARG A 1 169 ? 38.817 -5.303 -28.683 1.00 39.12 169 ARG A N 1
ATOM 1341 C CA . ARG A 1 169 ? 38.305 -4.271 -27.798 1.00 39.12 169 ARG A CA 1
ATOM 1342 C C . ARG A 1 169 ? 38.682 -4.678 -26.374 1.00 39.12 169 ARG A C 1
ATOM 1344 O O . ARG A 1 169 ? 37.934 -5.400 -25.723 1.00 39.12 169 ARG A O 1
ATOM 1351 N N . ALA A 1 170 ? 39.863 -4.261 -25.925 1.00 43.59 170 ALA A N 1
ATOM 1352 C CA . ALA A 1 170 ? 40.282 -4.421 -24.538 1.00 43.59 170 ALA A CA 1
ATOM 1353 C C . ALA A 1 170 ? 39.191 -3.844 -23.608 1.00 43.59 170 ALA A C 1
ATOM 1355 O O . ALA A 1 170 ? 38.658 -2.758 -23.883 1.00 43.59 170 ALA A O 1
ATOM 1356 N N . PRO A 1 171 ? 38.790 -4.558 -22.543 1.00 43.91 171 PRO A N 1
ATOM 1357 C CA . PRO A 1 171 ? 37.664 -4.153 -21.726 1.00 43.91 171 PRO A CA 1
ATOM 1358 C C . PRO A 1 171 ? 38.101 -3.023 -20.789 1.00 43.91 171 PRO A C 1
ATOM 1360 O O . PRO A 1 171 ? 38.571 -3.258 -19.682 1.00 43.91 171 PRO A O 1
ATOM 1363 N N . LEU A 1 172 ? 37.825 -1.774 -21.174 1.00 44.84 172 LEU A N 1
ATOM 1364 C CA . LEU A 1 172 ? 37.831 -0.612 -20.262 1.00 44.84 172 LEU A CA 1
ATOM 1365 C C . LEU A 1 172 ? 36.962 -0.833 -18.999 1.00 44.84 172 LEU A C 1
ATOM 1367 O O . LEU A 1 172 ? 37.052 -0.083 -18.032 1.00 44.84 172 LEU A O 1
ATOM 1371 N N . TYR A 1 173 ? 36.133 -1.880 -18.994 1.00 45.09 173 TYR A N 1
ATOM 1372 C CA . TYR A 1 173 ? 35.340 -2.319 -17.855 1.00 45.09 173 TYR A CA 1
ATOM 1373 C C . TYR A 1 173 ? 36.170 -2.988 -16.742 1.00 45.09 173 TYR A C 1
ATOM 1375 O O . TYR A 1 173 ? 35.886 -2.751 -15.571 1.00 45.09 173 TYR A O 1
ATOM 1383 N N . GLU A 1 174 ? 37.223 -3.753 -17.063 1.00 46.53 174 GLU A N 1
ATOM 1384 C CA . GLU A 1 174 ? 38.070 -4.379 -16.030 1.00 46.53 174 GLU A CA 1
ATOM 1385 C C . GLU A 1 174 ? 38.918 -3.349 -15.284 1.00 46.53 174 GLU A C 1
ATOM 1387 O O . GLU A 1 174 ? 39.106 -3.466 -14.072 1.00 46.53 174 GLU A O 1
ATOM 1392 N N . TRP A 1 175 ? 39.348 -2.286 -15.969 1.00 50.59 175 TRP A N 1
ATOM 1393 C CA . TRP A 1 175 ? 40.123 -1.213 -15.347 1.00 50.59 175 TRP A CA 1
ATOM 1394 C C . TRP A 1 175 ? 39.289 -0.410 -14.336 1.00 50.59 175 TRP A C 1
ATOM 1396 O O . TRP A 1 175 ? 39.756 -0.126 -13.240 1.00 50.59 175 TRP A O 1
ATOM 1406 N N . CYS A 1 176 ? 38.012 -0.126 -14.622 1.00 51.22 176 CYS A N 1
ATOM 1407 C CA . CYS A 1 176 ? 37.147 0.579 -13.666 1.00 51.22 176 CYS A CA 1
ATOM 1408 C C . CYS A 1 176 ? 36.789 -0.250 -12.421 1.00 51.22 176 CYS A C 1
ATOM 1410 O O . CYS A 1 176 ? 36.617 0.322 -11.344 1.00 51.22 176 CYS A O 1
ATOM 1412 N N . VAL A 1 177 ? 36.662 -1.575 -12.542 1.00 56.38 177 VAL A N 1
ATOM 1413 C CA . VAL A 1 177 ? 36.252 -2.437 -11.419 1.00 56.38 177 VAL A CA 1
ATOM 1414 C C . VAL A 1 177 ? 37.440 -2.781 -10.517 1.00 56.38 177 VAL A C 1
ATOM 1416 O O . VAL A 1 177 ? 37.320 -2.705 -9.294 1.00 56.38 177 VAL A O 1
ATOM 1419 N N . THR A 1 178 ? 38.605 -3.082 -11.095 1.00 66.75 178 THR A N 1
ATOM 1420 C CA . THR A 1 178 ? 39.824 -3.387 -10.323 1.00 66.75 178 THR A CA 1
ATOM 1421 C C . THR A 1 178 ? 40.333 -2.172 -9.549 1.00 66.75 178 THR A C 1
ATOM 1423 O O . THR A 1 178 ? 40.733 -2.304 -8.392 1.00 66.75 178 THR A O 1
ATOM 1426 N N . HIS A 1 179 ? 40.234 -0.965 -10.116 1.00 67.81 179 HIS A N 1
ATOM 1427 C CA . HIS A 1 179 ? 40.707 0.245 -9.440 1.00 67.81 179 HIS A CA 1
ATOM 1428 C C . HIS A 1 179 ? 39.850 0.632 -8.226 1.00 67.81 179 HIS A C 1
ATOM 1430 O O . HIS A 1 179 ? 40.396 1.019 -7.192 1.00 67.81 179 HIS A O 1
ATOM 1436 N N . GLN A 1 180 ? 38.524 0.448 -8.290 1.00 70.25 180 GLN A N 1
ATOM 1437 C CA . GLN A 1 180 ? 37.675 0.632 -7.107 1.00 70.25 180 GLN A CA 1
ATOM 1438 C C . GLN A 1 180 ? 37.968 -0.407 -6.021 1.00 70.25 180 GLN A C 1
ATOM 1440 O O . GLN A 1 180 ? 37.966 -0.068 -4.839 1.00 70.25 180 GLN A O 1
ATOM 1445 N N . PHE A 1 181 ? 38.278 -1.646 -6.407 1.00 75.94 181 PHE A N 1
ATOM 1446 C CA . PHE A 1 181 ? 38.617 -2.702 -5.456 1.00 75.94 181 PHE A CA 1
ATOM 1447 C C . PHE A 1 181 ? 39.937 -2.417 -4.724 1.0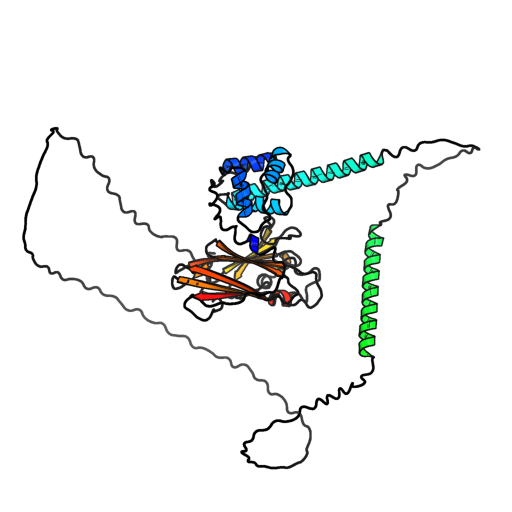0 75.94 181 PHE A C 1
ATOM 1449 O O . PHE A 1 181 ? 39.993 -2.513 -3.499 1.00 75.94 181 PHE A O 1
ATOM 1456 N N . HIS A 1 182 ? 40.976 -1.978 -5.443 1.00 82.50 182 HIS A N 1
ATOM 1457 C CA . HIS A 1 182 ? 42.248 -1.578 -4.832 1.00 82.50 182 HIS A CA 1
ATOM 1458 C C . HIS A 1 182 ? 42.111 -0.351 -3.925 1.00 82.50 182 HIS A C 1
ATOM 1460 O O . HIS A 1 182 ? 42.741 -0.308 -2.870 1.00 82.50 182 HIS A O 1
ATOM 1466 N N . LEU A 1 183 ? 41.255 0.611 -4.281 1.00 85.69 183 LEU A N 1
ATOM 1467 C CA . LEU A 1 183 ? 40.996 1.788 -3.451 1.00 85.69 183 LEU A CA 1
ATOM 1468 C C . LEU A 1 183 ? 40.274 1.416 -2.146 1.00 85.69 183 LEU A C 1
ATOM 1470 O O . LEU A 1 183 ? 40.654 1.898 -1.081 1.00 85.69 183 LEU A O 1
ATOM 1474 N N . ILE A 1 184 ? 39.290 0.512 -2.201 1.00 88.88 184 ILE A N 1
ATOM 1475 C CA . ILE A 1 184 ? 38.601 -0.002 -1.004 1.00 88.88 184 ILE A CA 1
ATOM 1476 C C . ILE A 1 184 ? 39.574 -0.775 -0.105 1.00 88.88 184 ILE A C 1
ATOM 1478 O O . ILE A 1 184 ? 39.588 -0.554 1.105 1.00 88.88 184 ILE A O 1
ATOM 1482 N N . ILE A 1 185 ? 40.415 -1.639 -0.684 1.00 92.44 185 ILE A N 1
ATOM 1483 C CA . ILE A 1 185 ? 41.439 -2.380 0.066 1.00 92.44 185 ILE A CA 1
ATOM 1484 C C . ILE A 1 185 ? 42.434 -1.407 0.717 1.00 92.44 185 ILE A C 1
ATOM 1486 O O . ILE A 1 185 ? 42.724 -1.538 1.904 1.00 92.44 185 ILE A O 1
ATOM 1490 N N . GLY A 1 186 ? 42.904 -0.392 -0.014 1.00 93.06 186 GLY A N 1
ATOM 1491 C CA . GLY A 1 186 ? 43.805 0.632 0.519 1.00 93.06 186 GLY A CA 1
ATOM 1492 C C . GLY A 1 186 ? 43.202 1.398 1.700 1.00 93.06 186 GLY A C 1
ATOM 1493 O O . GLY A 1 186 ? 43.844 1.528 2.741 1.00 93.06 186 GLY A O 1
ATOM 1494 N N . LEU A 1 187 ? 41.944 1.837 1.587 1.00 91.69 187 LEU A N 1
ATOM 1495 C CA . LEU A 1 187 ? 41.234 2.515 2.680 1.00 91.69 187 LEU A CA 1
ATOM 1496 C C . LEU A 1 187 ? 41.031 1.609 3.901 1.00 91.69 187 LEU A C 1
ATOM 1498 O O . LEU A 1 187 ? 41.134 2.079 5.033 1.00 91.69 187 LEU A O 1
ATOM 1502 N N . PHE A 1 188 ? 40.785 0.314 3.689 1.00 92.06 188 PHE A N 1
ATOM 1503 C CA . PHE A 1 188 ? 40.655 -0.659 4.772 1.00 92.06 188 PHE A CA 1
ATOM 1504 C C . PHE A 1 188 ? 41.966 -0.828 5.557 1.00 92.06 188 PHE A C 1
ATOM 1506 O O . PHE A 1 188 ? 41.947 -0.819 6.787 1.00 92.06 188 PHE A O 1
ATOM 1513 N N . PHE A 1 189 ? 43.116 -0.896 4.876 1.00 91.88 189 PHE A N 1
ATOM 1514 C CA . PHE A 1 189 ? 44.419 -0.954 5.549 1.00 91.88 189 PHE A CA 1
ATOM 1515 C C . PHE A 1 189 ? 44.754 0.338 6.300 1.00 91.88 189 PHE A C 1
ATOM 1517 O O . PHE A 1 189 ? 45.237 0.265 7.428 1.00 91.88 189 PHE A O 1
ATOM 1524 N N . ILE A 1 190 ? 44.439 1.509 5.735 1.00 92.19 190 ILE A N 1
ATOM 1525 C CA . ILE A 1 190 ? 44.587 2.792 6.443 1.00 92.19 190 ILE A CA 1
ATOM 1526 C C . ILE A 1 190 ? 43.744 2.790 7.723 1.00 92.19 190 ILE A C 1
ATOM 1528 O O . ILE A 1 190 ? 44.234 3.185 8.778 1.00 92.19 190 ILE A O 1
ATOM 1532 N N . PHE A 1 191 ? 42.506 2.293 7.661 1.00 91.19 191 PHE A N 1
ATOM 1533 C CA . PHE A 1 191 ? 41.642 2.190 8.835 1.00 91.19 191 PHE A CA 1
ATOM 1534 C C . PHE A 1 191 ? 42.219 1.253 9.905 1.00 91.19 191 PHE A C 1
ATOM 1536 O O . PHE A 1 191 ? 42.225 1.615 11.077 1.00 91.19 191 PHE A O 1
ATOM 1543 N N . ILE A 1 192 ? 42.766 0.091 9.522 1.00 91.00 192 ILE A N 1
ATOM 1544 C CA . ILE A 1 192 ? 43.443 -0.818 10.465 1.00 91.00 192 ILE A CA 1
ATOM 1545 C C . ILE A 1 192 ? 44.658 -0.142 11.107 1.00 91.00 192 ILE A C 1
ATOM 1547 O O . ILE A 1 192 ? 44.839 -0.255 12.319 1.00 91.00 192 ILE A O 1
ATOM 1551 N N . ILE A 1 193 ? 45.474 0.582 10.338 1.00 89.69 193 ILE A N 1
ATOM 1552 C CA . ILE A 1 193 ? 46.645 1.299 10.866 1.00 89.69 193 ILE A CA 1
ATOM 1553 C C . ILE A 1 193 ? 46.208 2.391 11.849 1.00 89.69 193 ILE A C 1
ATOM 1555 O O . ILE A 1 193 ? 46.761 2.491 12.941 1.00 89.69 193 ILE A O 1
ATOM 1559 N N . LEU A 1 194 ? 45.181 3.177 11.517 1.00 85.62 194 LEU A N 1
ATOM 1560 C CA . LEU A 1 194 ? 44.636 4.205 12.413 1.00 85.62 194 LEU A CA 1
ATOM 1561 C C . LEU A 1 194 ? 44.033 3.596 13.689 1.00 85.62 194 LEU A C 1
ATOM 1563 O O . LEU A 1 194 ? 44.239 4.110 14.787 1.00 85.62 194 LEU A O 1
ATOM 1567 N N . PHE A 1 195 ? 43.332 2.471 13.566 1.00 85.62 195 PHE A N 1
ATOM 1568 C CA . PHE A 1 195 ? 42.722 1.787 14.702 1.00 85.62 195 PHE A CA 1
ATOM 1569 C C . PHE A 1 195 ? 43.767 1.153 15.631 1.00 85.62 195 PHE A C 1
ATOM 1571 O O . PHE A 1 195 ? 43.688 1.298 16.848 1.00 85.62 195 PHE A O 1
ATOM 1578 N N . THR A 1 196 ? 44.784 0.496 15.070 1.00 84.00 196 THR A N 1
ATOM 1579 C CA . THR A 1 196 ? 45.866 -0.125 15.852 1.00 84.00 196 THR A CA 1
ATOM 1580 C C . THR A 1 196 ? 46.784 0.916 16.488 1.00 84.00 196 THR A C 1
ATOM 1582 O O . THR A 1 196 ? 47.138 0.778 17.656 1.00 84.00 196 THR A O 1
ATOM 1585 N N . SER A 1 197 ? 47.089 2.010 15.786 1.00 78.00 197 SER A N 1
ATOM 1586 C CA . SER A 1 197 ? 47.830 3.142 16.363 1.00 78.00 197 SER A CA 1
ATOM 1587 C C . SER A 1 197 ? 47.063 3.857 17.483 1.00 78.00 197 SER A C 1
ATOM 1589 O O . SER A 1 197 ? 47.684 4.297 18.446 1.00 78.00 197 SER A O 1
ATOM 1591 N N . SER A 1 198 ? 45.726 3.885 17.438 1.00 73.62 198 SER A N 1
ATOM 1592 C CA . SER A 1 198 ? 44.912 4.417 18.546 1.00 73.62 198 SER A CA 1
ATOM 1593 C C . SER A 1 198 ? 44.918 3.520 19.792 1.00 73.62 198 SER A C 1
ATOM 1595 O O . SER A 1 198 ? 44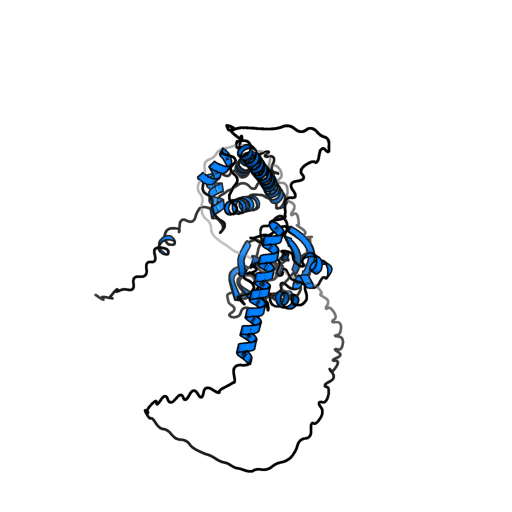.667 4.008 20.888 1.00 73.62 198 SER A O 1
ATOM 1597 N N . PHE A 1 199 ? 45.211 2.222 19.649 1.00 67.31 199 PHE A N 1
ATOM 1598 C CA . PHE A 1 199 ? 45.249 1.264 20.763 1.00 67.31 199 PHE A CA 1
ATOM 1599 C C . PHE A 1 199 ? 46.647 1.062 21.367 1.00 67.31 199 PHE A C 1
ATOM 1601 O O . PHE A 1 199 ? 46.752 0.590 22.496 1.00 67.31 199 PHE A O 1
ATOM 1608 N N . LEU A 1 200 ? 47.713 1.425 20.647 1.00 60.91 200 LEU A N 1
ATOM 1609 C CA . LEU A 1 200 ? 49.095 1.380 21.148 1.00 60.91 200 LEU A CA 1
ATOM 1610 C C . LEU A 1 200 ? 49.610 2.724 21.690 1.00 60.91 200 LEU A C 1
ATOM 1612 O O . LEU A 1 200 ? 50.749 2.796 22.147 1.00 60.91 200 LEU A O 1
ATOM 1616 N N . GLY A 1 201 ? 48.791 3.778 21.676 1.00 51.47 201 GLY A N 1
ATOM 1617 C CA . GLY A 1 201 ? 49.103 5.014 22.386 1.00 51.47 201 GLY A CA 1
ATOM 1618 C C . GLY A 1 201 ? 49.053 4.776 23.893 1.00 51.47 201 GLY A C 1
ATOM 1619 O O . GLY A 1 201 ? 47.976 4.575 24.445 1.00 51.47 201 GLY A O 1
ATOM 1620 N N . GLU A 1 202 ? 50.220 4.771 24.540 1.00 54.31 202 GLU A N 1
ATOM 1621 C CA . GLU A 1 202 ? 50.383 4.665 25.992 1.00 54.31 202 GLU A CA 1
ATOM 1622 C C . GLU A 1 202 ? 49.318 5.478 26.743 1.00 54.31 202 GLU A C 1
ATOM 1624 O O . GLU A 1 202 ? 49.240 6.703 26.617 1.00 54.31 202 GLU A O 1
ATOM 1629 N N . ASN A 1 203 ? 48.519 4.787 27.559 1.00 50.62 203 ASN A N 1
ATOM 1630 C CA . ASN A 1 203 ? 47.585 5.392 28.500 1.00 50.62 203 ASN A CA 1
ATOM 1631 C C . ASN A 1 203 ? 48.361 6.214 29.540 1.00 50.62 203 ASN A C 1
ATOM 1633 O O . ASN A 1 203 ? 48.640 5.737 30.640 1.00 50.62 203 ASN A O 1
ATOM 1637 N N . LYS A 1 204 ? 48.702 7.464 29.219 1.00 49.59 204 LYS A N 1
ATOM 1638 C CA . LYS A 1 204 ? 48.998 8.466 30.243 1.00 49.59 204 LYS A CA 1
ATOM 1639 C C . LYS A 1 204 ? 47.661 8.954 30.800 1.00 49.59 204 LYS A C 1
ATOM 1641 O O . LYS A 1 204 ? 46.893 9.561 30.052 1.00 49.59 204 LYS A O 1
ATOM 1646 N N . PRO A 1 205 ? 47.347 8.692 32.081 1.00 45.25 205 PRO A N 1
ATOM 1647 C CA . PRO A 1 205 ? 46.128 9.202 32.680 1.00 45.25 205 PRO A CA 1
ATOM 1648 C C . PRO A 1 205 ? 46.199 10.731 32.714 1.00 45.25 205 PRO A C 1
ATOM 1650 O O . PRO A 1 205 ? 47.044 11.321 33.387 1.00 45.25 205 PRO A O 1
ATOM 1653 N N . VAL A 1 206 ? 45.311 11.377 31.962 1.00 41.12 206 VAL A N 1
ATOM 1654 C CA . VAL A 1 206 ? 45.086 12.818 32.055 1.00 41.12 206 VAL A CA 1
ATOM 1655 C C . VAL A 1 206 ? 44.336 13.066 33.362 1.00 41.12 206 VAL A C 1
ATOM 1657 O O . VAL A 1 206 ? 43.135 12.824 33.462 1.00 41.12 206 VAL A O 1
ATOM 1660 N N . ILE A 1 207 ? 45.060 13.523 34.384 1.00 39.62 207 ILE A N 1
ATOM 1661 C CA . ILE A 1 207 ? 44.474 14.052 35.617 1.00 39.62 207 ILE A CA 1
ATOM 1662 C C . ILE A 1 207 ? 43.840 15.401 35.263 1.00 39.62 207 ILE A C 1
ATOM 1664 O O . ILE A 1 207 ? 44.528 16.414 35.153 1.00 39.62 207 ILE A O 1
ATOM 1668 N N . ILE A 1 208 ? 42.523 15.416 35.053 1.00 39.97 208 ILE A N 1
ATOM 1669 C CA . ILE A 1 208 ? 41.749 16.656 34.950 1.00 39.97 208 ILE A CA 1
ATOM 1670 C C . ILE A 1 208 ? 41.449 17.119 36.378 1.00 39.97 208 ILE A C 1
ATOM 1672 O O . ILE A 1 208 ? 40.550 16.609 37.042 1.00 39.97 208 ILE A O 1
ATOM 1676 N N . ASN A 1 209 ? 42.250 18.069 36.856 1.00 34.12 209 ASN A N 1
ATOM 1677 C CA . ASN A 1 209 ? 42.062 18.746 38.132 1.00 34.12 209 ASN A CA 1
ATOM 1678 C C . ASN A 1 209 ? 41.019 19.866 37.966 1.00 34.12 209 ASN A C 1
ATOM 1680 O O . ASN A 1 209 ? 41.348 20.962 37.514 1.00 34.12 209 ASN A O 1
ATOM 1684 N N . ASN A 1 210 ? 39.758 19.588 38.301 1.00 35.19 210 ASN A N 1
ATOM 1685 C CA . ASN A 1 210 ? 38.698 20.596 38.345 1.00 35.19 210 ASN A CA 1
ATOM 1686 C C . ASN A 1 210 ? 38.646 21.248 39.733 1.00 35.19 210 ASN A C 1
ATOM 1688 O O . ASN A 1 210 ? 37.846 20.863 40.582 1.00 35.19 210 ASN A O 1
ATOM 1692 N N . ASN A 1 211 ? 39.468 22.278 39.934 1.00 37.03 211 ASN A N 1
ATOM 1693 C CA . ASN A 1 211 ? 39.226 23.289 40.959 1.00 37.03 211 ASN A CA 1
ATOM 1694 C C . ASN A 1 211 ? 38.286 24.351 40.377 1.00 37.03 211 ASN A C 1
ATOM 1696 O O . ASN A 1 211 ? 38.736 25.268 39.690 1.00 37.03 211 ASN A O 1
ATOM 1700 N N . ILE A 1 212 ? 36.988 24.244 40.661 1.00 41.84 212 ILE A N 1
ATOM 1701 C CA . ILE A 1 212 ? 36.072 25.385 40.566 1.00 41.84 212 ILE A CA 1
ATOM 1702 C C . ILE A 1 212 ? 35.532 25.663 41.963 1.00 41.84 212 ILE A C 1
ATOM 1704 O O . ILE A 1 212 ? 34.685 24.960 42.505 1.00 41.84 212 ILE A O 1
ATOM 1708 N N . HIS A 1 213 ? 36.123 26.713 42.514 1.00 36.50 213 HIS A N 1
ATOM 1709 C CA . HIS A 1 213 ? 35.761 27.468 43.696 1.00 36.50 213 HIS A CA 1
ATOM 1710 C C . HIS A 1 213 ? 34.344 28.038 43.517 1.00 36.50 213 HIS A C 1
ATOM 1712 O O . HIS A 1 213 ? 34.109 28.803 42.582 1.00 36.50 213 HIS A O 1
ATOM 1718 N N . LEU A 1 214 ? 33.407 27.692 44.401 1.00 37.53 214 LEU A N 1
ATOM 1719 C CA . LEU A 1 214 ? 32.140 28.412 44.539 1.00 37.53 214 LEU A CA 1
ATOM 1720 C C . LEU A 1 214 ? 31.932 28.733 46.020 1.00 37.53 214 LEU A C 1
ATOM 1722 O O . LEU A 1 214 ? 31.686 27.845 46.835 1.00 37.53 214 LEU A O 1
ATOM 1726 N N . ASP A 1 215 ? 32.095 30.011 46.350 1.00 38.19 215 ASP A N 1
ATOM 1727 C CA . ASP A 1 215 ? 31.849 30.554 47.679 1.00 38.19 215 ASP A CA 1
ATOM 1728 C C . ASP A 1 215 ? 30.348 30.625 47.990 1.00 38.19 215 ASP A C 1
ATOM 1730 O O . ASP A 1 215 ? 29.554 31.183 47.237 1.00 38.19 215 ASP A O 1
ATOM 1734 N N . ASN A 1 216 ? 30.009 30.042 49.140 1.00 36.19 216 ASN A N 1
ATOM 1735 C CA . ASN A 1 216 ? 29.131 30.541 50.202 1.00 36.19 216 ASN A CA 1
ATOM 1736 C C . ASN A 1 216 ? 27.965 31.497 49.868 1.00 36.19 216 ASN A C 1
ATOM 1738 O O . ASN A 1 216 ? 28.172 32.678 49.609 1.00 36.19 216 ASN A O 1
ATOM 1742 N N . GLN A 1 217 ? 26.742 31.042 50.185 1.00 35.66 217 GLN A N 1
ATOM 1743 C CA . GLN A 1 217 ? 25.899 31.696 51.204 1.00 35.66 217 GLN A CA 1
ATOM 1744 C C . GLN A 1 217 ? 24.839 30.733 51.797 1.00 35.66 217 GLN A C 1
ATOM 1746 O O . GLN A 1 217 ? 23.775 30.501 51.237 1.00 35.66 217 GLN A O 1
ATOM 1751 N N . GLN A 1 218 ? 25.188 30.135 52.940 1.00 34.50 218 GLN A N 1
ATOM 1752 C CA . GLN A 1 218 ? 24.489 30.252 54.230 1.00 34.50 218 GLN A CA 1
ATOM 1753 C C . GLN A 1 218 ? 22.938 30.264 54.249 1.00 34.50 218 GLN A C 1
ATOM 1755 O O . GLN A 1 218 ? 22.324 31.306 54.050 1.00 34.50 218 GLN A O 1
ATOM 1760 N N . ASN A 1 219 ? 22.310 29.168 54.709 1.00 36.62 219 ASN A N 1
ATOM 1761 C CA . ASN A 1 219 ? 21.591 29.215 55.991 1.00 36.62 219 ASN A CA 1
ATOM 1762 C C . ASN A 1 219 ? 21.253 27.841 56.595 1.00 36.62 219 ASN A C 1
ATOM 1764 O O . ASN A 1 219 ? 21.027 26.845 55.917 1.00 36.62 219 ASN A O 1
ATOM 1768 N N . GLN A 1 220 ? 21.284 27.858 57.922 1.00 35.66 220 GLN A N 1
ATOM 1769 C CA . GLN A 1 220 ? 21.264 26.780 58.903 1.00 35.66 220 GLN A CA 1
ATOM 1770 C C . GLN A 1 220 ? 19.901 26.072 59.014 1.00 35.66 220 GLN A C 1
ATOM 1772 O O . GLN A 1 220 ? 18.874 26.740 58.998 1.00 35.66 220 GLN A O 1
ATOM 1777 N N . GLN A 1 221 ? 19.895 24.758 59.279 1.00 35.88 221 GLN A N 1
ATOM 1778 C CA . GLN A 1 221 ? 19.448 24.211 60.574 1.00 35.88 221 GLN A CA 1
ATOM 1779 C C . GLN A 1 221 ? 19.662 22.686 60.665 1.00 35.88 221 GLN A C 1
ATOM 1781 O O . GLN A 1 221 ? 19.029 21.877 59.997 1.00 35.88 221 GLN A O 1
ATOM 1786 N N . THR A 1 222 ? 20.616 22.352 61.528 1.00 35.03 222 THR A N 1
ATOM 1787 C CA . THR A 1 222 ? 20.764 21.170 62.386 1.00 35.03 222 THR A CA 1
ATOM 1788 C C . THR A 1 222 ? 19.534 20.271 62.585 1.00 35.03 222 THR A C 1
ATOM 1790 O O . THR A 1 222 ? 18.510 20.730 63.083 1.00 35.03 222 THR A O 1
ATOM 1793 N N . ASN A 1 223 ? 19.709 18.959 62.378 1.00 35.12 223 ASN A N 1
ATOM 1794 C CA . ASN A 1 223 ? 19.596 17.988 63.475 1.00 35.12 223 ASN A CA 1
ATOM 1795 C C . ASN A 1 223 ? 20.345 16.674 63.178 1.00 35.12 223 ASN A C 1
ATOM 1797 O O . ASN A 1 223 ? 19.996 15.887 62.304 1.00 35.12 223 ASN A O 1
ATOM 1801 N N . THR A 1 224 ? 21.405 16.506 63.961 1.00 35.38 224 THR A N 1
ATOM 1802 C CA . THR A 1 224 ? 22.229 15.336 64.284 1.00 35.38 224 THR A CA 1
ATOM 1803 C C . THR A 1 224 ? 21.460 14.221 64.999 1.00 35.38 224 THR A C 1
ATOM 1805 O O . THR A 1 224 ? 20.646 14.526 65.864 1.00 35.38 224 THR A O 1
ATOM 1808 N N . LEU A 1 225 ? 21.798 12.953 64.723 1.00 35.34 225 LEU A N 1
ATOM 1809 C CA . LEU A 1 225 ? 22.507 11.991 65.608 1.00 35.34 225 LEU A CA 1
ATOM 1810 C C . LEU A 1 225 ? 22.436 10.582 64.955 1.00 35.34 225 LEU A C 1
ATOM 1812 O O . LEU A 1 225 ? 21.347 10.141 64.611 1.00 35.34 225 LEU A O 1
ATOM 1816 N N . ASN A 1 226 ? 23.556 9.952 64.549 1.00 36.06 226 ASN A N 1
ATOM 1817 C CA . ASN A 1 226 ? 24.546 9.176 65.347 1.00 36.06 226 ASN A CA 1
ATOM 1818 C C . ASN A 1 226 ? 23.936 7.892 65.953 1.00 36.06 226 ASN A C 1
ATOM 1820 O O . ASN A 1 226 ? 22.818 7.940 66.442 1.00 36.06 226 ASN A O 1
ATOM 1824 N N . MET A 1 227 ? 24.561 6.711 65.993 1.00 35.75 227 MET A N 1
ATOM 1825 C CA . MET A 1 227 ? 25.965 6.251 66.038 1.00 35.75 227 MET A CA 1
ATOM 1826 C C . MET A 1 227 ? 25.975 4.778 65.559 1.00 35.75 227 MET A C 1
ATOM 1828 O O . MET A 1 227 ? 24.976 4.090 65.749 1.00 35.75 227 MET A O 1
ATOM 1832 N N . GLY A 1 228 ? 27.014 4.279 64.883 1.00 30.86 228 GLY A N 1
ATOM 1833 C CA . GLY A 1 228 ? 28.173 3.585 65.490 1.00 30.86 228 GLY A CA 1
ATOM 1834 C C . GLY A 1 228 ? 28.156 2.111 65.021 1.00 30.86 228 GLY A C 1
ATOM 1835 O O . GLY A 1 228 ? 27.093 1.616 64.675 1.00 30.86 228 GLY A O 1
ATOM 1836 N N . GLN A 1 229 ? 29.227 1.329 64.932 1.00 33.12 229 GLN A N 1
ATOM 1837 C CA . GLN A 1 229 ? 30.649 1.489 65.216 1.00 33.12 229 GLN A CA 1
ATOM 1838 C C . GLN A 1 229 ? 31.370 0.253 64.610 1.00 33.12 229 GLN A C 1
ATOM 1840 O O . GLN A 1 229 ? 30.717 -0.716 64.225 1.00 33.12 229 GLN A O 1
ATOM 1845 N N . ASP A 1 230 ? 32.691 0.352 64.514 1.00 35.91 230 ASP A N 1
ATOM 1846 C CA . ASP A 1 230 ? 33.716 -0.539 63.941 1.00 35.91 230 ASP A CA 1
ATOM 1847 C C . ASP A 1 230 ? 33.639 -2.055 64.251 1.00 35.91 230 ASP A C 1
ATOM 1849 O O . ASP A 1 230 ? 33.188 -2.444 65.321 1.00 35.91 230 ASP A O 1
ATOM 1853 N N . GLU A 1 231 ? 34.165 -2.916 63.359 1.00 36.56 231 GLU A N 1
ATOM 1854 C CA . GLU A 1 231 ? 35.486 -3.573 63.521 1.00 36.56 231 GLU A CA 1
ATOM 1855 C C . GLU A 1 231 ? 35.818 -4.605 62.414 1.00 36.56 231 GLU A C 1
ATOM 1857 O O . GLU A 1 231 ? 34.975 -5.080 61.658 1.00 36.56 231 GLU A O 1
ATOM 1862 N N . SER A 1 232 ? 37.119 -4.878 62.317 1.00 36.78 232 SER A N 1
ATOM 1863 C CA . SER A 1 232 ? 37.903 -5.540 61.267 1.00 36.78 232 SER A CA 1
ATOM 1864 C C . SER A 1 232 ? 38.040 -7.064 61.450 1.00 36.78 232 SER A C 1
ATOM 1866 O O . SER A 1 232 ? 38.155 -7.511 62.585 1.00 36.78 232 SER A O 1
ATOM 1868 N N . ALA A 1 233 ? 38.186 -7.826 60.351 1.00 34.22 233 ALA A N 1
ATOM 1869 C CA . ALA A 1 233 ? 39.339 -8.714 60.052 1.00 34.22 233 ALA A CA 1
ATOM 1870 C C . ALA A 1 233 ? 39.005 -9.878 59.086 1.00 34.22 233 ALA A C 1
ATOM 1872 O O . ALA A 1 233 ? 37.889 -10.386 59.040 1.00 34.22 233 ALA A O 1
ATOM 1873 N N . ASP A 1 234 ? 40.042 -10.263 58.335 1.00 36.44 234 ASP A N 1
ATOM 1874 C CA . ASP A 1 234 ? 40.225 -11.333 57.341 1.00 36.44 234 ASP A CA 1
ATOM 1875 C C . ASP A 1 234 ? 39.442 -12.656 57.502 1.00 36.44 234 ASP A C 1
ATOM 1877 O O . ASP A 1 234 ? 39.294 -13.164 58.607 1.00 36.44 234 ASP A O 1
ATOM 1881 N N . PHE A 1 235 ? 39.083 -13.298 56.373 1.00 34.53 235 PHE A N 1
ATOM 1882 C CA . PHE A 1 235 ? 39.693 -14.562 55.895 1.00 34.53 235 PHE A CA 1
ATOM 1883 C C . PHE A 1 235 ? 39.019 -15.113 54.609 1.00 34.53 235 PHE A C 1
ATOM 1885 O O . PHE A 1 235 ? 37.814 -15.316 54.543 1.00 34.53 235 PHE A O 1
ATOM 1892 N N . GLN A 1 236 ? 39.877 -15.406 53.626 1.00 31.42 236 GLN A N 1
ATOM 1893 C CA . GLN A 1 236 ? 39.909 -16.532 52.672 1.00 31.42 236 GLN A CA 1
ATOM 1894 C C . GLN A 1 236 ? 38.738 -16.927 51.739 1.00 31.42 236 GLN A C 1
ATOM 1896 O O . GLN A 1 236 ? 37.590 -17.152 52.098 1.00 31.42 236 GLN A O 1
ATOM 1901 N N . HIS A 1 237 ? 39.170 -17.160 50.495 1.00 36.25 237 HIS A N 1
ATOM 1902 C CA . HIS A 1 237 ? 38.505 -17.791 49.360 1.00 36.25 237 HIS A CA 1
ATOM 1903 C C . HIS A 1 237 ? 37.924 -19.192 49.628 1.00 36.25 237 HIS A C 1
ATOM 1905 O O . HIS A 1 237 ? 38.640 -20.095 50.059 1.00 36.25 237 HIS A O 1
ATOM 1911 N N . THR A 1 238 ? 36.696 -19.438 49.156 1.00 34.81 238 THR A N 1
ATOM 1912 C CA . THR A 1 238 ? 36.287 -20.715 48.528 1.00 34.81 238 THR A CA 1
ATOM 1913 C C . THR A 1 238 ? 35.030 -20.495 47.665 1.00 34.81 238 THR A C 1
ATOM 1915 O O . THR A 1 238 ? 34.106 -19.828 48.130 1.00 34.81 238 THR A O 1
ATOM 1918 N N . PRO A 1 239 ? 34.947 -21.008 46.420 1.00 45.41 239 PRO A N 1
ATOM 1919 C CA . PRO A 1 239 ? 33.741 -20.889 45.606 1.00 45.41 239 PRO A CA 1
ATOM 1920 C C . PRO A 1 239 ? 32.764 -22.025 45.937 1.00 45.41 239 PRO A C 1
ATOM 1922 O O . PRO A 1 239 ? 33.101 -23.201 45.801 1.00 45.41 239 PRO A O 1
ATOM 1925 N N . VAL A 1 240 ? 31.549 -21.672 46.364 1.00 35.16 240 VAL A N 1
ATOM 1926 C CA . VAL A 1 240 ? 30.441 -22.617 46.554 1.00 35.16 240 VAL A CA 1
ATOM 1927 C C . VAL A 1 240 ? 29.533 -22.585 45.328 1.00 35.16 240 VAL A C 1
ATOM 1929 O O . VAL A 1 240 ? 29.126 -21.532 44.845 1.00 35.16 240 VAL A O 1
ATOM 1932 N N . SER A 1 241 ? 29.268 -23.787 44.842 1.00 34.28 241 SER A N 1
ATOM 1933 C CA . SER A 1 241 ? 28.501 -24.190 43.673 1.00 34.28 241 SER A CA 1
ATOM 1934 C C . SER A 1 241 ? 27.066 -23.645 43.629 1.00 34.28 241 SER A C 1
ATOM 1936 O O . SER A 1 241 ? 26.343 -23.685 44.623 1.00 34.28 241 SER A O 1
ATOM 1938 N N . GLU A 1 242 ? 26.628 -23.229 42.438 1.00 41.25 242 GLU A N 1
ATOM 1939 C CA . GLU A 1 242 ? 25.222 -22.973 42.096 1.00 41.25 242 GLU A CA 1
ATOM 1940 C C . GLU A 1 242 ? 24.373 -24.256 42.199 1.00 41.25 242 GLU A C 1
ATOM 1942 O O . GLU A 1 242 ? 24.777 -25.296 41.666 1.00 41.25 242 GLU A O 1
ATOM 1947 N N . PRO A 1 243 ? 23.156 -24.209 42.774 1.00 46.00 243 PRO A N 1
ATOM 1948 C CA . PRO A 1 243 ? 22.159 -25.233 42.533 1.00 46.00 243 PRO A CA 1
ATOM 1949 C C . PRO A 1 243 ? 21.204 -24.818 41.405 1.00 46.00 243 PRO A C 1
ATOM 1951 O O . PRO A 1 243 ? 20.560 -23.769 41.428 1.00 46.00 243 PRO A O 1
ATOM 1954 N N . TYR A 1 244 ? 21.096 -25.723 40.436 1.00 33.28 244 TYR A N 1
ATOM 1955 C CA . TYR A 1 244 ? 20.059 -25.810 39.413 1.00 33.28 244 TYR A CA 1
ATOM 1956 C C . TYR A 1 244 ? 18.643 -25.651 39.999 1.00 33.28 244 TYR A C 1
ATOM 1958 O O . TYR A 1 244 ? 18.218 -26.449 40.834 1.00 33.28 244 TYR A O 1
ATOM 1966 N N . LEU A 1 245 ? 17.863 -24.704 39.469 1.00 35.31 245 LEU A N 1
ATOM 1967 C CA . LEU A 1 245 ? 16.404 -24.699 39.595 1.00 35.31 245 LEU A CA 1
ATOM 1968 C C . LEU A 1 245 ? 15.785 -25.427 38.393 1.00 35.31 245 LEU A C 1
ATOM 1970 O O . LEU A 1 245 ? 15.845 -24.960 37.256 1.00 35.31 245 LEU A O 1
ATOM 1974 N N . GLN A 1 246 ? 15.184 -26.588 38.661 1.00 38.75 246 GLN A N 1
ATOM 1975 C CA . GLN A 1 246 ? 14.284 -27.282 37.739 1.00 38.75 246 GLN A CA 1
ATOM 1976 C C . GLN A 1 246 ? 12.945 -26.529 37.608 1.00 38.75 246 GLN A C 1
ATOM 1978 O O . GLN A 1 246 ? 12.446 -25.994 38.601 1.00 38.75 246 GLN A O 1
ATOM 1983 N N . PRO A 1 247 ? 12.300 -26.540 36.428 1.00 39.44 247 PRO A N 1
ATOM 1984 C CA . PRO A 1 247 ? 10.966 -25.979 36.262 1.00 39.44 247 PRO A CA 1
ATOM 1985 C C . PRO A 1 247 ? 9.890 -26.923 36.823 1.00 39.44 247 PRO A C 1
ATOM 1987 O O . PRO A 1 247 ? 9.745 -28.066 36.383 1.00 39.44 247 PRO A O 1
ATOM 1990 N N . GLN A 1 248 ? 9.098 -26.426 37.779 1.00 31.30 248 GLN A N 1
ATOM 1991 C CA . GLN A 1 248 ? 7.895 -27.102 38.261 1.00 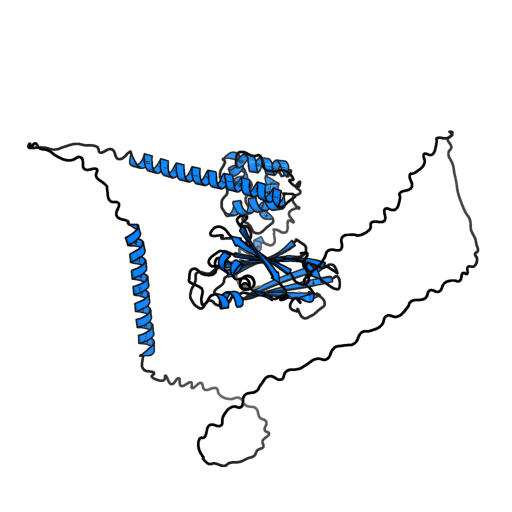31.30 248 GLN A CA 1
ATOM 1992 C C . GLN A 1 248 ? 6.809 -27.138 37.177 1.00 31.30 248 GLN A C 1
ATOM 1994 O O . GLN A 1 248 ? 6.378 -26.122 36.635 1.00 31.30 248 GLN A O 1
ATOM 1999 N N . LYS A 1 249 ? 6.354 -28.359 36.906 1.00 33.62 249 LYS A N 1
ATOM 2000 C CA . LYS A 1 249 ? 5.256 -28.735 36.020 1.00 33.62 249 LYS A CA 1
ATOM 2001 C C . LYS A 1 249 ? 3.930 -28.510 36.756 1.00 33.62 249 LYS A C 1
ATOM 2003 O O . LYS A 1 249 ? 3.596 -29.274 37.656 1.00 33.62 249 LYS A O 1
ATOM 2008 N N . THR A 1 250 ? 3.174 -27.477 36.391 1.00 33.44 250 THR A N 1
ATOM 2009 C CA . THR A 1 250 ? 1.805 -27.270 36.887 1.00 33.44 250 THR A CA 1
ATOM 2010 C C . THR A 1 250 ? 0.806 -27.984 35.979 1.00 33.44 250 THR A C 1
ATOM 2012 O O . THR A 1 250 ? 0.675 -27.692 34.793 1.00 33.44 250 THR A O 1
ATOM 2015 N N . VAL A 1 251 ? 0.126 -28.970 36.562 1.00 33.47 251 VAL A N 1
ATOM 2016 C CA . VAL A 1 251 ? -1.011 -29.702 36.000 1.00 33.47 251 VAL A CA 1
ATOM 2017 C C . VAL A 1 251 ? -2.279 -28.937 36.382 1.00 33.47 251 VAL A C 1
ATOM 2019 O O . VAL A 1 251 ? -2.541 -28.754 37.568 1.00 33.47 251 VAL A O 1
ATOM 2022 N N . PHE A 1 252 ? -3.066 -28.498 35.400 1.00 35.00 252 PHE A N 1
ATOM 2023 C CA . PHE A 1 252 ? -4.413 -27.966 35.629 1.00 35.00 252 PHE A CA 1
ATOM 2024 C C . PHE A 1 252 ? -5.451 -29.094 35.507 1.00 35.00 252 PHE A C 1
ATOM 2026 O O . PHE A 1 252 ? -5.403 -29.840 34.525 1.00 35.00 252 PHE A O 1
ATOM 2033 N N . PRO A 1 253 ? -6.393 -29.240 36.459 1.00 44.62 253 PRO A N 1
ATOM 2034 C CA . PRO A 1 253 ? -7.489 -30.190 36.338 1.00 44.62 253 PRO A CA 1
ATOM 2035 C C . PRO A 1 253 ? -8.644 -29.626 35.497 1.00 44.62 253 PRO A C 1
ATOM 2037 O O . PRO A 1 253 ? -8.916 -28.427 35.481 1.00 44.62 253 PRO A O 1
ATOM 2040 N N . ALA A 1 254 ? -9.319 -30.544 34.807 1.00 34.25 254 ALA A N 1
ATOM 2041 C CA . ALA A 1 254 ? -10.450 -30.318 33.920 1.00 34.25 254 ALA A CA 1
ATOM 2042 C C . ALA A 1 254 ? -11.672 -29.716 34.638 1.00 34.25 254 ALA A C 1
ATOM 2044 O O . ALA A 1 254 ? -12.122 -30.224 35.668 1.00 34.25 254 ALA A O 1
ATOM 2045 N N . SER A 1 255 ? -12.249 -28.673 34.041 1.00 35.88 255 SER A N 1
ATOM 2046 C CA . SER A 1 255 ? -13.505 -28.066 34.480 1.00 35.88 255 SER A CA 1
ATOM 2047 C C . SER A 1 255 ? -14.710 -28.827 33.933 1.00 35.88 255 SER A C 1
ATOM 2049 O O . SER A 1 255 ? -14.791 -29.160 32.751 1.00 35.88 255 SER A O 1
ATOM 2051 N N . ARG A 1 256 ? -15.643 -29.091 34.850 1.00 33.47 256 ARG A N 1
ATOM 2052 C CA . ARG A 1 256 ? -16.913 -29.795 34.674 1.00 33.47 256 ARG A CA 1
ATOM 2053 C C . ARG A 1 256 ? -17.896 -29.065 33.755 1.00 33.47 256 ARG A C 1
ATOM 2055 O O . ARG A 1 256 ? -17.997 -27.844 33.748 1.00 33.47 256 ARG A O 1
ATOM 2062 N N . SER A 1 257 ? -18.669 -29.907 33.076 1.00 33.78 257 SER A N 1
ATOM 2063 C CA . SER A 1 257 ? -19.898 -29.654 32.327 1.00 33.78 257 SER A CA 1
ATOM 2064 C C . SER A 1 257 ? -20.946 -28.884 33.148 1.00 33.78 257 SER A C 1
ATOM 2066 O O . SER A 1 257 ? -21.202 -29.234 34.302 1.00 33.78 257 SER A O 1
ATOM 2068 N N . VAL A 1 258 ? -21.559 -27.858 32.546 1.00 36.31 258 VAL A N 1
ATOM 2069 C CA . VAL A 1 258 ? -22.716 -27.138 33.097 1.00 36.31 258 VAL A CA 1
ATOM 2070 C C . VAL A 1 258 ? -23.947 -27.461 32.256 1.00 36.31 258 VAL A C 1
ATOM 2072 O O . VAL A 1 258 ? -23.953 -27.321 31.035 1.00 36.31 258 VAL A O 1
ATOM 2075 N N . VAL A 1 259 ? -24.965 -27.925 32.972 1.00 34.88 259 VAL A N 1
ATOM 2076 C CA . VAL A 1 259 ? -26.293 -28.331 32.521 1.00 34.88 259 VAL A CA 1
ATOM 2077 C C . VAL A 1 259 ? -27.156 -27.102 32.206 1.00 34.88 259 VAL A C 1
ATOM 2079 O O . VAL A 1 259 ? -27.098 -26.084 32.889 1.00 34.88 259 VAL A O 1
ATOM 2082 N N . SER A 1 260 ? -27.953 -27.237 31.149 1.00 36.09 260 SER A N 1
ATOM 2083 C CA . SER A 1 260 ? -28.945 -26.290 30.625 1.00 36.09 260 SER A CA 1
ATOM 2084 C C . SER A 1 260 ? -30.167 -26.137 31.549 1.00 36.09 260 SER A C 1
ATOM 2086 O O . SER A 1 260 ? -30.564 -27.135 32.155 1.00 36.09 260 SER A O 1
ATOM 2088 N N . PRO A 1 261 ? -30.842 -24.970 31.616 1.00 48.28 261 PRO A N 1
ATOM 2089 C CA . PRO A 1 261 ? -32.192 -24.906 32.147 1.00 48.28 261 PRO A CA 1
ATOM 2090 C C . PRO A 1 261 ? -33.258 -24.728 31.055 1.00 48.28 261 PRO A C 1
ATOM 2092 O O . PRO A 1 261 ? -33.166 -23.903 30.147 1.00 48.28 261 PRO A O 1
ATOM 2095 N N . HIS A 1 262 ? -34.295 -25.538 31.240 1.00 32.28 262 HIS A N 1
ATOM 2096 C CA . HIS A 1 262 ? -35.595 -25.583 30.586 1.00 32.28 262 HIS A CA 1
ATOM 2097 C C . HIS A 1 262 ? -36.341 -24.234 30.639 1.00 32.28 262 HIS A C 1
ATOM 2099 O O . HIS A 1 262 ? -36.402 -23.596 31.689 1.00 32.28 262 HIS A O 1
ATOM 2105 N N . VAL A 1 263 ? -36.993 -23.861 29.533 1.00 36.03 263 VAL A N 1
ATOM 2106 C CA . VAL A 1 263 ? -38.004 -22.792 29.456 1.00 36.03 263 VAL A CA 1
ATOM 2107 C C . VAL A 1 263 ? -39.386 -23.438 29.324 1.00 36.03 263 VAL A C 1
ATOM 2109 O O . VAL A 1 263 ? -39.565 -24.341 28.508 1.00 36.03 263 VAL A O 1
ATOM 2112 N N . THR A 1 264 ? -40.357 -22.954 30.102 1.00 37.69 264 THR A N 1
ATOM 2113 C CA . THR A 1 264 ? -41.787 -23.311 30.001 1.00 37.69 264 THR A CA 1
ATOM 2114 C C . THR A 1 264 ? -42.593 -22.022 29.787 1.00 37.69 264 THR A C 1
ATOM 2116 O O . THR A 1 264 ? -42.226 -21.005 30.381 1.00 37.69 264 THR A O 1
ATOM 2119 N N . PRO A 1 265 ? -43.658 -22.013 28.961 1.00 49.50 265 PRO A N 1
ATOM 2120 C CA . PRO A 1 265 ? -44.345 -20.789 28.554 1.00 49.50 265 PRO A CA 1
ATOM 2121 C C . PRO A 1 265 ? -45.573 -20.493 29.426 1.00 49.50 265 PRO A C 1
ATOM 2123 O O . PRO A 1 265 ? -46.286 -21.411 29.827 1.00 49.50 265 PRO A O 1
ATOM 2126 N N . VAL A 1 266 ? -45.867 -19.208 29.655 1.00 34.69 266 VAL A N 1
ATOM 2127 C CA . VAL A 1 266 ? -47.150 -18.751 30.216 1.00 34.69 266 VAL A CA 1
ATOM 2128 C C . VAL A 1 266 ? -47.596 -17.442 29.546 1.00 34.69 266 VAL A C 1
ATOM 2130 O O . VAL A 1 266 ? -46.942 -16.412 29.653 1.00 34.69 266 VAL A O 1
ATOM 2133 N N . HIS A 1 267 ? -48.753 -17.511 28.897 1.00 37.88 267 HIS A N 1
ATOM 2134 C CA . HIS A 1 267 ? -49.749 -16.450 28.665 1.00 37.88 267 HIS A CA 1
ATOM 2135 C C . HIS A 1 267 ? -51.095 -17.025 29.182 1.00 37.88 267 HIS A C 1
ATOM 2137 O O . HIS A 1 267 ? -51.132 -18.241 29.399 1.00 37.88 267 HIS A O 1
ATOM 2143 N N . PRO A 1 268 ? -52.219 -16.279 29.327 1.00 57.34 268 PRO A N 1
ATOM 2144 C CA . PRO A 1 268 ? -52.507 -14.867 29.007 1.00 57.34 268 PRO A CA 1
ATOM 2145 C C . PRO A 1 268 ? -53.285 -14.111 30.124 1.00 57.34 268 PRO A C 1
ATOM 2147 O O . PRO A 1 268 ? -53.745 -14.724 31.079 1.00 57.34 268 PRO A O 1
ATOM 2150 N N . SER A 1 269 ? -53.545 -12.803 29.948 1.00 33.09 269 SER A N 1
ATOM 2151 C CA . SER A 1 269 ? -54.839 -12.192 30.333 1.00 33.09 269 SER A CA 1
ATOM 2152 C C . SER A 1 269 ? -54.988 -10.728 29.888 1.00 33.09 269 SER A C 1
ATOM 2154 O O . SER A 1 269 ? -54.111 -9.893 30.088 1.00 33.09 269 SER A O 1
ATOM 2156 N N . THR A 1 270 ? -56.155 -10.475 29.301 1.00 39.03 270 THR A N 1
ATOM 2157 C CA . THR A 1 270 ? -56.809 -9.245 28.829 1.00 39.03 270 THR A CA 1
ATOM 2158 C C . THR A 1 270 ? -57.316 -8.315 29.939 1.00 39.03 270 THR A C 1
ATOM 2160 O O . THR A 1 270 ? -57.872 -8.815 30.914 1.00 39.03 270 THR A O 1
ATOM 2163 N N . SER A 1 271 ? -57.326 -6.996 29.695 1.00 31.95 271 SER A N 1
ATOM 2164 C CA . SER A 1 271 ? -58.440 -6.095 30.068 1.00 31.95 271 SER A CA 1
ATOM 2165 C C . SER A 1 271 ? -58.316 -4.688 29.445 1.00 31.95 271 SER A C 1
ATOM 2167 O O . SER A 1 271 ? -57.284 -4.031 29.533 1.00 31.95 271 SER A O 1
ATOM 2169 N N . SER A 1 272 ? -59.403 -4.223 28.815 1.00 37.09 272 SER A N 1
ATOM 2170 C CA . SER A 1 272 ? -59.731 -2.799 28.585 1.00 37.09 272 SER A CA 1
ATOM 2171 C C . SER A 1 272 ? -60.456 -2.227 29.819 1.00 37.09 272 SER A C 1
ATOM 2173 O O . SER A 1 272 ? -60.893 -3.025 30.655 1.00 37.09 272 SER A O 1
ATOM 2175 N N . PRO A 1 273 ? -60.645 -0.890 29.953 1.00 52.41 273 PRO A N 1
ATOM 2176 C CA . PRO A 1 273 ? -61.913 -0.296 29.473 1.00 52.41 273 PRO A CA 1
ATOM 2177 C C . PRO A 1 273 ? -61.920 1.215 29.069 1.00 52.41 273 PRO A C 1
ATOM 2179 O O . PRO A 1 273 ? -61.114 2.010 29.530 1.00 52.41 273 PRO A O 1
ATOM 2182 N N . ALA A 1 274 ? -62.931 1.549 28.245 1.00 35.09 274 ALA A N 1
ATOM 2183 C CA . ALA A 1 274 ? -63.868 2.702 28.233 1.00 35.09 274 ALA A CA 1
ATOM 2184 C C . ALA A 1 274 ? -63.442 4.206 28.135 1.00 35.09 274 ALA A C 1
ATOM 2186 O O . ALA A 1 274 ? -62.745 4.751 28.980 1.00 35.09 274 ALA A O 1
ATOM 2187 N N . PHE A 1 275 ? -64.043 4.872 27.126 1.00 38.47 275 PHE A N 1
ATOM 2188 C CA . PHE A 1 275 ? -64.272 6.322 26.844 1.00 38.47 275 PHE A CA 1
ATOM 2189 C C . PHE A 1 275 ? -65.275 6.998 27.841 1.00 38.47 275 PHE A C 1
ATOM 2191 O O . PHE A 1 275 ? -65.750 6.237 28.688 1.00 38.47 275 PHE A O 1
ATOM 2198 N N . PRO A 1 276 ? -65.732 8.303 27.763 1.00 60.06 276 PRO A N 1
ATOM 2199 C CA . PRO A 1 276 ? -65.829 9.284 26.628 1.00 60.06 276 PRO A CA 1
ATOM 2200 C C . PRO A 1 276 ? -65.747 10.818 27.040 1.00 60.06 276 PRO A C 1
ATOM 2202 O O . PRO A 1 276 ? -65.153 11.079 28.083 1.00 60.06 276 PRO A O 1
ATOM 2205 N N . PRO A 1 277 ? -66.410 11.842 26.405 1.00 63.94 277 PRO A N 1
ATOM 2206 C CA . PRO A 1 277 ? -66.405 12.389 25.011 1.00 63.94 277 PRO A CA 1
ATOM 2207 C C . PRO A 1 277 ? -66.260 13.962 24.886 1.00 63.94 277 PRO A C 1
ATOM 2209 O O . PRO A 1 277 ? -66.086 14.653 25.885 1.00 63.94 277 PRO A O 1
ATOM 2212 N N . VAL A 1 278 ? -66.518 14.506 23.662 1.00 33.72 278 VAL A N 1
ATOM 2213 C CA . VAL A 1 278 ? -67.016 15.879 23.265 1.00 33.72 278 VAL A CA 1
ATOM 2214 C C . VAL A 1 278 ? -65.909 16.912 22.875 1.00 33.72 278 VAL A C 1
ATOM 2216 O O . VAL A 1 278 ? -64.916 16.989 23.577 1.00 33.72 278 VAL A O 1
ATOM 2219 N N . SER A 1 279 ? -65.907 17.732 21.793 1.00 32.16 279 SER A N 1
ATOM 2220 C CA . SER A 1 279 ? -66.943 18.378 20.951 1.00 32.16 279 SER A CA 1
ATOM 2221 C C . SER A 1 279 ? -66.430 18.892 19.569 1.00 32.16 279 SER A C 1
ATOM 2223 O O . SER A 1 279 ? -65.362 19.484 19.492 1.00 32.16 279 SER A O 1
ATOM 2225 N N . SER A 1 280 ? -67.246 18.690 18.523 1.00 34.16 280 SER A N 1
ATOM 2226 C CA . SER A 1 280 ? -67.828 19.610 17.502 1.00 34.16 280 SER A CA 1
ATOM 2227 C C . SER A 1 280 ? -67.136 20.869 16.904 1.00 34.16 280 SER A C 1
ATOM 2229 O O . SER A 1 280 ? -66.600 21.690 17.634 1.00 34.16 280 SER A O 1
ATOM 2231 N N . GLN A 1 281 ? -67.474 21.104 15.609 1.00 31.95 281 GLN A N 1
ATOM 2232 C CA . GLN A 1 281 ? -67.496 22.348 14.774 1.00 31.95 281 GLN A CA 1
ATOM 2233 C C . GLN A 1 281 ? -66.250 22.634 13.901 1.00 31.95 281 GLN A C 1
ATOM 2235 O O . GLN A 1 281 ? -65.134 22.488 14.367 1.00 31.95 281 GLN A O 1
ATOM 2240 N N . SER A 1 282 ? -66.313 23.073 12.633 1.00 32.69 282 SER A N 1
ATOM 2241 C CA . SER A 1 282 ? -67.397 23.326 11.661 1.00 32.69 282 SER A CA 1
ATOM 2242 C C . SER A 1 282 ? -66.795 23.531 10.248 1.00 32.69 282 SER A C 1
ATOM 2244 O O . SER A 1 282 ? -65.734 24.132 10.108 1.00 32.69 282 SER A O 1
ATOM 2246 N N . LEU A 1 283 ? -67.518 23.067 9.221 1.00 37.84 283 LEU A N 1
ATOM 2247 C CA . LEU A 1 283 ? -67.439 23.416 7.781 1.00 37.84 283 LEU A CA 1
ATOM 2248 C C . LEU A 1 283 ? -67.835 24.898 7.539 1.00 37.84 283 LEU A C 1
ATOM 2250 O O . LEU A 1 283 ? -68.452 25.464 8.447 1.00 37.84 283 LEU A O 1
ATOM 2254 N N . PRO A 1 284 ? -67.529 25.553 6.385 1.00 53.09 284 PRO A N 1
ATOM 2255 C CA . PRO A 1 284 ? -68.164 25.327 5.053 1.00 53.09 284 PRO A CA 1
ATOM 2256 C C . PRO A 1 284 ? -67.193 25.571 3.860 1.00 53.09 284 PRO A C 1
ATOM 2258 O O . PRO A 1 284 ? -66.045 25.925 4.082 1.00 53.09 284 PRO A O 1
ATOM 2261 N N . ALA A 1 285 ? -67.483 25.459 2.558 1.00 38.16 285 ALA A N 1
ATOM 2262 C CA . ALA A 1 285 ? -68.538 24.953 1.666 1.00 38.16 285 ALA A CA 1
ATOM 2263 C C . ALA A 1 285 ? -67.853 24.867 0.269 1.00 38.16 285 ALA A C 1
ATOM 2265 O O . ALA A 1 285 ? -67.045 25.724 -0.066 1.00 38.16 285 ALA A O 1
ATOM 2266 N N . ALA A 1 286 ? -67.941 23.738 -0.437 1.00 37.53 286 ALA A N 1
ATOM 2267 C CA . ALA A 1 286 ? -68.787 23.502 -1.617 1.00 37.53 286 ALA A CA 1
ATOM 2268 C C . ALA A 1 286 ? -68.442 24.304 -2.892 1.00 37.53 286 ALA A C 1
ATOM 2270 O O . ALA A 1 286 ? -68.789 25.473 -2.989 1.00 37.53 286 ALA A O 1
ATOM 2271 N N . GLU A 1 287 ? -67.968 23.605 -3.933 1.00 35.94 287 GLU A N 1
ATOM 2272 C CA . GLU A 1 287 ? -68.547 23.744 -5.276 1.00 35.94 287 GLU A CA 1
ATOM 2273 C C . GLU A 1 287 ? -68.434 22.431 -6.076 1.00 35.94 287 GLU A C 1
ATOM 2275 O O . GLU A 1 287 ? -67.495 21.653 -5.924 1.00 35.94 287 GLU A O 1
ATOM 2280 N N . LYS A 1 288 ? -69.493 22.152 -6.838 1.00 43.34 288 LYS A N 1
ATOM 2281 C CA . LYS A 1 288 ? -69.875 20.880 -7.467 1.00 43.34 288 LYS A CA 1
ATOM 2282 C C . LYS A 1 288 ? -69.180 20.654 -8.813 1.00 43.34 288 LYS A C 1
ATOM 2284 O O . LYS A 1 288 ? -69.098 21.589 -9.597 1.00 43.34 288 LYS A O 1
ATOM 2289 N N . ALA A 1 289 ? -68.946 19.389 -9.176 1.00 35.09 289 ALA A N 1
ATOM 2290 C CA . ALA A 1 289 ? -69.278 18.888 -10.517 1.00 35.09 289 ALA A CA 1
ATOM 2291 C C . ALA A 1 289 ? -69.390 17.352 -10.549 1.00 35.09 289 ALA A C 1
ATOM 2293 O O . ALA A 1 289 ? -68.592 16.630 -9.962 1.00 35.09 289 ALA A O 1
ATOM 2294 N N . HIS A 1 290 ? -70.430 16.891 -11.240 1.00 37.69 290 HIS A N 1
ATOM 2295 C CA . HIS A 1 290 ? -70.796 15.511 -11.557 1.00 37.69 290 HIS A CA 1
ATOM 2296 C C . HIS A 1 290 ? -69.739 14.750 -12.379 1.00 37.69 290 HIS A C 1
ATOM 2298 O O . HIS A 1 290 ? -69.232 15.314 -13.342 1.00 37.69 290 HIS A O 1
ATOM 2304 N N . ALA A 1 291 ? -69.549 13.447 -12.113 1.00 36.78 291 ALA A N 1
ATOM 2305 C CA . ALA A 1 291 ? -69.791 12.343 -13.066 1.00 36.78 291 ALA A CA 1
ATOM 2306 C C . ALA A 1 291 ? -69.354 10.965 -12.503 1.00 36.78 291 ALA A C 1
ATOM 2308 O O . ALA A 1 291 ? -68.487 10.858 -11.647 1.00 36.78 291 ALA A O 1
ATOM 2309 N N . THR A 1 292 ? -70.042 9.939 -12.999 1.00 38.84 292 THR A N 1
ATOM 2310 C CA . THR A 1 292 ? -70.125 8.492 -12.696 1.00 38.84 292 THR A CA 1
ATOM 2311 C C . THR A 1 292 ? -68.814 7.662 -12.851 1.00 38.84 292 THR A C 1
ATOM 2313 O O . THR A 1 292 ? -67.799 8.209 -13.265 1.00 38.84 292 THR A O 1
ATOM 2316 N N . PRO A 1 293 ? -68.797 6.352 -12.489 1.00 45.41 293 PRO A N 1
ATOM 2317 C CA . PRO A 1 293 ? -67.672 5.675 -11.840 1.00 45.41 293 PRO A CA 1
ATOM 2318 C C . PRO A 1 293 ? -66.762 4.889 -12.797 1.00 45.41 293 PRO A C 1
ATOM 2320 O O . PRO A 1 293 ? -67.239 4.219 -13.712 1.00 45.41 293 PRO A O 1
ATOM 2323 N N . GLU A 1 294 ? -65.462 4.845 -12.493 1.00 36.84 294 GLU A N 1
ATOM 2324 C CA . GLU A 1 294 ? -64.510 3.922 -13.120 1.00 36.84 294 GLU A CA 1
ATOM 2325 C C . GLU A 1 294 ? -63.776 3.071 -12.071 1.00 36.84 294 GLU A C 1
ATOM 2327 O O . GLU A 1 294 ? -62.938 3.537 -11.307 1.00 36.84 294 GLU A O 1
ATOM 2332 N N . LYS A 1 295 ? -64.152 1.788 -12.044 1.00 43.75 295 LYS A N 1
ATOM 2333 C CA . LYS A 1 295 ? -63.275 0.609 -11.964 1.00 43.75 295 LYS A CA 1
ATOM 2334 C C . LYS A 1 295 ? -61.976 0.771 -11.145 1.00 43.75 295 LYS A C 1
ATOM 2336 O O . LYS A 1 295 ? -60.895 0.982 -11.689 1.00 43.75 295 LYS A O 1
ATOM 2341 N N . VAL A 1 296 ? -62.068 0.530 -9.836 1.00 38.19 296 VAL A N 1
ATOM 2342 C CA . VAL A 1 296 ? -60.892 0.307 -8.980 1.00 38.19 296 VAL A CA 1
ATOM 2343 C C . VAL A 1 296 ? -60.247 -1.027 -9.369 1.00 38.19 296 VAL A C 1
ATOM 2345 O O . VAL A 1 296 ? -60.802 -2.101 -9.139 1.00 38.19 296 VAL A O 1
ATOM 2348 N N . LYS A 1 297 ? -59.080 -0.940 -10.016 1.00 42.03 297 LYS A N 1
ATOM 2349 C CA . LYS A 1 297 ? -58.129 -2.042 -10.187 1.00 42.03 297 LYS A CA 1
ATOM 2350 C C . LYS A 1 297 ? -57.599 -2.452 -8.813 1.00 42.03 297 LYS A C 1
ATOM 2352 O O . LYS A 1 297 ? -57.161 -1.602 -8.045 1.00 42.03 297 LYS A O 1
ATOM 2357 N N . ASN A 1 298 ? -57.606 -3.758 -8.564 1.00 44.31 298 ASN A N 1
ATOM 2358 C CA . ASN A 1 298 ? -56.938 -4.401 -7.440 1.00 44.31 298 ASN A CA 1
ATOM 2359 C C . ASN A 1 298 ? -55.486 -3.912 -7.319 1.00 44.31 298 ASN A C 1
ATOM 2361 O O . ASN A 1 298 ? -54.719 -4.014 -8.279 1.00 44.31 298 ASN A O 1
ATOM 2365 N N . ALA A 1 299 ? -55.131 -3.403 -6.140 1.00 40.59 299 ALA A N 1
ATOM 2366 C CA . ALA A 1 299 ? -53.744 -3.246 -5.731 1.00 40.59 299 ALA A CA 1
ATOM 2367 C C . ALA A 1 299 ? -53.146 -4.649 -5.507 1.00 40.59 299 ALA A C 1
ATOM 2369 O O . ALA A 1 299 ? -53.799 -5.471 -4.858 1.00 40.59 299 ALA A O 1
ATOM 2370 N N . PRO A 1 300 ? -51.954 -4.958 -6.044 1.00 45.00 300 PRO A N 1
ATOM 2371 C CA . PRO A 1 300 ? -51.239 -6.153 -5.648 1.00 45.00 300 PRO A CA 1
ATOM 2372 C C . PRO A 1 300 ? -50.717 -5.944 -4.228 1.00 45.00 300 PRO A C 1
ATOM 2374 O O . PRO A 1 300 ? -50.078 -4.942 -3.920 1.00 45.00 300 PRO A O 1
ATOM 2377 N N . GLN A 1 301 ? -51.069 -6.894 -3.375 1.00 42.81 301 GLN A N 1
ATOM 2378 C CA . GLN A 1 301 ? -50.541 -7.077 -2.039 1.00 42.81 301 GLN A CA 1
ATOM 2379 C C . GLN A 1 301 ? -49.027 -7.296 -2.178 1.00 42.81 301 GLN A C 1
ATOM 2381 O O . GLN A 1 301 ? -48.605 -8.260 -2.811 1.00 42.81 301 GLN A O 1
ATOM 2386 N N . GLU A 1 302 ? -48.229 -6.344 -1.694 1.00 41.53 302 GLU A N 1
ATOM 2387 C CA . GLU A 1 302 ? -46.782 -6.509 -1.571 1.00 41.53 302 GLU A CA 1
ATOM 2388 C C . GLU A 1 302 ? -46.543 -7.588 -0.515 1.00 41.53 302 GLU A C 1
ATOM 2390 O O . GLU A 1 302 ? -46.763 -7.372 0.678 1.00 41.53 302 GLU A O 1
ATOM 2395 N N . ASP A 1 303 ? -46.175 -8.780 -0.979 1.00 43.78 303 ASP A N 1
ATOM 2396 C CA . ASP A 1 303 ? -45.666 -9.842 -0.129 1.00 43.78 303 ASP A CA 1
ATOM 2397 C C . ASP A 1 303 ? -44.387 -9.328 0.548 1.00 43.78 303 ASP A C 1
ATOM 2399 O O . ASP A 1 303 ? -43.418 -8.959 -0.120 1.00 43.78 303 ASP A O 1
ATOM 2403 N N . GLU A 1 304 ? -44.399 -9.274 1.883 1.00 47.91 304 GLU A N 1
ATOM 2404 C CA . GLU A 1 304 ? -43.204 -9.096 2.705 1.00 47.91 304 GLU A CA 1
ATOM 2405 C C . GLU A 1 304 ? -42.227 -10.239 2.393 1.00 47.91 304 GLU A C 1
ATOM 2407 O O . GLU A 1 304 ? -42.272 -11.317 2.994 1.00 47.91 304 GLU A O 1
ATOM 2412 N N . GLU A 1 305 ? -41.324 -10.005 1.437 1.00 43.47 305 GLU A N 1
ATOM 2413 C CA . GLU A 1 305 ? -40.116 -10.802 1.264 1.00 43.47 305 GLU A CA 1
ATOM 2414 C C . GLU A 1 305 ? -39.310 -10.703 2.560 1.00 43.47 305 GLU A C 1
ATOM 2416 O O . GLU A 1 305 ? -38.578 -9.749 2.836 1.00 43.47 305 GLU A O 1
ATOM 2421 N N . THR A 1 306 ? -39.496 -11.722 3.390 1.00 43.81 306 THR A N 1
ATOM 2422 C CA . THR A 1 306 ? -38.689 -11.992 4.567 1.00 43.81 306 THR A CA 1
ATOM 2423 C C . THR A 1 306 ? -37.276 -12.291 4.069 1.00 43.81 306 THR A C 1
ATOM 2425 O O . THR A 1 306 ? -36.961 -13.415 3.687 1.00 43.81 306 THR A O 1
ATOM 2428 N N . PHE A 1 307 ? -36.436 -11.257 4.004 1.00 39.81 307 PHE A N 1
ATOM 2429 C CA . PHE A 1 307 ? -35.009 -11.379 3.725 1.00 39.81 307 PHE A CA 1
ATOM 2430 C C . PHE A 1 307 ? -34.359 -12.213 4.837 1.00 39.81 307 PHE A C 1
ATOM 2432 O O . PHE A 1 307 ? -33.994 -11.694 5.891 1.00 39.81 307 PHE A O 1
ATOM 2439 N N . GLU A 1 308 ? -34.217 -13.514 4.603 1.00 39.00 308 GLU A N 1
ATOM 2440 C CA . GLU A 1 308 ? -33.309 -14.391 5.343 1.00 39.00 308 GLU A CA 1
ATOM 2441 C C . GLU A 1 308 ? -31.872 -13.857 5.167 1.00 39.00 308 GLU A C 1
ATOM 2443 O O . GLU A 1 308 ? -31.346 -13.869 4.049 1.00 39.00 308 GLU A O 1
ATOM 2448 N N . PRO A 1 309 ? -31.186 -13.374 6.222 1.00 44.78 309 PRO A N 1
ATOM 2449 C CA . PRO A 1 309 ? -29.804 -12.923 6.117 1.00 44.78 309 PRO A CA 1
ATOM 2450 C C . PRO A 1 309 ? -28.876 -14.149 6.131 1.00 44.78 309 PRO A C 1
ATOM 2452 O O . PRO A 1 309 ? -28.124 -14.376 7.078 1.00 44.78 309 PRO A O 1
ATOM 2455 N N . SER A 1 310 ? -28.944 -14.988 5.096 1.00 47.38 310 SER A N 1
ATOM 2456 C CA . SER A 1 310 ? -28.205 -16.250 5.025 1.00 47.38 310 SER A CA 1
ATOM 2457 C C . SER A 1 310 ? -26.916 -16.119 4.208 1.00 47.38 310 SER A C 1
ATOM 2459 O O . SER A 1 310 ? -26.769 -16.676 3.122 1.00 47.38 310 SER A O 1
ATOM 2461 N N . SER A 1 311 ? -25.927 -15.432 4.768 1.00 46.81 311 SER A N 1
ATOM 2462 C CA . SER A 1 311 ? -24.534 -15.820 4.541 1.00 46.81 311 SER A CA 1
ATOM 2463 C C . SER A 1 311 ? -23.751 -15.538 5.814 1.00 46.81 311 SER A C 1
ATOM 2465 O O . SER A 1 311 ? -23.240 -14.438 6.026 1.00 46.81 311 SER A O 1
ATOM 2467 N N . TYR A 1 312 ? -23.715 -16.525 6.706 1.00 58.56 312 TYR A N 1
ATOM 2468 C CA . TYR A 1 312 ? -22.850 -16.493 7.878 1.00 58.56 312 TYR A CA 1
ATOM 2469 C C . TYR A 1 312 ? -21.406 -16.416 7.369 1.00 58.56 312 TYR A C 1
ATOM 2471 O O . TYR A 1 312 ? -20.881 -17.387 6.825 1.00 58.56 312 TYR A O 1
ATOM 2479 N N . VAL A 1 313 ? -20.786 -15.240 7.455 1.00 76.81 313 VAL A N 1
ATOM 2480 C CA . VAL A 1 313 ? -19.375 -15.084 7.099 1.00 76.81 313 VAL A CA 1
ATOM 2481 C C . VAL A 1 313 ? -18.578 -15.834 8.164 1.00 76.81 313 VAL A C 1
ATOM 2483 O O . VAL A 1 313 ? -18.571 -15.424 9.323 1.00 76.81 313 VAL A O 1
ATOM 2486 N N . ASP A 1 314 ? -17.949 -16.952 7.790 1.00 88.81 314 ASP A N 1
ATOM 2487 C CA . ASP A 1 314 ? -17.037 -17.685 8.673 1.00 88.81 314 ASP A CA 1
ATOM 2488 C C . ASP A 1 314 ? -15.827 -16.788 8.962 1.00 88.81 314 ASP A C 1
ATOM 2490 O O . ASP A 1 314 ? -14.982 -16.551 8.096 1.00 88.81 314 ASP A O 1
ATOM 2494 N N . LEU A 1 315 ? -15.787 -16.212 10.162 1.00 93.44 315 LEU A N 1
ATOM 2495 C CA . LEU A 1 315 ? -14.725 -15.312 10.592 1.00 93.44 315 LEU A CA 1
ATOM 2496 C C . LEU A 1 315 ? -13.759 -16.061 11.493 1.00 93.44 315 LEU A C 1
ATOM 2498 O O . LEU A 1 315 ? -14.126 -16.581 12.546 1.00 93.44 315 LEU A O 1
ATOM 2502 N N . LYS A 1 316 ? -12.488 -16.047 11.102 1.00 96.12 316 LYS A N 1
ATOM 2503 C CA . LYS A 1 316 ? -11.396 -16.629 11.879 1.00 96.12 316 LYS A CA 1
ATOM 2504 C C . LYS A 1 316 ? -10.635 -15.529 12.596 1.00 96.12 316 LYS A C 1
ATOM 2506 O O . LYS A 1 316 ? -10.444 -14.441 12.059 1.00 96.12 316 LYS A O 1
ATOM 2511 N N . GLN A 1 317 ? -10.190 -15.813 13.815 1.00 97.00 317 GLN A N 1
ATOM 2512 C CA . GLN A 1 317 ? -9.404 -14.872 14.607 1.00 97.00 317 GLN A CA 1
ATOM 2513 C C . GLN A 1 317 ? -8.032 -14.623 13.958 1.00 97.00 317 GLN A C 1
ATOM 2515 O O . GLN A 1 317 ? -7.368 -15.561 13.516 1.00 97.00 317 GLN A O 1
ATOM 2520 N N . GLY A 1 318 ? -7.574 -13.374 13.958 1.00 97.19 318 GLY A N 1
ATOM 2521 C CA . GLY A 1 318 ? -6.314 -12.928 13.363 1.00 97.19 318 GLY A CA 1
ATOM 2522 C C . GLY A 1 318 ? -6.505 -12.093 12.096 1.00 97.19 318 GLY A C 1
ATOM 2523 O O . GLY A 1 318 ? -7.596 -11.628 11.800 1.00 97.19 318 GLY A O 1
ATOM 2524 N N . LEU A 1 319 ? -5.427 -11.891 11.345 1.00 98.06 319 LEU A N 1
ATOM 2525 C CA . LEU A 1 319 ? -5.437 -11.238 10.032 1.00 98.06 319 LEU A CA 1
ATOM 2526 C C . LEU A 1 319 ? -4.845 -12.170 8.980 1.00 98.06 319 LEU A C 1
ATOM 2528 O O . LEU A 1 319 ? -4.010 -13.023 9.297 1.00 98.06 319 LEU A O 1
ATOM 2532 N N . LYS A 1 3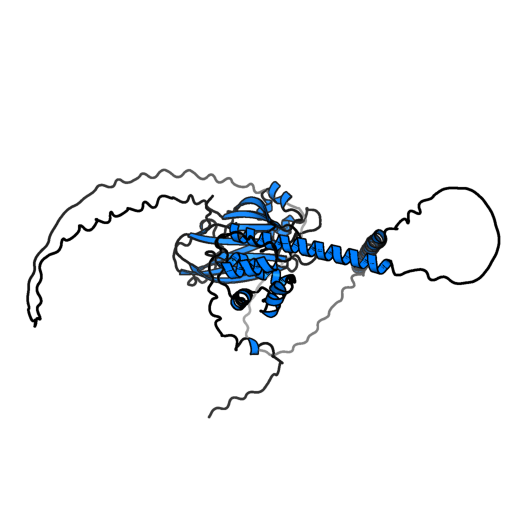20 ? -5.211 -11.957 7.717 1.00 97.44 320 LYS A N 1
ATOM 2533 C CA . LYS A 1 320 ? -4.524 -12.570 6.582 1.00 97.44 320 LYS A CA 1
ATOM 2534 C C . LYS A 1 320 ? -3.266 -11.758 6.282 1.00 97.44 320 LYS A C 1
ATOM 2536 O O . LYS A 1 320 ? -3.319 -10.533 6.200 1.00 97.44 320 LYS A O 1
ATOM 2541 N N . LEU A 1 321 ? -2.129 -12.436 6.180 1.00 97.31 321 LEU A N 1
ATOM 2542 C CA . LEU A 1 321 ? -0.841 -11.862 5.810 1.00 97.31 321 LEU A CA 1
ATOM 2543 C C . LEU A 1 321 ? -0.466 -12.357 4.417 1.00 97.31 321 LEU A C 1
ATOM 2545 O O . LEU A 1 321 ? 0.000 -13.483 4.259 1.00 97.31 321 LEU A O 1
ATOM 2549 N N . ASP A 1 322 ? -0.606 -11.490 3.426 1.00 96.19 322 ASP A N 1
ATOM 2550 C CA . ASP A 1 322 ? -0.130 -11.746 2.075 1.00 96.19 322 ASP A CA 1
ATOM 2551 C C . ASP A 1 322 ? 1.266 -11.152 1.886 1.00 96.19 322 ASP A C 1
ATOM 2553 O O . ASP A 1 322 ? 1.526 -9.988 2.203 1.00 96.19 322 ASP A O 1
ATOM 2557 N N . VAL A 1 323 ? 2.184 -11.955 1.360 1.00 95.25 323 VAL A N 1
ATOM 2558 C CA . VAL A 1 323 ? 3.580 -11.566 1.162 1.00 95.25 323 VAL A CA 1
ATOM 2559 C C . VAL A 1 323 ? 3.849 -11.400 -0.323 1.00 95.25 323 VAL A C 1
ATOM 2561 O O . VAL A 1 323 ? 3.638 -12.314 -1.118 1.00 95.25 323 VAL A O 1
ATOM 2564 N N . TYR A 1 324 ? 4.357 -10.232 -0.695 1.00 93.25 324 TYR A N 1
ATOM 2565 C CA . TYR A 1 324 ? 4.610 -9.848 -2.076 1.00 93.25 324 TYR A CA 1
ATOM 2566 C C . TYR A 1 324 ? 6.089 -9.591 -2.321 1.00 93.25 324 TYR A C 1
ATOM 2568 O O . TYR A 1 324 ? 6.800 -9.056 -1.467 1.00 93.25 324 TYR A O 1
ATOM 2576 N N . VAL A 1 325 ? 6.528 -9.899 -3.539 1.00 90.75 325 VAL A N 1
ATOM 2577 C CA . VAL A 1 325 ? 7.819 -9.461 -4.074 1.00 90.75 325 VAL A CA 1
ATOM 2578 C C . VAL A 1 325 ? 7.581 -8.485 -5.216 1.00 90.75 325 VAL A C 1
ATOM 2580 O O . VAL A 1 325 ? 6.784 -8.750 -6.118 1.00 90.75 325 VAL A O 1
ATOM 2583 N N . PHE A 1 326 ? 8.288 -7.358 -5.187 1.00 87.12 326 PHE A N 1
ATOM 2584 C CA . PHE A 1 326 ? 8.207 -6.325 -6.213 1.00 87.12 326 PHE A CA 1
ATOM 2585 C C . PHE A 1 326 ? 9.247 -6.574 -7.312 1.00 87.12 326 PHE A C 1
ATOM 2587 O O . PHE A 1 326 ? 10.412 -6.869 -7.038 1.00 87.12 326 PHE A O 1
ATOM 2594 N N . LYS A 1 327 ? 8.843 -6.439 -8.579 1.00 79.62 327 LYS A N 1
ATOM 2595 C CA . LYS A 1 327 ? 9.765 -6.468 -9.721 1.00 79.62 327 LYS A CA 1
ATOM 2596 C C . LYS A 1 327 ? 10.416 -5.091 -9.909 1.00 79.62 327 LYS A C 1
ATOM 2598 O O . LYS A 1 327 ? 9.738 -4.065 -9.926 1.00 79.62 327 LYS A O 1
ATOM 2603 N N . GLY A 1 328 ? 11.733 -5.088 -10.125 1.00 68.81 328 GLY A N 1
ATOM 2604 C CA . GLY A 1 328 ? 12.527 -3.886 -10.406 1.00 68.81 328 GLY A CA 1
ATOM 2605 C C . GLY A 1 328 ? 12.997 -3.128 -9.157 1.00 68.81 328 GLY A C 1
ATOM 2606 O O . GLY A 1 328 ? 12.606 -3.440 -8.042 1.00 68.81 328 GLY A O 1
ATOM 2607 N N . LYS A 1 329 ? 13.868 -2.124 -9.350 1.00 61.72 329 LYS A N 1
ATOM 2608 C CA . LYS A 1 329 ? 14.331 -1.221 -8.277 1.00 61.72 329 LYS A CA 1
ATOM 2609 C C . LYS A 1 329 ? 13.238 -0.199 -8.005 1.00 61.72 329 LYS A C 1
ATOM 2611 O O . LYS A 1 329 ? 13.241 0.875 -8.619 1.00 61.72 329 LYS A O 1
ATOM 2616 N N . ASN A 1 330 ? 12.275 -0.531 -7.156 1.00 56.50 330 ASN A N 1
ATOM 2617 C CA . ASN A 1 330 ? 11.141 0.357 -6.993 1.00 56.50 330 ASN A CA 1
ATOM 2618 C C . ASN A 1 330 ? 11.453 1.469 -5.995 1.00 56.50 330 ASN A C 1
ATOM 2620 O O . ASN A 1 330 ? 11.793 1.230 -4.843 1.00 56.50 330 ASN A O 1
ATOM 2624 N N . ARG A 1 331 ? 11.346 2.721 -6.446 1.00 54.91 331 ARG A N 1
ATOM 2625 C CA . ARG A 1 331 ? 11.512 3.877 -5.556 1.00 54.91 331 ARG A CA 1
ATOM 2626 C C . ARG A 1 331 ? 10.284 4.100 -4.666 1.00 54.91 331 ARG A C 1
ATOM 2628 O O . ARG A 1 331 ? 10.446 4.696 -3.606 1.00 54.91 331 ARG A O 1
ATOM 2635 N N . ASP A 1 332 ? 9.111 3.595 -5.069 1.00 59.31 332 ASP A N 1
ATOM 2636 C CA . ASP A 1 332 ? 7.840 3.756 -4.354 1.00 59.31 332 ASP A CA 1
ATOM 2637 C C . ASP A 1 332 ? 7.152 2.397 -4.173 1.00 59.31 332 ASP A C 1
ATOM 2639 O O . ASP A 1 332 ? 6.319 1.977 -4.972 1.00 59.31 332 ASP A O 1
ATOM 2643 N N . LEU A 1 333 ? 7.503 1.731 -3.077 1.00 58.62 333 LEU A N 1
ATOM 2644 C CA . LEU A 1 333 ? 7.103 0.379 -2.666 1.00 58.62 333 LEU A CA 1
ATOM 2645 C C . LEU A 1 333 ? 5.585 0.077 -2.580 1.00 58.62 333 LEU A C 1
ATOM 2647 O O . LEU A 1 333 ? 5.210 -1.059 -2.318 1.00 58.62 333 LEU A O 1
ATOM 2651 N N . MET A 1 334 ? 4.706 1.060 -2.793 1.00 50.94 334 MET A N 1
ATOM 2652 C CA . MET A 1 334 ? 3.245 0.896 -2.695 1.00 50.94 334 MET A CA 1
ATOM 2653 C C . MET A 1 334 ? 2.534 0.746 -4.045 1.00 50.94 334 MET A C 1
ATOM 2655 O O . MET A 1 334 ? 1.496 0.100 -4.111 1.00 50.94 334 MET A O 1
ATOM 2659 N N . TYR A 1 335 ? 3.083 1.322 -5.119 1.00 54.72 335 TYR A N 1
ATOM 2660 C CA . TYR A 1 335 ? 2.378 1.468 -6.403 1.00 54.72 335 TYR A CA 1
ATOM 2661 C C . TYR A 1 335 ? 3.032 0.679 -7.541 1.00 54.72 335 TYR A C 1
ATOM 2663 O O . TYR A 1 335 ? 2.843 0.986 -8.718 1.00 54.72 335 TYR A O 1
ATOM 2671 N N . SER A 1 336 ? 3.828 -0.344 -7.214 1.00 51.94 336 SER A N 1
ATOM 2672 C CA . SER A 1 336 ? 4.178 -1.335 -8.229 1.00 51.94 336 SER A CA 1
ATOM 2673 C C . SER A 1 336 ? 2.963 -2.223 -8.467 1.00 51.94 336 SER A C 1
ATOM 2675 O O . SER A 1 336 ? 2.556 -2.994 -7.601 1.00 51.94 336 SER A O 1
ATOM 2677 N N . PHE A 1 337 ? 2.399 -2.118 -9.667 1.00 51.59 337 PHE A N 1
ATOM 2678 C CA . PHE A 1 337 ? 1.503 -3.146 -10.192 1.00 51.59 337 PHE A CA 1
ATOM 2679 C C . PHE A 1 337 ? 2.302 -4.389 -10.638 1.00 51.59 337 PHE A C 1
ATOM 2681 O O . PHE A 1 337 ? 1.727 -5.431 -10.920 1.00 51.59 337 PHE A O 1
ATOM 2688 N N . ASP A 1 338 ? 3.641 -4.318 -10.632 1.00 70.75 338 ASP A N 1
ATOM 2689 C CA . ASP A 1 338 ? 4.529 -5.460 -10.865 1.00 70.75 338 ASP A CA 1
ATOM 2690 C C . ASP A 1 338 ? 4.938 -6.099 -9.542 1.00 70.75 338 ASP A C 1
ATOM 2692 O O . ASP A 1 338 ? 6.110 -6.077 -9.148 1.00 70.75 338 ASP A O 1
ATOM 2696 N N . LYS A 1 339 ? 3.951 -6.634 -8.832 1.00 83.12 339 LYS A N 1
ATOM 2697 C CA . LYS A 1 339 ? 4.155 -7.465 -7.649 1.00 83.12 339 LYS A CA 1
ATOM 2698 C C . LYS A 1 339 ? 3.591 -8.849 -7.914 1.00 83.12 339 LYS A C 1
ATOM 2700 O O . LYS A 1 339 ? 2.639 -8.997 -8.674 1.00 83.12 339 LYS A O 1
ATOM 2705 N N . TYR A 1 340 ? 4.181 -9.863 -7.306 1.00 88.31 340 TYR A N 1
ATOM 2706 C CA . TYR A 1 340 ? 3.599 -11.198 -7.305 1.00 88.31 340 TYR A CA 1
ATOM 2707 C C . TYR A 1 340 ? 3.524 -11.713 -5.874 1.00 88.31 340 TYR A C 1
ATOM 2709 O O . TYR A 1 340 ? 4.427 -11.470 -5.067 1.00 88.31 340 TYR A O 1
ATOM 2717 N N . LEU A 1 341 ? 2.404 -12.363 -5.567 1.00 92.12 341 LEU A N 1
ATOM 2718 C CA . LEU A 1 341 ? 2.162 -13.016 -4.290 1.00 92.12 341 LEU A CA 1
ATOM 2719 C C . LEU A 1 341 ? 3.089 -14.231 -4.190 1.00 92.12 341 LEU A C 1
ATOM 2721 O O . LEU A 1 341 ? 3.114 -15.066 -5.092 1.00 92.12 341 LEU A O 1
ATOM 2725 N N . VAL A 1 342 ? 3.868 -14.312 -3.115 1.00 94.25 342 VAL A N 1
ATOM 2726 C CA . VAL A 1 342 ? 4.761 -15.451 -2.837 1.00 94.25 342 VAL A CA 1
ATOM 2727 C C . VAL A 1 342 ? 4.234 -16.361 -1.737 1.00 94.25 342 VAL A C 1
ATOM 2729 O O . VAL A 1 342 ? 4.694 -17.492 -1.611 1.00 94.25 342 VAL A O 1
ATOM 2732 N N . GLY A 1 343 ? 3.267 -15.893 -0.953 1.00 94.75 343 GLY A N 1
ATOM 2733 C CA . GLY A 1 343 ? 2.573 -16.720 0.021 1.00 94.75 343 GLY A CA 1
ATOM 2734 C C . GLY A 1 343 ? 1.551 -15.934 0.825 1.00 94.75 343 GLY A C 1
ATOM 2735 O O . GLY A 1 343 ? 1.641 -14.712 0.930 1.00 94.75 343 GLY A O 1
ATOM 2736 N N . SER A 1 344 ? 0.620 -16.675 1.415 1.00 95.69 344 SER A N 1
ATOM 2737 C CA . SER A 1 344 ? -0.384 -16.169 2.345 1.00 95.69 344 SER A CA 1
ATOM 2738 C C . SER A 1 344 ? -0.273 -16.945 3.655 1.00 95.69 344 SER A C 1
ATOM 2740 O O . SER A 1 344 ? -0.149 -18.170 3.655 1.00 95.69 344 SER A O 1
ATOM 2742 N N . LEU A 1 345 ? -0.271 -16.225 4.768 1.00 95.06 345 LEU A N 1
ATOM 2743 C CA . LEU A 1 345 ? -0.112 -16.738 6.127 1.00 95.06 345 LEU A CA 1
ATOM 2744 C C . LEU A 1 345 ? -1.230 -16.174 7.009 1.00 95.06 345 LEU A C 1
ATOM 2746 O O . LEU A 1 345 ? -1.843 -15.164 6.666 1.00 95.06 345 LEU A O 1
ATOM 2750 N N . THR A 1 346 ? -1.455 -16.778 8.172 1.00 95.56 346 THR A N 1
ATOM 2751 C CA . THR A 1 346 ? -2.333 -16.199 9.196 1.00 95.56 346 THR A CA 1
ATOM 2752 C C . THR A 1 346 ? -1.505 -15.512 10.277 1.00 95.56 346 THR A C 1
ATOM 2754 O O . THR A 1 346 ? -0.480 -16.031 10.724 1.00 95.56 346 THR A O 1
ATOM 2757 N N . TYR A 1 347 ? -1.942 -14.329 10.700 1.00 96.44 347 TYR A N 1
ATOM 2758 C CA . TYR A 1 347 ? -1.264 -13.490 11.678 1.00 96.44 347 TYR A CA 1
ATOM 2759 C C . TYR A 1 347 ? -2.106 -13.327 12.952 1.00 96.44 347 TYR A C 1
ATOM 2761 O O . TYR A 1 347 ? -3.241 -12.861 12.899 1.00 96.44 347 TYR A O 1
ATOM 2769 N N . HIS A 1 348 ? -1.526 -13.659 14.112 1.00 95.88 348 HIS A N 1
ATOM 2770 C CA . HIS A 1 348 ? -2.237 -13.715 15.402 1.00 95.88 348 HIS A CA 1
ATOM 2771 C C . HIS A 1 348 ? -1.584 -12.887 16.525 1.00 95.88 348 HIS A C 1
ATOM 2773 O O . HIS A 1 348 ? -1.901 -13.079 17.695 1.00 95.88 348 HIS A O 1
ATOM 2779 N N . LYS A 1 349 ? -0.647 -11.979 16.216 1.00 95.31 349 LYS A N 1
ATOM 2780 C CA . LYS A 1 349 ? 0.147 -11.268 17.244 1.00 95.31 349 LYS A CA 1
ATOM 2781 C C . LYS A 1 349 ? -0.477 -9.953 17.744 1.00 95.31 349 LYS A C 1
ATOM 2783 O O . LYS A 1 349 ? 0.145 -9.249 18.534 1.00 95.31 349 LYS A O 1
ATOM 2788 N N . GLY A 1 350 ? -1.681 -9.596 17.294 1.00 95.69 350 GLY A N 1
ATOM 2789 C CA . GLY A 1 350 ? -2.315 -8.319 17.644 1.00 95.69 350 GLY A CA 1
ATOM 2790 C C . GLY A 1 350 ? -1.653 -7.125 16.948 1.00 95.69 350 GLY A C 1
ATOM 2791 O O . GLY A 1 350 ? -1.246 -7.208 15.794 1.00 95.69 350 GLY A O 1
ATOM 2792 N N . GLY A 1 351 ? -1.528 -5.998 17.637 1.00 95.81 351 GLY A N 1
ATOM 2793 C CA . GLY A 1 351 ? -1.069 -4.729 17.073 1.00 95.81 351 GLY A CA 1
ATOM 2794 C C . GLY A 1 351 ? 0.433 -4.612 16.831 1.00 95.81 351 GLY A C 1
ATOM 2795 O O . GLY A 1 351 ? 0.863 -3.530 16.450 1.00 95.81 351 GLY A O 1
ATOM 2796 N N . LEU A 1 352 ? 1.245 -5.646 17.079 1.00 96.94 352 LEU A N 1
ATOM 2797 C CA . LEU A 1 352 ? 2.703 -5.599 16.902 1.00 96.94 352 LEU A CA 1
ATOM 2798 C C . LEU A 1 352 ? 3.148 -6.314 15.621 1.00 96.94 352 LEU A C 1
ATOM 2800 O O . LEU A 1 352 ? 3.484 -7.498 15.634 1.00 96.94 352 LEU A O 1
ATOM 2804 N N . PHE A 1 353 ? 3.216 -5.560 14.532 1.00 95.81 353 PHE A N 1
ATOM 2805 C CA . PHE A 1 353 ? 3.601 -6.055 13.216 1.00 95.81 353 PHE A CA 1
ATOM 2806 C C . PHE A 1 353 ? 5.116 -5.992 13.056 1.00 95.81 353 PHE A C 1
ATOM 2808 O O . PHE A 1 353 ? 5.730 -4.949 13.301 1.00 95.81 353 PHE A O 1
ATOM 2815 N N . THR A 1 354 ? 5.739 -7.081 12.619 1.00 93.44 354 THR A N 1
ATOM 2816 C CA . THR A 1 354 ? 7.193 -7.149 12.445 1.00 93.44 354 THR A CA 1
ATOM 2817 C C . THR A 1 354 ? 7.542 -7.485 11.006 1.00 93.44 354 THR A C 1
ATOM 2819 O O . THR A 1 354 ? 6.890 -8.304 10.360 1.00 93.44 354 THR A O 1
ATOM 2822 N N . TYR A 1 355 ? 8.615 -6.898 10.476 1.00 89.88 355 TYR A N 1
ATOM 2823 C CA . TYR A 1 355 ? 9.042 -7.261 9.124 1.00 89.88 355 TYR A CA 1
ATOM 2824 C C . TYR A 1 355 ? 9.487 -8.732 9.044 1.00 89.88 355 TYR A C 1
ATOM 2826 O O . TYR A 1 355 ? 9.444 -9.346 7.980 1.00 89.88 355 TYR A O 1
ATOM 2834 N N . ALA A 1 356 ? 9.854 -9.330 10.181 1.00 90.69 356 ALA A N 1
ATOM 2835 C CA . ALA A 1 356 ? 10.178 -10.746 10.302 1.00 90.69 356 ALA A CA 1
ATOM 2836 C C . ALA A 1 356 ? 8.977 -11.699 10.158 1.00 90.69 356 ALA A C 1
ATOM 2838 O O . ALA A 1 356 ? 9.202 -12.907 10.080 1.00 90.69 356 ALA A O 1
ATOM 2839 N N . ASP A 1 357 ? 7.731 -11.224 10.098 1.00 91.38 357 ASP A N 1
ATOM 2840 C CA . ASP A 1 357 ? 6.558 -12.112 10.099 1.00 91.38 357 ASP A CA 1
ATOM 2841 C C . ASP A 1 357 ? 6.501 -13.041 8.871 1.00 91.38 357 ASP A C 1
ATOM 2843 O O . ASP A 1 357 ? 6.095 -14.195 8.993 1.00 91.38 357 ASP A O 1
ATOM 2847 N N . HIS A 1 358 ? 7.029 -12.617 7.717 1.00 84.38 358 HIS A N 1
ATOM 2848 C CA . HIS A 1 358 ? 7.148 -13.488 6.537 1.00 84.38 358 HIS A CA 1
ATOM 2849 C C . HIS A 1 358 ? 8.264 -14.542 6.646 1.00 84.38 358 HIS A C 1
ATOM 2851 O O . HIS A 1 358 ? 8.295 -15.488 5.861 1.00 84.38 358 HIS A O 1
ATOM 2857 N N . THR A 1 359 ? 9.193 -14.398 7.600 1.00 86.00 359 THR A N 1
ATOM 2858 C CA . THR A 1 359 ? 10.335 -15.320 7.757 1.00 86.00 359 THR A CA 1
ATOM 2859 C C . THR A 1 359 ? 9.961 -16.638 8.432 1.00 86.00 359 THR A C 1
ATOM 2861 O O . THR A 1 359 ? 10.777 -17.556 8.487 1.00 86.00 359 THR A O 1
ATOM 2864 N N . LEU A 1 360 ? 8.731 -16.738 8.949 1.00 85.81 360 LEU A N 1
ATOM 2865 C CA . LEU A 1 360 ? 8.215 -17.929 9.622 1.00 85.81 360 LEU A CA 1
ATOM 2866 C C . LEU A 1 360 ? 8.035 -19.111 8.662 1.00 85.81 360 LEU A C 1
ATOM 2868 O O . LEU A 1 360 ? 8.159 -20.259 9.079 1.00 85.81 360 LEU A O 1
ATOM 2872 N N . ASN A 1 361 ? 7.768 -18.838 7.382 1.00 89.81 361 ASN A N 1
ATOM 2873 C CA . ASN A 1 361 ? 7.686 -19.857 6.344 1.00 89.81 361 ASN A CA 1
ATOM 2874 C C . ASN A 1 361 ? 8.993 -19.862 5.524 1.00 89.81 361 ASN A C 1
ATOM 2876 O O . ASN A 1 361 ? 9.286 -18.862 4.862 1.00 89.81 361 ASN A O 1
ATOM 2880 N N . PRO A 1 362 ? 9.771 -20.964 5.520 1.00 87.88 362 PRO A N 1
ATOM 2881 C CA . PRO A 1 362 ? 11.048 -21.027 4.807 1.00 87.88 362 PRO A CA 1
ATOM 2882 C C . PRO A 1 362 ? 10.939 -20.762 3.300 1.00 87.88 362 PRO A C 1
ATOM 2884 O O . PRO A 1 362 ? 11.808 -20.100 2.738 1.00 87.88 362 PRO A O 1
ATOM 2887 N N . GLY A 1 363 ? 9.867 -21.234 2.653 1.00 88.50 363 GLY A N 1
ATOM 2888 C CA . GLY A 1 363 ? 9.640 -21.027 1.220 1.00 88.50 363 GLY A CA 1
ATOM 2889 C C . GLY A 1 363 ? 9.353 -19.563 0.890 1.00 88.50 363 GLY A C 1
ATOM 2890 O O . GLY A 1 363 ? 9.954 -19.002 -0.027 1.00 88.50 363 GLY A O 1
ATOM 2891 N N . VAL A 1 364 ? 8.506 -18.911 1.693 1.00 90.00 364 VAL A N 1
ATOM 2892 C CA . VAL A 1 364 ? 8.231 -17.470 1.566 1.00 90.00 364 VAL A CA 1
ATOM 2893 C C . VAL A 1 364 ? 9.499 -16.658 1.821 1.00 90.00 364 VAL A C 1
ATOM 2895 O O . VAL A 1 364 ? 9.832 -15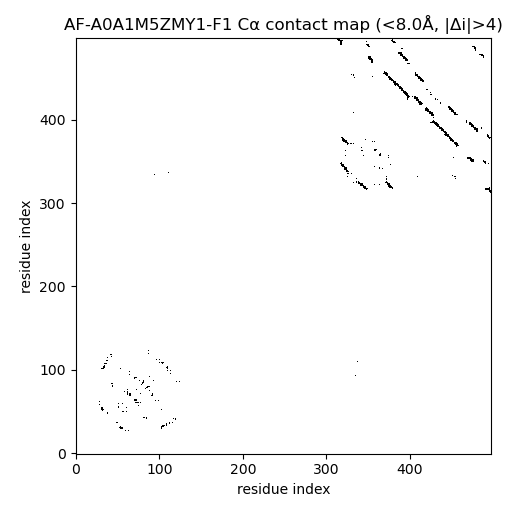.784 1.025 1.00 90.00 364 VAL A O 1
ATOM 2898 N N . TYR A 1 365 ? 10.246 -16.980 2.880 1.00 88.00 365 TYR A N 1
ATOM 2899 C CA . TYR A 1 365 ? 11.511 -16.319 3.199 1.00 88.00 365 TYR A CA 1
ATOM 2900 C C . TYR A 1 365 ? 12.532 -16.427 2.065 1.00 88.00 365 TYR A C 1
ATOM 2902 O O . TYR A 1 365 ? 13.162 -15.440 1.685 1.00 88.00 365 TYR A O 1
ATOM 2910 N N . GLN A 1 366 ? 12.690 -17.619 1.491 1.00 87.00 366 GLN A N 1
ATOM 2911 C CA . GLN A 1 366 ? 13.594 -17.830 0.366 1.00 87.00 366 GLN A CA 1
ATOM 2912 C C . GLN A 1 366 ? 13.157 -17.023 -0.863 1.00 87.00 366 GLN A C 1
ATOM 2914 O O . GLN A 1 366 ? 14.005 -16.457 -1.555 1.00 87.00 366 GLN A O 1
ATOM 2919 N N . ALA A 1 367 ? 11.850 -16.925 -1.116 1.00 86.88 367 ALA A N 1
ATOM 2920 C CA . ALA A 1 367 ? 11.305 -16.168 -2.237 1.00 86.88 367 ALA A CA 1
ATOM 2921 C C . ALA A 1 367 ? 11.475 -14.643 -2.086 1.00 86.88 367 ALA A C 1
ATOM 2923 O O . ALA A 1 367 ? 11.649 -13.955 -3.097 1.00 86.88 367 ALA A O 1
ATOM 2924 N N . THR A 1 368 ? 11.441 -14.109 -0.859 1.00 87.62 368 THR A N 1
ATOM 2925 C CA . THR A 1 368 ? 11.615 -12.670 -0.574 1.00 87.62 368 THR A CA 1
ATOM 2926 C C . THR A 1 368 ? 13.067 -12.254 -0.348 1.00 87.62 368 THR A C 1
ATOM 2928 O O . THR A 1 368 ? 13.394 -11.071 -0.485 1.00 87.62 368 THR A O 1
ATOM 2931 N N . SER A 1 369 ? 13.950 -13.195 -0.012 1.00 83.31 369 SER A N 1
ATOM 2932 C CA . SER A 1 369 ? 15.347 -12.920 0.321 1.00 83.31 369 SER A CA 1
ATOM 2933 C C . SER A 1 369 ? 16.080 -12.164 -0.793 1.00 83.31 369 SER A C 1
ATOM 2935 O O . SER A 1 369 ? 16.082 -12.563 -1.958 1.00 83.31 369 SER A O 1
ATOM 2937 N N . GLY A 1 370 ? 16.707 -11.041 -0.426 1.00 79.62 370 GLY A N 1
ATOM 2938 C CA . GLY A 1 370 ? 17.451 -10.183 -1.355 1.00 79.62 370 GLY A CA 1
ATOM 2939 C C . GLY A 1 370 ? 16.583 -9.398 -2.346 1.00 79.62 370 GLY A C 1
ATOM 2940 O O . GLY A 1 370 ? 17.122 -8.808 -3.281 1.00 79.62 370 GLY A O 1
ATOM 2941 N N . ARG A 1 371 ? 15.255 -9.372 -2.166 1.00 85.94 371 ARG A N 1
ATOM 2942 C CA . ARG A 1 371 ? 14.316 -8.679 -3.061 1.00 85.94 371 ARG A CA 1
ATOM 2943 C C . ARG A 1 371 ? 13.523 -7.606 -2.320 1.00 85.94 371 ARG A C 1
ATOM 2945 O O . ARG A 1 371 ? 13.314 -7.682 -1.108 1.00 85.94 371 ARG A O 1
ATOM 2952 N N . ASP A 1 372 ? 13.089 -6.591 -3.064 1.00 87.94 372 ASP A N 1
ATOM 2953 C CA . ASP A 1 372 ? 12.107 -5.624 -2.575 1.00 87.94 372 ASP A CA 1
ATOM 2954 C C . ASP A 1 372 ? 10.821 -6.406 -2.262 1.00 87.94 372 ASP A C 1
ATOM 2956 O O . ASP A 1 372 ? 10.319 -7.149 -3.111 1.00 87.94 372 ASP A O 1
ATOM 2960 N N . SER A 1 373 ? 10.306 -6.280 -1.041 1.00 90.12 373 SER A N 1
ATOM 2961 C CA . SER A 1 373 ? 9.171 -7.082 -0.574 1.00 90.12 373 SER A CA 1
ATOM 2962 C C . SER A 1 373 ? 8.188 -6.267 0.258 1.00 90.12 373 SER A C 1
ATOM 2964 O O . SER A 1 373 ? 8.500 -5.179 0.752 1.00 90.12 373 SER A O 1
ATOM 2966 N N . GLY A 1 374 ? 6.957 -6.763 0.344 1.00 92.50 374 GLY A N 1
ATOM 2967 C CA . GLY A 1 374 ? 5.874 -6.145 1.097 1.00 92.50 374 GLY A CA 1
ATOM 2968 C C . GLY A 1 374 ? 5.042 -7.181 1.832 1.00 92.50 374 GLY A C 1
ATOM 2969 O O . GLY A 1 374 ? 4.717 -8.224 1.273 1.00 92.50 374 GLY A O 1
ATOM 2970 N N . LEU A 1 375 ? 4.710 -6.876 3.080 1.00 94.94 375 LEU A N 1
ATOM 2971 C CA . LEU A 1 375 ? 3.781 -7.622 3.915 1.00 94.94 375 LEU A CA 1
ATOM 2972 C C . LEU A 1 375 ? 2.455 -6.866 3.944 1.00 94.94 375 LEU A C 1
ATOM 2974 O O . LEU A 1 375 ? 2.422 -5.692 4.321 1.00 94.94 375 LEU A O 1
ATOM 2978 N N . TYR A 1 376 ? 1.380 -7.529 3.544 1.00 95.75 376 TYR A N 1
ATOM 2979 C CA . TYR A 1 376 ? 0.034 -6.983 3.564 1.00 95.75 376 TYR A CA 1
ATOM 2980 C C . TYR A 1 376 ? -0.813 -7.715 4.586 1.00 95.75 376 TYR A C 1
ATOM 2982 O O . TYR A 1 376 ? -1.220 -8.851 4.363 1.00 95.75 376 TYR A O 1
ATOM 2990 N N . TYR A 1 377 ? -1.069 -7.050 5.703 1.00 97.62 377 TYR A N 1
ATOM 2991 C CA . TYR A 1 377 ? -1.975 -7.532 6.732 1.00 97.62 377 TYR A CA 1
ATOM 2992 C C . TYR A 1 377 ? -3.365 -6.994 6.419 1.00 97.62 377 TYR A C 1
ATOM 2994 O O . TYR A 1 377 ? -3.524 -5.778 6.307 1.00 97.62 377 TYR A O 1
ATOM 3002 N N . HIS A 1 378 ? -4.365 -7.857 6.281 1.00 97.31 378 HIS A N 1
ATOM 3003 C CA . HIS A 1 378 ? -5.733 -7.436 5.979 1.00 97.31 378 HIS A CA 1
ATOM 3004 C C . HIS A 1 378 ? -6.785 -8.315 6.651 1.00 97.31 378 HIS A C 1
ATOM 3006 O O . HIS A 1 378 ? -6.531 -9.471 6.999 1.00 97.31 378 HIS A O 1
ATOM 3012 N N . GLY A 1 379 ? -7.945 -7.712 6.899 1.00 97.75 379 GLY A N 1
ATOM 3013 C CA . GLY A 1 379 ? -9.063 -8.309 7.615 1.00 97.75 379 GLY A CA 1
ATOM 3014 C C . GLY A 1 379 ? -9.915 -7.230 8.279 1.00 97.75 379 GLY A C 1
ATOM 3015 O O . GLY A 1 379 ? -10.166 -6.170 7.709 1.00 97.75 379 GLY A O 1
ATOM 3016 N N . TYR A 1 380 ? -10.338 -7.491 9.509 1.00 97.75 380 TYR A N 1
ATOM 3017 C CA . TYR A 1 380 ? -11.269 -6.661 10.254 1.00 97.75 380 TYR A CA 1
ATOM 3018 C C . TYR A 1 380 ? -10.786 -6.421 11.682 1.00 97.75 380 TYR A C 1
ATOM 3020 O O . TYR A 1 380 ? -10.175 -7.294 12.301 1.00 97.75 380 TYR A O 1
ATOM 3028 N N . ILE A 1 381 ? -11.120 -5.249 12.222 1.00 97.69 381 ILE A N 1
ATOM 3029 C CA . ILE A 1 381 ? -11.041 -4.953 13.654 1.00 97.69 381 ILE A CA 1
ATOM 3030 C C . ILE A 1 381 ? -12.457 -4.901 14.228 1.00 97.69 381 ILE A C 1
ATOM 3032 O O . ILE A 1 381 ? -13.309 -4.167 13.720 1.00 97.69 381 ILE A O 1
ATOM 3036 N N . PHE A 1 382 ? -12.700 -5.632 15.311 1.00 97.50 382 PHE A N 1
ATOM 3037 C CA . PHE A 1 382 ? -13.942 -5.573 16.070 1.00 97.50 382 PHE A CA 1
ATOM 3038 C C . PHE A 1 382 ? -13.886 -4.509 17.172 1.00 97.50 382 PHE A C 1
ATOM 3040 O O . PHE A 1 382 ? -12.986 -4.505 18.015 1.00 97.50 382 PHE A O 1
ATOM 3047 N N . PHE A 1 383 ? -14.899 -3.646 17.211 1.00 97.56 383 PHE A N 1
ATOM 3048 C CA . PHE A 1 383 ? -15.112 -2.679 18.285 1.00 97.56 383 PHE A CA 1
ATOM 3049 C C . PHE A 1 383 ? -16.436 -2.955 18.995 1.00 97.56 383 PHE A C 1
ATOM 3051 O O . PHE A 1 383 ? -17.490 -3.001 18.368 1.00 97.56 383 PHE A O 1
ATOM 3058 N N . SER A 1 384 ? -16.404 -3.080 20.322 1.00 96.75 384 SER A N 1
ATOM 3059 C CA . SER A 1 384 ? -17.593 -3.393 21.128 1.00 96.75 384 SER A CA 1
ATOM 3060 C C . SER A 1 384 ? -18.641 -2.279 21.153 1.00 96.75 384 SER A C 1
ATOM 3062 O O . SER A 1 384 ? -19.812 -2.540 21.407 1.00 96.75 384 SER A O 1
ATOM 3064 N N . SER A 1 385 ? -18.240 -1.030 20.904 1.00 97.00 385 SER A N 1
ATOM 3065 C CA . SER A 1 385 ? -19.147 0.116 20.904 1.00 97.00 385 SER A CA 1
ATOM 3066 C C . SER A 1 385 ? -18.773 1.119 19.815 1.00 97.00 385 SER A C 1
ATOM 3068 O O . SER A 1 385 ? -17.586 1.289 19.527 1.00 97.00 385 SER A O 1
ATOM 3070 N N . PRO A 1 386 ? -19.756 1.814 19.219 1.00 97.81 386 PRO A N 1
ATOM 3071 C CA . PRO A 1 386 ? -19.468 2.926 18.329 1.00 97.81 386 PRO A CA 1
ATOM 3072 C C . PRO A 1 386 ? -18.835 4.098 19.095 1.00 97.81 386 PRO A C 1
ATOM 3074 O O . PRO A 1 386 ? -19.015 4.266 20.310 1.00 97.81 386 PRO A O 1
ATOM 3077 N N . GLY A 1 387 ? -18.101 4.944 18.375 1.00 97.75 387 GLY A N 1
ATOM 3078 C CA . GLY A 1 387 ? -17.546 6.172 18.939 1.00 97.75 3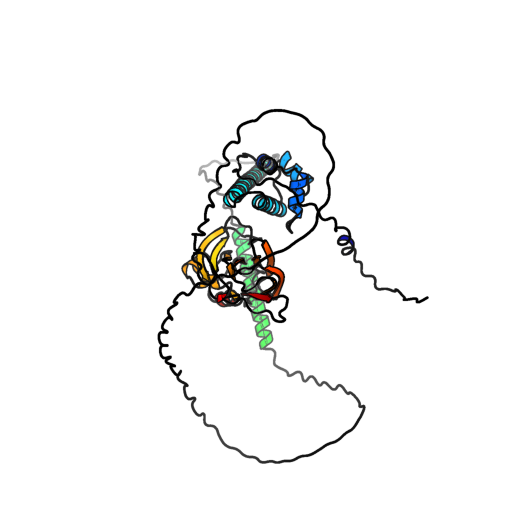87 GLY A CA 1
ATOM 3079 C C . GLY A 1 387 ? -16.384 6.751 18.145 1.00 97.75 387 GLY A C 1
ATOM 3080 O O . GLY A 1 387 ? -16.061 6.303 17.048 1.00 97.75 387 GLY A O 1
ATOM 3081 N N . MET A 1 388 ? -15.744 7.765 18.721 1.00 97.94 388 MET A N 1
ATOM 3082 C CA . MET A 1 388 ? -14.498 8.320 18.199 1.00 97.94 388 MET A CA 1
ATOM 3083 C C . MET A 1 388 ? -13.318 7.565 18.799 1.00 97.94 388 MET A C 1
ATOM 3085 O O . MET A 1 388 ? -13.216 7.456 20.022 1.00 97.94 388 MET A O 1
ATOM 3089 N N . TYR A 1 389 ? -12.422 7.077 17.948 1.00 98.12 389 TYR A N 1
ATOM 3090 C CA . TYR A 1 389 ? -11.223 6.347 18.347 1.00 98.12 389 TYR A CA 1
ATOM 3091 C C . TYR A 1 389 ? -9.971 7.046 17.834 1.00 98.12 389 TYR A C 1
ATOM 3093 O O . TYR A 1 389 ? -9.962 7.624 16.745 1.00 98.12 389 TYR A O 1
ATOM 3101 N N . VAL A 1 390 ? -8.913 6.980 18.635 1.00 97.69 390 VAL A N 1
ATOM 3102 C CA . VAL A 1 390 ? -7.581 7.483 18.304 1.00 97.69 390 VAL A CA 1
ATOM 3103 C C . VAL A 1 390 ? -6.674 6.287 18.064 1.00 97.69 390 VAL A C 1
ATOM 3105 O O . VAL A 1 390 ? -6.473 5.463 18.957 1.00 97.69 390 VAL A O 1
ATOM 3108 N N . PHE A 1 391 ? -6.106 6.223 16.868 1.00 97.38 391 PHE A N 1
ATOM 3109 C CA . PHE A 1 391 ? -5.086 5.259 16.489 1.00 97.38 391 PHE A CA 1
ATOM 3110 C C . PHE A 1 391 ? -3.722 5.928 16.587 1.00 97.38 391 PHE A C 1
ATOM 3112 O O . PHE A 1 391 ? -3.538 7.061 16.144 1.00 97.38 391 PHE A O 1
ATOM 3119 N N . SER A 1 392 ? -2.762 5.234 17.182 1.00 95.69 392 SER A N 1
ATOM 3120 C CA . SER A 1 392 ? -1.363 5.648 17.256 1.00 95.69 392 SER A CA 1
ATOM 3121 C C . SER A 1 392 ? -0.494 4.539 16.687 1.00 95.69 392 SER A C 1
ATOM 3123 O O . SER A 1 392 ? -0.635 3.386 17.079 1.00 95.69 392 SER A O 1
ATOM 3125 N N . LEU A 1 393 ? 0.388 4.881 15.760 1.00 94.88 393 LEU A N 1
ATOM 3126 C CA . LEU A 1 393 ? 1.365 3.973 15.187 1.00 94.88 393 LEU A CA 1
ATOM 3127 C C . LEU A 1 393 ? 2.733 4.384 15.696 1.00 94.88 393 LEU A C 1
ATOM 3129 O O . LEU A 1 393 ? 3.151 5.511 15.444 1.00 94.88 393 LEU A O 1
ATOM 3133 N N . ASP A 1 394 ? 3.423 3.470 16.359 1.00 93.12 394 ASP A N 1
ATOM 3134 C CA . ASP A 1 394 ? 4.818 3.643 16.739 1.00 93.12 394 ASP A CA 1
ATOM 3135 C C . ASP A 1 394 ? 5.663 2.748 15.825 1.00 93.12 394 ASP A C 1
ATOM 3137 O O . ASP A 1 394 ? 5.568 1.519 15.869 1.00 93.12 394 ASP A O 1
ATOM 3141 N N . PHE A 1 395 ? 6.458 3.362 14.954 1.00 89.62 395 PHE A N 1
ATOM 3142 C CA . PHE A 1 395 ? 7.383 2.662 14.073 1.00 89.62 395 PHE A CA 1
ATOM 3143 C C . PHE A 1 395 ? 8.766 2.600 14.712 1.00 89.62 395 PHE A C 1
ATOM 3145 O O . PHE A 1 395 ? 9.267 3.607 15.215 1.00 89.62 395 PHE A O 1
ATOM 3152 N N . ASN A 1 396 ? 9.416 1.446 14.615 1.00 88.50 396 ASN A N 1
ATOM 3153 C CA . ASN A 1 396 ? 10.803 1.269 15.009 1.00 88.50 396 ASN A CA 1
ATOM 3154 C C . ASN A 1 396 ? 11.596 0.630 13.865 1.00 88.50 396 ASN A C 1
ATOM 3156 O O . ASN A 1 396 ? 11.231 -0.445 13.392 1.00 88.50 396 ASN A O 1
ATOM 3160 N N . SER A 1 397 ? 12.686 1.262 13.420 1.00 82.31 397 SER A N 1
ATOM 3161 C CA . SER A 1 397 ? 13.637 0.610 12.511 1.00 82.31 397 SER A CA 1
ATOM 3162 C C . SER A 1 397 ? 14.662 -0.191 13.302 1.00 82.31 397 SER A C 1
ATOM 3164 O O . SER A 1 397 ? 15.300 0.359 14.199 1.00 82.31 397 SER A O 1
ATOM 3166 N N . GLY A 1 398 ? 14.919 -1.437 12.905 1.00 76.31 398 GLY A N 1
ATOM 3167 C CA . GLY A 1 398 ? 16.054 -2.175 13.446 1.00 76.31 398 GLY A CA 1
ATOM 3168 C C . GLY A 1 398 ? 17.388 -1.515 13.098 1.00 76.31 398 GLY A C 1
ATOM 3169 O O . GLY A 1 398 ? 17.577 -1.046 11.975 1.00 76.31 398 GLY A O 1
ATOM 3170 N N . GLU A 1 399 ? 18.314 -1.510 14.056 1.00 72.25 399 GLU A N 1
ATOM 3171 C CA . GLU A 1 399 ? 19.699 -1.087 13.850 1.00 72.25 399 GLU A CA 1
ATOM 3172 C C . GLU A 1 399 ? 20.464 -2.120 13.018 1.00 72.25 399 GLU A C 1
ATOM 3174 O O . GLU A 1 399 ? 20.586 -3.276 13.428 1.00 72.25 399 GLU A O 1
ATOM 3179 N N . PRO A 1 400 ? 20.995 -1.736 11.855 1.00 63.53 400 PRO A N 1
ATOM 3180 C CA . PRO A 1 400 ? 21.931 -2.553 11.104 1.00 63.53 400 PRO A CA 1
ATOM 3181 C C . PRO A 1 400 ? 23.348 -2.316 11.626 1.00 63.53 400 PRO A C 1
ATOM 3183 O O . PRO A 1 400 ? 23.837 -1.190 11.648 1.00 63.53 400 PRO A O 1
ATOM 3186 N N . GLY A 1 401 ? 24.042 -3.392 11.991 1.00 56.47 401 GLY A N 1
ATOM 3187 C CA . GLY A 1 401 ? 25.399 -3.315 12.543 1.00 56.47 401 GLY A CA 1
ATOM 3188 C C . GLY A 1 401 ? 26.495 -2.809 11.588 1.00 56.47 401 GLY A C 1
ATOM 3189 O O . GLY A 1 401 ? 27.645 -2.749 12.002 1.00 56.47 401 GLY A O 1
ATOM 3190 N N . VAL A 1 402 ? 26.196 -2.474 10.322 1.00 57.38 402 VAL A N 1
ATOM 3191 C CA . VAL A 1 402 ? 27.187 -1.994 9.335 1.00 57.38 402 VAL A CA 1
ATOM 3192 C C . VAL A 1 402 ? 26.544 -0.990 8.365 1.00 57.38 402 VAL A C 1
ATOM 3194 O O . VAL A 1 402 ? 25.414 -1.206 7.924 1.00 57.38 402 VAL A O 1
ATOM 3197 N N . MET A 1 403 ? 27.269 0.084 8.009 1.00 51.72 403 MET A N 1
ATOM 3198 C CA . MET A 1 403 ? 26.858 1.159 7.087 1.00 51.72 403 MET A CA 1
ATOM 3199 C C . MET A 1 403 ? 26.342 0.628 5.739 1.00 51.72 403 MET A C 1
ATOM 3201 O O . MET A 1 403 ? 27.100 0.420 4.793 1.00 51.72 403 MET A O 1
ATOM 3205 N N . GLN A 1 404 ? 25.031 0.446 5.620 1.00 55.25 404 GLN A N 1
ATOM 3206 C CA . GLN A 1 404 ? 24.369 0.254 4.334 1.00 55.25 404 GLN A CA 1
ATOM 3207 C C . GLN A 1 404 ? 23.759 1.570 3.853 1.00 55.25 404 GLN A C 1
ATOM 3209 O O . GLN A 1 404 ? 23.423 2.452 4.639 1.00 55.25 404 GLN A O 1
ATOM 3214 N N . ALA A 1 405 ? 23.611 1.733 2.538 1.00 60.12 405 ALA A N 1
ATOM 3215 C CA . ALA A 1 405 ? 22.866 2.863 1.993 1.00 60.12 405 ALA A CA 1
ATOM 3216 C C . ALA A 1 405 ? 21.444 2.879 2.583 1.00 60.12 405 ALA A C 1
ATOM 3218 O O . ALA A 1 405 ? 20.808 1.826 2.628 1.00 60.12 405 ALA A O 1
ATOM 3219 N N . THR A 1 406 ? 20.955 4.057 3.004 1.00 65.81 406 THR A N 1
ATOM 3220 C CA . THR A 1 406 ? 19.634 4.245 3.640 1.00 65.81 406 THR A CA 1
ATOM 3221 C C . THR A 1 406 ? 18.515 3.546 2.870 1.00 65.81 406 THR A C 1
ATOM 3223 O O . THR A 1 406 ? 18.007 4.033 1.856 1.00 65.81 406 THR A O 1
ATOM 3226 N N . LYS A 1 407 ? 18.132 2.358 3.345 1.00 75.75 407 LYS A N 1
ATOM 3227 C CA . LYS A 1 407 ? 16.980 1.621 2.833 1.00 75.75 407 LYS A CA 1
ATOM 3228 C C . LYS A 1 407 ? 15.718 2.301 3.350 1.00 75.75 407 LYS A C 1
ATOM 3230 O O . LYS A 1 407 ? 15.699 2.856 4.446 1.00 75.75 407 LYS A O 1
ATOM 3235 N N . LYS A 1 408 ? 14.665 2.287 2.542 1.00 81.00 408 LYS A N 1
ATOM 3236 C CA . LYS A 1 408 ? 13.374 2.873 2.898 1.00 81.00 408 LYS A CA 1
ATOM 3237 C C . LYS A 1 408 ? 12.379 1.748 3.117 1.00 81.00 408 LYS A C 1
ATOM 3239 O O . LYS A 1 408 ? 12.307 0.842 2.286 1.00 81.00 408 LYS A O 1
ATOM 3244 N N . CYS A 1 409 ? 11.633 1.838 4.205 1.00 85.31 409 CYS A N 1
ATOM 3245 C CA . CYS A 1 409 ? 10.374 1.138 4.360 1.00 85.31 409 CYS A CA 1
ATOM 3246 C C . CYS A 1 409 ? 9.230 2.127 4.216 1.00 85.31 409 CYS A C 1
ATOM 3248 O O . CYS A 1 409 ? 9.351 3.291 4.588 1.00 85.31 409 CYS A O 1
ATOM 3250 N N . ARG A 1 410 ? 8.107 1.656 3.700 1.00 88.06 410 ARG A N 1
ATOM 3251 C CA . ARG A 1 410 ? 6.860 2.395 3.622 1.00 88.06 410 ARG A CA 1
ATOM 3252 C C . ARG A 1 410 ? 5.795 1.634 4.387 1.00 88.06 410 ARG A C 1
ATOM 3254 O O . ARG A 1 410 ? 5.652 0.421 4.202 1.00 88.06 410 ARG A O 1
ATOM 3261 N N . VAL A 1 411 ? 5.081 2.368 5.227 1.00 90.38 411 VAL A N 1
ATOM 3262 C CA . VAL A 1 411 ? 3.984 1.867 6.045 1.00 90.38 411 VAL A CA 1
ATOM 3263 C C . VAL A 1 411 ? 2.724 2.608 5.641 1.00 90.38 411 VAL A C 1
ATOM 3265 O O . VAL A 1 411 ? 2.686 3.839 5.644 1.00 90.38 411 VAL A O 1
ATOM 3268 N N . THR A 1 412 ? 1.692 1.857 5.289 1.00 91.81 412 THR A N 1
ATOM 3269 C CA . THR A 1 412 ? 0.396 2.415 4.913 1.00 91.81 412 THR A CA 1
ATOM 3270 C C . THR A 1 412 ? -0.688 1.710 5.694 1.00 91.81 412 THR A C 1
ATOM 3272 O O . THR A 1 412 ? -0.760 0.488 5.667 1.00 91.81 412 THR A O 1
ATOM 3275 N N . LEU A 1 413 ? -1.517 2.471 6.399 1.00 94.62 413 LEU A N 1
ATOM 3276 C CA . LEU A 1 413 ? -2.650 1.947 7.148 1.00 94.62 413 LEU A CA 1
ATOM 3277 C C . LEU A 1 413 ? -3.935 2.460 6.513 1.00 94.62 413 LEU A C 1
ATOM 3279 O O . LEU A 1 413 ? -4.152 3.676 6.415 1.00 94.62 413 LEU A O 1
ATOM 3283 N N . ASN A 1 414 ? -4.796 1.522 6.133 1.00 94.94 414 ASN A N 1
ATOM 3284 C CA . ASN A 1 414 ? -6.151 1.799 5.693 1.00 94.94 414 ASN A CA 1
ATOM 3285 C C . ASN A 1 414 ? -7.140 1.336 6.762 1.00 94.94 414 ASN A C 1
ATOM 3287 O O . ASN A 1 414 ? -6.981 0.279 7.371 1.00 94.94 414 ASN A O 1
ATOM 3291 N N . PHE A 1 415 ? -8.167 2.147 6.982 1.00 96.25 415 PHE A N 1
ATOM 3292 C CA . PHE A 1 415 ? -9.250 1.831 7.903 1.00 96.25 415 PHE A CA 1
ATOM 3293 C C . PHE A 1 415 ? -10.579 2.230 7.271 1.00 96.25 415 PHE A C 1
ATOM 3295 O O . PHE A 1 415 ? -10.744 3.393 6.873 1.00 96.25 415 PHE A O 1
ATOM 3302 N N . ASN A 1 416 ? -11.509 1.277 7.182 1.00 93.12 416 ASN A N 1
ATOM 3303 C CA . ASN A 1 416 ? -12.766 1.402 6.445 1.00 93.12 416 ASN A CA 1
ATOM 3304 C C . ASN A 1 416 ? -12.532 1.872 4.999 1.00 93.12 416 ASN A C 1
ATOM 3306 O O . ASN A 1 416 ? -13.063 2.906 4.584 1.00 93.12 416 ASN A O 1
ATOM 3310 N N . HIS A 1 417 ? -11.663 1.156 4.271 1.00 86.75 417 HIS A N 1
ATOM 3311 C CA . HIS A 1 417 ? -11.269 1.431 2.880 1.00 86.75 417 HIS A CA 1
ATOM 3312 C C . HIS A 1 417 ? -10.688 2.831 2.609 1.00 86.75 417 HIS A C 1
ATOM 3314 O O . HIS A 1 417 ? -10.567 3.257 1.460 1.00 86.75 417 HIS A O 1
ATOM 3320 N N . ARG A 1 418 ? -10.314 3.581 3.652 1.00 86.75 418 ARG A N 1
ATOM 3321 C CA . ARG A 1 418 ? -9.686 4.900 3.521 1.00 86.75 418 ARG A CA 1
ATOM 3322 C C . ARG A 1 418 ? -8.263 4.851 4.036 1.00 86.75 418 ARG A C 1
ATOM 3324 O O . ARG A 1 418 ? -8.033 4.449 5.173 1.00 86.75 418 ARG A O 1
ATOM 3331 N N . GLU A 1 419 ? -7.334 5.336 3.222 1.00 89.88 419 GLU A N 1
ATOM 3332 C CA . GLU A 1 419 ? -5.962 5.597 3.652 1.00 89.88 419 GLU A CA 1
ATOM 3333 C C . GLU A 1 419 ? -5.978 6.629 4.781 1.00 89.88 419 GLU A C 1
ATOM 3335 O O . GLU A 1 419 ? -6.481 7.745 4.620 1.00 89.88 419 GLU A O 1
ATOM 3340 N N . ARG A 1 420 ? -5.477 6.230 5.951 1.00 90.88 420 ARG A N 1
ATOM 3341 C CA . ARG A 1 420 ? -5.383 7.094 7.136 1.00 90.88 420 ARG A CA 1
ATOM 3342 C C . ARG A 1 420 ? -3.961 7.536 7.401 1.00 90.88 420 ARG A C 1
ATOM 3344 O O . ARG A 1 420 ? -3.751 8.638 7.898 1.00 90.88 420 ARG A O 1
ATOM 3351 N N . LEU A 1 421 ? -3.003 6.680 7.070 1.00 89.81 421 LEU A N 1
ATOM 3352 C CA . LEU A 1 421 ? -1.590 6.963 7.223 1.00 89.81 421 LEU A CA 1
ATOM 3353 C C . LEU A 1 421 ? -0.818 6.370 6.056 1.00 89.81 421 LEU A C 1
ATOM 3355 O O . LEU A 1 421 ? -1.055 5.228 5.673 1.00 89.81 421 LEU A O 1
ATOM 3359 N N . ASN A 1 422 ? 0.128 7.140 5.530 1.00 89.12 422 ASN A N 1
ATOM 3360 C CA . ASN A 1 422 ? 1.045 6.701 4.495 1.00 89.12 422 ASN A CA 1
ATOM 3361 C C . ASN A 1 422 ? 2.399 7.376 4.710 1.00 89.12 422 ASN A C 1
ATOM 3363 O O . ASN A 1 422 ? 2.593 8.520 4.305 1.00 89.12 422 ASN A O 1
ATOM 3367 N N . ASP A 1 423 ? 3.307 6.678 5.385 1.00 85.50 423 ASP A N 1
ATOM 3368 C CA . ASP A 1 423 ? 4.590 7.238 5.798 1.00 85.50 423 ASP A CA 1
ATOM 3369 C C . ASP A 1 423 ? 5.763 6.389 5.297 1.00 85.50 423 ASP A C 1
ATOM 3371 O O . ASP A 1 423 ? 5.642 5.188 5.034 1.00 85.50 423 ASP A O 1
ATOM 3375 N N . THR A 1 424 ? 6.915 7.029 5.121 1.00 82.12 424 THR A N 1
ATOM 3376 C CA . THR A 1 424 ? 8.155 6.395 4.678 1.00 82.12 424 THR A CA 1
ATOM 3377 C C . THR A 1 424 ? 9.222 6.570 5.737 1.00 82.12 424 THR A C 1
ATOM 3379 O O . THR A 1 424 ? 9.683 7.681 5.984 1.00 82.12 424 THR A O 1
ATOM 3382 N N . VAL A 1 425 ? 9.706 5.459 6.279 1.00 76.25 425 VAL A N 1
ATOM 3383 C CA . VAL A 1 425 ? 10.764 5.466 7.283 1.00 76.25 425 VAL A CA 1
ATOM 3384 C C . VAL A 1 425 ? 12.078 4.992 6.689 1.00 76.25 425 VAL A C 1
ATOM 3386 O O . VAL A 1 425 ? 12.132 4.062 5.877 1.00 76.25 425 VAL A O 1
ATOM 3389 N N . ARG A 1 426 ? 13.167 5.659 7.072 1.00 74.25 426 ARG A N 1
ATOM 3390 C CA . ARG A 1 426 ? 14.515 5.272 6.668 1.00 74.25 426 ARG A CA 1
ATOM 3391 C C . ARG A 1 426 ? 15.098 4.340 7.716 1.00 74.25 426 ARG A C 1
ATOM 3393 O O . ARG A 1 426 ? 15.248 4.694 8.879 1.00 74.25 426 ARG A O 1
ATOM 3400 N N . LEU A 1 427 ? 15.449 3.149 7.273 1.00 67.44 427 LEU A N 1
ATOM 3401 C CA . LEU A 1 427 ? 16.215 2.188 8.052 1.00 67.44 427 LEU A CA 1
ATOM 3402 C C . LEU A 1 427 ? 17.646 2.717 8.203 1.00 67.44 427 LEU A C 1
ATOM 3404 O O . LEU A 1 427 ? 18.085 3.472 7.335 1.00 67.44 427 LEU A O 1
ATOM 3408 N N . LEU A 1 428 ? 18.367 2.286 9.244 1.00 62.62 428 LEU A N 1
ATOM 3409 C CA . LEU A 1 428 ? 19.744 2.686 9.621 1.00 62.62 428 LEU A CA 1
ATOM 3410 C C . LEU A 1 428 ? 19.890 3.877 10.577 1.00 62.62 428 LEU A C 1
ATOM 3412 O O . LEU A 1 428 ? 20.980 4.069 11.099 1.00 62.62 428 LEU A O 1
ATOM 3416 N N . LEU A 1 429 ? 18.841 4.659 10.829 1.00 60.16 429 LEU A N 1
ATOM 3417 C CA . LEU A 1 429 ? 18.938 5.845 11.695 1.00 60.16 429 LEU A CA 1
ATOM 3418 C C . LEU A 1 429 ? 18.283 5.652 13.071 1.00 60.16 429 LEU A C 1
ATOM 3420 O O . LEU A 1 429 ? 17.995 6.647 13.729 1.00 60.16 429 LEU A O 1
ATOM 3424 N N . SER A 1 430 ? 17.979 4.404 13.458 1.00 64.94 430 SER A N 1
ATOM 3425 C CA . SER A 1 430 ? 17.149 4.086 14.638 1.00 64.94 430 SER A CA 1
ATOM 3426 C C . SER A 1 430 ? 15.925 5.000 14.705 1.00 64.94 430 SER A C 1
ATOM 3428 O O . SER A 1 430 ? 15.564 5.539 15.748 1.00 64.94 430 SER A O 1
ATOM 3430 N N . GLN A 1 431 ? 15.342 5.270 13.532 1.00 66.88 431 GLN A N 1
ATOM 3431 C CA . GLN A 1 431 ? 14.302 6.268 13.413 1.00 66.88 431 GLN A CA 1
ATOM 3432 C C . GLN A 1 431 ? 13.040 5.710 14.039 1.00 66.88 431 GLN A C 1
ATOM 3434 O O . GLN A 1 431 ? 12.472 4.716 13.579 1.00 66.88 431 GLN A O 1
ATOM 3439 N N . HIS A 1 432 ? 12.606 6.403 15.080 1.00 77.62 432 HIS A N 1
ATOM 3440 C CA . HIS A 1 432 ? 11.292 6.231 15.651 1.00 77.62 432 HIS A CA 1
ATOM 3441 C C . HIS A 1 432 ? 10.333 7.150 14.904 1.00 77.62 432 HIS A C 1
ATOM 3443 O O . HIS A 1 432 ? 10.470 8.374 14.929 1.00 77.62 432 HIS A O 1
ATOM 3449 N N . GLY A 1 433 ? 9.394 6.543 14.188 1.00 78.38 433 GLY A N 1
ATOM 3450 C CA . GLY A 1 433 ? 8.293 7.256 13.554 1.00 78.38 433 GLY A CA 1
ATOM 3451 C C . GLY A 1 433 ? 7.069 7.191 14.453 1.00 78.38 433 GLY A C 1
ATOM 3452 O O . GLY A 1 433 ? 6.838 6.169 15.100 1.00 78.38 433 GLY A O 1
ATOM 3453 N N . LYS A 1 434 ? 6.269 8.257 14.480 1.00 87.06 434 LYS A N 1
ATOM 3454 C CA . LYS A 1 434 ? 4.963 8.225 15.133 1.00 87.06 434 LYS A CA 1
ATOM 3455 C C . LYS A 1 434 ? 3.893 8.782 14.213 1.00 87.06 434 LYS A C 1
ATOM 3457 O O . LYS A 1 434 ? 4.015 9.894 13.713 1.00 87.06 434 LYS A O 1
ATOM 3462 N N . GLY A 1 435 ? 2.827 8.015 14.041 1.00 89.56 435 GLY A N 1
ATOM 3463 C CA . GLY A 1 435 ? 1.619 8.431 13.347 1.00 89.56 435 GLY A CA 1
ATOM 3464 C C . GLY A 1 435 ? 0.443 8.471 14.302 1.00 89.56 435 GLY A C 1
ATOM 3465 O O . GLY A 1 435 ? 0.305 7.579 15.133 1.00 89.56 435 GLY A O 1
ATOM 3466 N N . VAL A 1 436 ? -0.421 9.476 14.199 1.00 93.69 436 VAL A N 1
ATOM 3467 C CA . VAL A 1 436 ? -1.663 9.525 14.978 1.00 93.69 436 VAL A CA 1
ATOM 3468 C C . VAL A 1 436 ? -2.794 9.977 14.072 1.00 93.69 436 VAL A C 1
ATOM 3470 O O . VAL A 1 436 ? -2.653 10.963 13.353 1.00 93.69 436 VAL A O 1
ATOM 3473 N N . PHE A 1 437 ? -3.924 9.278 14.121 1.00 95.25 437 PHE A N 1
ATOM 3474 C CA . PHE A 1 437 ? -5.150 9.736 13.480 1.00 95.25 437 PHE A CA 1
ATOM 3475 C C . PHE A 1 437 ? -6.365 9.406 14.340 1.00 95.25 437 PHE A C 1
ATOM 3477 O O . PHE A 1 437 ? -6.384 8.430 15.089 1.00 95.25 437 PHE A O 1
ATOM 3484 N N . THR A 1 438 ? -7.399 10.228 14.203 1.00 96.31 438 THR A N 1
ATOM 3485 C CA . THR A 1 438 ? -8.672 10.057 14.902 1.00 96.31 438 THR A CA 1
ATOM 3486 C C . THR A 1 438 ? -9.756 9.756 13.879 1.00 96.31 438 THR A C 1
ATOM 3488 O O . THR A 1 438 ? -9.792 10.362 12.806 1.00 96.31 438 THR A O 1
ATOM 3491 N N . THR A 1 439 ? -10.647 8.816 14.179 1.00 96.88 439 THR A N 1
ATOM 3492 C CA . THR A 1 439 ? -11.734 8.464 13.265 1.00 96.88 439 THR A CA 1
ATOM 3493 C C . THR A 1 439 ? -12.990 8.010 14.000 1.00 96.88 439 THR A C 1
ATOM 3495 O O . THR A 1 439 ? -12.921 7.557 15.141 1.00 96.88 439 THR A O 1
ATOM 3498 N N . SER A 1 440 ? -14.139 8.158 13.340 1.00 96.06 440 SER A N 1
ATOM 3499 C CA . SER A 1 440 ? -15.405 7.603 13.814 1.00 96.06 440 SER A CA 1
ATOM 3500 C C . SER A 1 440 ? -15.476 6.129 13.432 1.00 96.06 440 SER A C 1
ATOM 3502 O O . SER A 1 440 ? -15.196 5.761 12.288 1.00 96.06 440 SER A O 1
ATOM 3504 N N . VAL A 1 441 ? -15.826 5.296 14.402 1.00 97.00 441 VAL A N 1
ATOM 3505 C CA . VAL A 1 441 ? -15.868 3.842 14.295 1.00 97.00 441 VAL A CA 1
ATOM 3506 C C . VAL A 1 441 ? -17.289 3.376 14.564 1.00 97.00 441 VAL A C 1
ATOM 3508 O O . VAL A 1 441 ? -17.933 3.826 15.519 1.00 97.00 441 VAL A O 1
ATOM 3511 N N . LYS A 1 442 ? -17.774 2.461 13.723 1.00 93.81 442 LYS A N 1
ATOM 3512 C CA . LYS A 1 442 ? -19.039 1.763 13.956 1.00 93.81 442 LYS A CA 1
ATOM 3513 C C . LYS A 1 442 ? -18.789 0.613 14.933 1.00 93.81 442 LYS A C 1
ATOM 3515 O O . LYS A 1 442 ? -17.738 -0.018 14.872 1.00 93.81 442 LYS A O 1
ATOM 3520 N N . GLY A 1 443 ? -19.744 0.336 15.820 1.00 95.88 443 GLY A N 1
ATOM 3521 C CA . GLY A 1 443 ? -19.703 -0.904 16.600 1.00 95.88 443 GLY A CA 1
ATOM 3522 C C . GLY A 1 443 ? -19.727 -2.116 15.662 1.00 95.88 443 GLY A C 1
ATOM 3523 O O . GLY A 1 443 ? -20.342 -2.050 14.598 1.00 95.88 443 GLY A O 1
ATOM 3524 N N . GLY A 1 444 ? -19.049 -3.195 16.042 1.00 97.25 444 GLY A N 1
ATOM 3525 C CA . GLY A 1 444 ? -18.874 -4.384 15.211 1.00 97.25 444 GLY A CA 1
ATOM 3526 C C . GLY A 1 444 ? -17.566 -4.388 14.416 1.00 97.25 444 GLY A C 1
ATOM 3527 O O . GLY A 1 444 ? -16.559 -3.808 14.831 1.00 97.25 444 GLY A O 1
ATOM 3528 N N . LEU A 1 445 ? -17.577 -5.089 13.282 1.00 96.56 445 LEU A N 1
ATOM 3529 C CA . LEU A 1 445 ? -16.416 -5.284 12.412 1.00 96.56 445 LEU A CA 1
ATOM 3530 C C . LEU A 1 445 ? -16.183 -4.065 11.518 1.00 96.56 445 LEU A C 1
ATOM 3532 O O . LEU A 1 445 ? -17.106 -3.541 10.898 1.00 96.56 445 LEU A O 1
ATOM 3536 N N . ASN A 1 446 ? -14.930 -3.632 11.440 1.00 97.25 446 ASN A N 1
ATOM 3537 C CA . ASN A 1 446 ? -14.476 -2.525 10.607 1.00 97.25 446 ASN A CA 1
ATOM 3538 C C . ASN A 1 446 ? -13.311 -3.008 9.745 1.00 97.25 446 ASN A C 1
ATOM 3540 O O . ASN A 1 446 ? -12.419 -3.679 10.260 1.00 97.25 446 ASN A O 1
ATOM 3544 N N . ASP A 1 447 ? -13.308 -2.661 8.460 1.00 96.69 447 ASP A N 1
ATOM 3545 C CA . ASP A 1 447 ? -12.236 -3.044 7.539 1.00 96.69 447 ASP A CA 1
ATOM 3546 C C . ASP A 1 447 ? -10.900 -2.439 7.985 1.00 96.69 447 ASP A C 1
ATOM 3548 O O . ASP A 1 447 ? -10.804 -1.254 8.333 1.00 96.69 447 ASP A O 1
ATOM 3552 N N . PHE A 1 448 ? -9.866 -3.271 7.979 1.00 97.50 448 PHE A N 1
ATOM 3553 C CA . PHE A 1 448 ? -8.529 -2.899 8.400 1.00 97.50 448 PHE A CA 1
ATOM 3554 C C . PHE A 1 448 ? -7.493 -3.521 7.483 1.00 97.50 448 PHE A C 1
ATOM 3556 O O . PHE A 1 448 ? -7.467 -4.733 7.261 1.00 97.50 448 PHE A O 1
ATOM 3563 N N . SER A 1 449 ? -6.555 -2.692 7.033 1.00 96.88 449 SER A N 1
ATOM 3564 C CA . SER A 1 449 ? -5.342 -3.206 6.427 1.00 96.88 449 SER A CA 1
ATOM 3565 C C . SER A 1 449 ? -4.109 -2.372 6.739 1.00 96.88 449 SER A C 1
ATOM 3567 O O . SER A 1 449 ? -4.162 -1.153 6.923 1.00 96.88 449 SER A O 1
ATOM 3569 N N . LEU A 1 450 ? -2.972 -3.058 6.790 1.00 95.94 450 LEU A N 1
ATOM 3570 C CA . LEU A 1 450 ? -1.652 -2.486 6.985 1.00 95.94 450 LEU A CA 1
ATOM 3571 C C . LEU A 1 450 ? -0.713 -3.037 5.912 1.00 95.94 450 LEU A C 1
ATOM 3573 O O . LEU A 1 450 ? -0.470 -4.238 5.827 1.00 95.94 450 LEU A O 1
ATOM 3577 N N . TRP A 1 451 ? -0.146 -2.145 5.112 1.00 93.81 451 TRP A N 1
ATOM 3578 C CA . TRP A 1 451 ? 0.918 -2.450 4.169 1.00 93.81 451 TRP A CA 1
ATOM 3579 C C . TRP A 1 451 ? 2.259 -2.079 4.793 1.00 93.81 451 TRP A C 1
ATOM 3581 O O . TRP A 1 451 ? 2.486 -0.916 5.127 1.00 93.81 451 TRP A O 1
ATOM 3591 N N . PHE A 1 452 ? 3.163 -3.045 4.928 1.00 92.44 452 PHE A N 1
ATOM 3592 C CA . PHE A 1 452 ? 4.519 -2.836 5.420 1.00 92.44 452 PHE A CA 1
ATOM 3593 C C . PHE A 1 452 ? 5.513 -3.327 4.373 1.00 92.44 452 PHE A C 1
ATOM 3595 O O . PHE A 1 452 ? 5.728 -4.520 4.195 1.00 92.44 452 PHE A O 1
ATOM 3602 N N . SER A 1 453 ? 6.117 -2.394 3.647 1.00 90.94 453 SER A N 1
ATOM 3603 C CA . SER A 1 453 ? 6.980 -2.698 2.505 1.00 90.94 453 SER A CA 1
ATOM 3604 C C . SER A 1 453 ? 8.361 -2.113 2.676 1.00 90.94 453 SER A C 1
ATOM 3606 O O . SER A 1 453 ? 8.486 -1.006 3.188 1.00 90.94 453 SER A O 1
ATOM 3608 N N . CYS A 1 454 ? 9.395 -2.824 2.241 1.00 86.50 454 CYS A N 1
ATOM 3609 C CA . CYS A 1 454 ? 10.769 -2.351 2.333 1.00 86.50 454 CYS A CA 1
ATOM 3610 C C . CYS A 1 454 ? 11.542 -2.667 1.054 1.00 86.50 454 CYS A C 1
ATOM 3612 O O . CYS A 1 454 ? 11.377 -3.722 0.435 1.00 86.50 454 CYS A O 1
ATOM 3614 N N . ASN A 1 455 ? 12.438 -1.752 0.680 1.00 83.62 455 ASN A N 1
ATOM 3615 C CA . ASN A 1 455 ? 13.468 -2.059 -0.309 1.00 83.62 455 ASN A CA 1
ATOM 3616 C C . ASN A 1 455 ? 14.314 -3.219 0.224 1.00 83.62 455 ASN A C 1
ATOM 3618 O O . ASN A 1 455 ? 14.539 -3.279 1.434 1.00 83.62 455 ASN A O 1
ATOM 3622 N N . HIS A 1 456 ? 14.823 -4.076 -0.667 1.00 79.00 456 HIS A N 1
ATOM 3623 C CA . HIS A 1 456 ? 15.698 -5.207 -0.367 1.00 79.00 456 HIS A CA 1
ATOM 3624 C C . HIS A 1 456 ? 16.684 -4.798 0.719 1.00 79.00 456 HIS A C 1
ATOM 3626 O O . HIS A 1 456 ? 17.557 -3.938 0.534 1.00 79.00 456 HIS A O 1
ATOM 3632 N N . LEU A 1 457 ? 16.456 -5.366 1.897 1.00 66.38 457 LEU A N 1
ATOM 3633 C CA . LEU A 1 457 ? 17.062 -4.871 3.120 1.00 66.38 457 LEU A CA 1
ATOM 3634 C C . LEU A 1 457 ? 18.567 -5.132 3.147 1.00 66.38 457 LEU A C 1
ATOM 3636 O O . LEU A 1 457 ? 19.258 -4.496 3.928 1.00 66.38 457 LEU A O 1
ATOM 3640 N N . LEU A 1 458 ? 19.081 -6.009 2.276 1.00 62.16 458 LEU A N 1
ATOM 3641 C CA . LEU A 1 458 ? 20.496 -6.350 2.195 1.00 62.16 458 LEU A CA 1
ATOM 3642 C C . LEU A 1 458 ? 20.934 -6.704 0.772 1.00 62.16 458 LEU A C 1
ATOM 3644 O O . LEU A 1 458 ? 20.165 -7.269 -0.001 1.00 62.16 458 LEU A O 1
ATOM 3648 N N . ASN A 1 459 ? 22.212 -6.436 0.494 1.00 56.94 459 ASN A N 1
ATOM 3649 C CA . ASN A 1 459 ? 22.960 -6.947 -0.662 1.00 56.94 459 ASN A CA 1
ATOM 3650 C C . ASN A 1 459 ? 23.944 -8.078 -0.280 1.00 56.94 459 ASN A C 1
ATOM 3652 O O . ASN A 1 459 ? 24.732 -8.493 -1.122 1.00 56.94 459 ASN A O 1
ATOM 3656 N N . LEU A 1 460 ? 23.961 -8.539 0.981 1.00 51.03 460 LEU A N 1
ATOM 3657 C CA . LEU A 1 460 ? 24.998 -9.427 1.534 1.00 51.03 460 LEU A CA 1
ATOM 3658 C C . LEU A 1 460 ? 24.397 -10.640 2.283 1.00 51.03 460 LEU A C 1
ATOM 3660 O O . LEU A 1 460 ? 23.282 -10.537 2.804 1.00 51.03 460 LEU A O 1
ATOM 3664 N N . PRO A 1 461 ? 25.108 -11.785 2.349 1.00 50.94 461 PRO A N 1
ATOM 3665 C CA . PRO A 1 461 ? 24.558 -13.059 2.820 1.00 50.94 461 PRO A CA 1
ATOM 3666 C C . PRO A 1 461 ? 24.215 -13.117 4.329 1.00 50.94 461 PRO A C 1
ATOM 3668 O O . PRO A 1 461 ? 25.064 -13.220 5.206 1.00 50.94 461 PRO A O 1
ATOM 3671 N N . LEU A 1 462 ? 22.904 -13.093 4.581 1.00 54.66 462 LEU A N 1
ATOM 3672 C CA . LEU A 1 462 ? 22.042 -13.995 5.373 1.00 54.66 462 LEU A CA 1
ATOM 3673 C C . LEU A 1 462 ? 22.203 -14.252 6.886 1.00 54.66 462 LEU A C 1
ATOM 3675 O O . LEU A 1 462 ? 21.199 -14.641 7.482 1.00 54.66 462 LEU A O 1
ATOM 3679 N N . TRP A 1 463 ? 23.329 -14.018 7.560 1.00 55.38 463 TRP A N 1
ATOM 3680 C CA . TRP A 1 463 ? 23.444 -14.539 8.947 1.00 55.38 463 TRP A CA 1
ATOM 3681 C C . TRP A 1 463 ? 23.037 -13.504 10.008 1.00 55.38 463 TRP A C 1
ATOM 3683 O O . TRP A 1 463 ? 22.449 -13.841 11.029 1.00 55.38 463 TRP A O 1
ATOM 3693 N N . ASN A 1 464 ? 23.234 -12.217 9.707 1.00 61.22 464 ASN A N 1
ATOM 3694 C CA . ASN A 1 464 ? 22.922 -11.088 10.592 1.00 61.22 464 ASN A CA 1
ATOM 3695 C C . ASN A 1 464 ? 21.659 -10.311 10.177 1.00 61.22 464 ASN A C 1
ATOM 3697 O O . ASN A 1 464 ? 21.477 -9.154 10.521 1.00 61.22 464 ASN A O 1
ATOM 3701 N N . VAL A 1 465 ? 20.760 -10.924 9.413 1.00 67.62 465 VAL A N 1
ATOM 3702 C CA . VAL A 1 465 ? 19.583 -10.225 8.852 1.00 67.62 465 VAL A CA 1
ATOM 3703 C C . VAL A 1 465 ? 18.375 -10.323 9.764 1.00 67.62 465 VAL A C 1
ATOM 3705 O O . VAL A 1 465 ? 17.579 -9.392 9.889 1.00 67.62 465 VAL A O 1
ATOM 3708 N N . LYS A 1 466 ? 18.246 -11.483 10.410 1.00 74.38 466 LYS A N 1
ATOM 3709 C CA . LYS A 1 466 ? 17.067 -11.855 11.182 1.00 74.38 466 LYS A CA 1
ATOM 3710 C C . LYS A 1 466 ? 16.803 -10.855 12.307 1.00 74.38 466 LYS A C 1
ATOM 3712 O O . LYS A 1 466 ? 15.659 -10.457 12.494 1.00 74.38 466 LYS A O 1
ATOM 3717 N N . HIS A 1 467 ? 17.855 -10.374 12.974 1.00 76.75 467 HIS A N 1
ATOM 3718 C CA . HIS A 1 467 ? 17.717 -9.379 14.038 1.00 76.75 467 HIS A CA 1
ATOM 3719 C C . HIS A 1 467 ? 17.205 -8.027 13.517 1.00 76.75 467 HIS A C 1
ATOM 3721 O O . HIS A 1 467 ? 16.401 -7.388 14.189 1.00 76.75 467 HIS A O 1
ATOM 3727 N N . ILE A 1 468 ? 17.612 -7.600 12.313 1.00 78.25 468 ILE A N 1
ATOM 3728 C CA . ILE A 1 468 ? 17.136 -6.346 11.706 1.00 78.25 468 ILE A CA 1
ATOM 3729 C C . ILE A 1 468 ? 15.645 -6.474 11.397 1.00 78.25 468 ILE A C 1
ATOM 3731 O O . ILE A 1 468 ? 14.866 -5.584 11.734 1.00 78.25 468 ILE A O 1
ATOM 3735 N N . TYR A 1 469 ? 15.226 -7.598 10.809 1.00 82.31 469 TYR A N 1
ATOM 3736 C CA . TYR A 1 469 ? 13.817 -7.838 10.477 1.00 82.31 469 TYR A CA 1
ATOM 3737 C C . TYR A 1 469 ? 12.946 -7.912 11.731 1.00 82.31 469 TYR A C 1
ATOM 3739 O O . TYR A 1 469 ? 11.839 -7.385 11.738 1.00 82.31 469 TYR A O 1
ATOM 3747 N N . GLN A 1 470 ? 13.456 -8.533 12.796 1.00 87.50 470 GLN A N 1
ATOM 3748 C CA . GLN A 1 470 ? 12.752 -8.658 14.073 1.00 87.50 470 GLN A CA 1
ATOM 3749 C C . GLN A 1 470 ? 12.609 -7.318 14.796 1.00 87.50 470 GLN A C 1
ATOM 3751 O O . GLN A 1 470 ? 11.574 -7.063 15.401 1.00 87.50 470 GLN A O 1
ATOM 3756 N N . LYS A 1 471 ? 13.633 -6.460 14.726 1.00 87.25 471 LYS A N 1
ATOM 3757 C CA . LYS A 1 471 ? 13.609 -5.125 15.338 1.00 87.25 471 LYS A CA 1
ATOM 3758 C C . LYS A 1 471 ? 12.864 -4.086 14.498 1.00 87.25 471 LYS A C 1
ATOM 3760 O O . LYS A 1 471 ? 12.542 -3.023 15.016 1.00 87.25 471 LYS A O 1
ATOM 3765 N N . THR A 1 472 ? 12.603 -4.373 13.222 1.00 88.44 472 THR A N 1
ATOM 3766 C CA . THR A 1 472 ? 11.848 -3.477 12.344 1.00 88.44 472 THR A CA 1
ATOM 3767 C C . THR A 1 472 ? 10.358 -3.737 12.518 1.00 88.44 472 THR A C 1
ATOM 3769 O O . THR A 1 472 ? 9.822 -4.713 11.985 1.00 88.44 472 THR A O 1
ATOM 3772 N N . THR A 1 473 ? 9.697 -2.882 13.294 1.00 93.31 473 THR A N 1
ATOM 3773 C CA . THR A 1 473 ? 8.331 -3.106 13.769 1.00 93.31 473 THR A CA 1
ATOM 3774 C C . THR A 1 473 ? 7.427 -1.892 13.585 1.00 93.31 473 THR A C 1
ATOM 3776 O O . THR A 1 473 ? 7.873 -0.747 13.515 1.00 93.31 473 THR A O 1
ATOM 3779 N N . VAL A 1 474 ? 6.127 -2.164 13.519 1.00 94.81 474 VAL A N 1
ATOM 3780 C CA . VAL A 1 474 ? 5.039 -1.188 13.597 1.00 94.81 474 VAL A CA 1
ATOM 3781 C C . VAL A 1 474 ? 4.125 -1.640 14.728 1.00 94.81 474 VAL A C 1
ATOM 3783 O O . VAL A 1 474 ? 3.549 -2.722 14.658 1.00 94.81 474 VAL A O 1
ATOM 3786 N N . ALA A 1 475 ? 3.979 -0.821 15.764 1.00 96.81 475 ALA A N 1
ATOM 3787 C CA . ALA A 1 475 ? 3.020 -1.052 16.835 1.00 96.81 475 ALA A CA 1
ATOM 3788 C C . ALA A 1 475 ? 1.787 -0.166 16.625 1.00 96.81 475 ALA A C 1
ATOM 3790 O O . ALA A 1 475 ? 1.889 1.057 16.668 1.00 96.81 475 ALA A O 1
ATOM 3791 N N . VAL A 1 476 ? 0.621 -0.774 16.419 1.00 97.25 476 VAL A N 1
ATOM 3792 C CA . VAL A 1 476 ? -0.671 -0.090 16.324 1.00 97.25 476 VAL A CA 1
ATOM 3793 C C . VAL A 1 476 ? -1.349 -0.137 17.685 1.00 97.25 476 VAL A C 1
ATOM 3795 O O . VAL A 1 476 ? -1.725 -1.198 18.186 1.00 97.25 476 VAL A O 1
ATOM 3798 N N . LYS A 1 477 ? -1.510 1.040 18.279 1.00 97.69 477 LYS A N 1
ATOM 3799 C CA . LYS A 1 477 ? -2.242 1.259 19.521 1.00 97.69 477 LYS A CA 1
ATOM 3800 C C . LYS A 1 477 ? -3.559 1.959 19.230 1.00 97.69 477 LYS A C 1
ATOM 3802 O O . LYS A 1 477 ? -3.629 2.825 18.358 1.00 97.69 477 LYS A O 1
ATOM 3807 N N . VAL A 1 478 ? -4.586 1.618 19.989 1.00 97.44 478 VAL A N 1
ATOM 3808 C CA . VAL A 1 478 ? -5.927 2.177 19.859 1.00 97.44 478 VAL A CA 1
ATOM 3809 C C . VAL A 1 478 ? -6.469 2.564 21.234 1.00 97.44 478 VAL A C 1
ATOM 3811 O O . VAL A 1 478 ? -6.170 1.925 22.243 1.00 97.44 478 VAL A O 1
ATOM 3814 N N . ARG A 1 479 ? -7.243 3.645 21.279 1.00 97.31 479 ARG A N 1
ATOM 3815 C CA . ARG A 1 479 ? -8.093 4.011 22.421 1.00 97.31 479 ARG A CA 1
ATOM 3816 C C . ARG A 1 479 ? -9.362 4.674 21.948 1.00 97.31 479 ARG A C 1
ATOM 3818 O O . ARG A 1 479 ? -9.359 5.346 20.911 1.00 97.31 479 ARG A O 1
ATOM 3825 N N . LYS A 1 480 ? -10.417 4.578 22.747 1.00 97.44 480 LYS A N 1
ATOM 3826 C CA . LYS A 1 480 ? -11.557 5.479 22.604 1.00 97.44 480 LYS A CA 1
ATOM 3827 C C . LYS A 1 480 ? -11.115 6.901 22.966 1.00 97.44 480 LYS A C 1
ATOM 3829 O O . LYS A 1 480 ? -10.245 7.099 23.813 1.00 97.44 480 LYS A O 1
ATOM 3834 N N . LEU A 1 481 ? -11.689 7.919 22.330 1.00 97.00 481 LEU A N 1
ATOM 3835 C CA . LEU A 1 481 ? -11.295 9.315 22.559 1.00 97.00 481 LEU A CA 1
ATOM 3836 C C . LEU A 1 481 ? -11.472 9.736 24.029 1.00 97.00 481 LEU A C 1
ATOM 3838 O O . LEU A 1 481 ? -10.658 10.503 24.537 1.00 97.00 481 LEU A O 1
ATOM 3842 N N . SER A 1 482 ? -12.493 9.186 24.695 1.00 96.00 482 SER A N 1
ATOM 3843 C CA . SER A 1 482 ? -12.797 9.373 26.119 1.00 96.00 482 SER A CA 1
ATOM 3844 C C . SER A 1 482 ? -11.809 8.690 27.072 1.00 96.00 482 SER A C 1
ATOM 3846 O O . SER A 1 482 ? -11.812 8.984 28.262 1.00 96.00 482 SER A O 1
ATOM 3848 N N . GLU A 1 483 ? -10.985 7.764 26.583 1.00 96.88 483 GLU A N 1
ATOM 3849 C CA . GLU A 1 483 ? -9.997 7.043 27.387 1.00 96.88 483 GLU A CA 1
ATOM 3850 C C . GLU A 1 483 ? -8.652 7.772 27.361 1.00 96.88 483 GLU A C 1
ATOM 3852 O O . GLU A 1 483 ? -8.230 8.300 26.331 1.00 96.88 483 GLU A O 1
ATOM 3857 N N . SER A 1 484 ? -7.937 7.771 28.484 1.00 93.12 484 SER A N 1
ATOM 3858 C CA . SER A 1 484 ? -6.662 8.487 28.620 1.00 93.12 484 SER A CA 1
ATOM 3859 C C . SER A 1 484 ? -5.452 7.719 28.079 1.00 93.12 484 SER A C 1
ATOM 3861 O O . SER A 1 484 ? -4.448 8.334 27.720 1.00 93.12 484 SER A O 1
ATOM 3863 N N . LYS A 1 485 ? -5.524 6.384 27.996 1.00 95.00 485 LYS A N 1
ATOM 3864 C CA . LYS A 1 485 ? -4.396 5.519 27.615 1.00 95.00 485 LYS A CA 1
ATOM 3865 C C . LYS A 1 485 ? -4.712 4.720 26.358 1.00 95.00 485 LYS A C 1
ATOM 3867 O O . LYS A 1 485 ? -5.775 4.126 26.258 1.00 95.00 485 LYS A O 1
ATOM 3872 N N . ALA A 1 486 ? -3.764 4.698 25.421 1.00 95.38 486 ALA A N 1
ATOM 3873 C CA . ALA A 1 486 ? -3.809 3.827 24.250 1.00 95.38 486 ALA A CA 1
ATOM 3874 C C . ALA A 1 486 ? -3.261 2.444 24.597 1.00 95.38 486 ALA A C 1
ATOM 3876 O O . ALA A 1 486 ? -2.162 2.339 25.147 1.00 95.38 486 ALA A O 1
ATOM 3877 N N . ALA A 1 487 ? -4.017 1.402 24.263 1.00 96.38 487 ALA A N 1
ATOM 3878 C CA . ALA A 1 487 ? -3.595 0.014 24.393 1.00 96.38 487 ALA A CA 1
ATOM 3879 C C . ALA A 1 487 ? -3.097 -0.501 23.042 1.00 96.38 487 ALA A C 1
ATOM 3881 O O . ALA A 1 487 ? -3.541 -0.029 21.997 1.00 96.38 487 ALA A O 1
ATOM 3882 N N . LEU A 1 488 ? -2.168 -1.458 23.049 1.00 97.31 488 LEU A N 1
ATOM 3883 C CA . LEU A 1 488 ? -1.828 -2.187 21.828 1.00 97.31 488 LEU A CA 1
ATOM 3884 C C . LEU A 1 488 ? -3.085 -2.916 21.335 1.00 97.31 488 LEU A C 1
ATOM 3886 O O . LEU A 1 488 ? -3.833 -3.446 22.151 1.00 97.31 488 LEU A O 1
ATOM 3890 N N . LEU A 1 489 ? -3.323 -2.921 20.024 1.00 96.56 489 LEU A N 1
ATOM 3891 C CA . LEU A 1 489 ? -4.461 -3.635 19.451 1.00 96.56 489 LEU A CA 1
ATOM 3892 C C . LEU A 1 489 ? -4.381 -5.120 19.838 1.00 96.56 489 LEU A C 1
ATOM 3894 O O . LEU A 1 489 ? -3.351 -5.759 19.614 1.00 96.56 489 LEU A O 1
ATOM 3898 N N . ASN A 1 490 ? -5.427 -5.671 20.443 1.00 96.81 490 ASN A N 1
ATOM 3899 C CA . ASN A 1 490 ? -5.372 -7.049 20.920 1.00 96.81 490 ASN A CA 1
ATOM 3900 C C . ASN A 1 490 ? -5.670 -8.041 19.785 1.00 96.81 490 ASN A C 1
ATOM 3902 O O . ASN A 1 490 ? -6.357 -7.723 18.815 1.00 96.81 490 ASN A O 1
ATOM 3906 N N . ALA A 1 491 ? -5.139 -9.260 19.891 1.00 96.00 491 ALA A N 1
ATOM 3907 C CA . ALA A 1 491 ? -5.316 -10.293 18.866 1.00 96.00 491 ALA A CA 1
ATOM 3908 C C . ALA A 1 491 ? -6.755 -10.839 18.781 1.00 96.00 491 ALA A C 1
ATOM 3910 O O . ALA A 1 491 ? -7.160 -11.336 17.736 1.00 96.00 491 ALA A O 1
ATOM 3911 N N . ASP A 1 492 ? -7.526 -10.759 19.864 1.00 96.69 492 ASP A N 1
ATOM 3912 C CA . ASP A 1 492 ? -8.958 -11.099 19.944 1.00 96.69 492 ASP A CA 1
ATOM 3913 C C . ASP A 1 492 ? -9.869 -10.070 19.270 1.00 96.69 492 ASP A C 1
ATOM 3915 O O . ASP A 1 492 ? -11.026 -10.364 18.991 1.00 96.69 492 ASP A O 1
ATOM 3919 N N . GLN A 1 493 ? -9.346 -8.887 18.952 1.00 97.00 493 GLN A N 1
ATOM 3920 C CA . GLN A 1 493 ? -10.067 -7.867 18.196 1.00 97.00 493 GLN A CA 1
ATOM 3921 C C . GLN A 1 493 ? -9.872 -8.008 16.685 1.00 97.00 493 GLN A C 1
ATOM 3923 O O . GLN A 1 493 ? -10.484 -7.254 15.935 1.00 97.00 493 GLN A O 1
ATOM 3928 N N . LEU A 1 494 ? -9.010 -8.919 16.232 1.00 97.94 494 LEU A N 1
ATOM 3929 C CA . LEU A 1 494 ? -8.651 -9.083 14.827 1.00 97.94 494 LEU A CA 1
ATOM 3930 C C . LEU A 1 494 ? -9.352 -10.296 14.228 1.00 97.94 494 LEU A C 1
ATOM 3932 O O . LEU A 1 494 ? -9.322 -11.375 14.822 1.00 97.94 494 LEU A O 1
ATOM 3936 N N . PHE A 1 495 ? -9.925 -10.127 13.039 1.00 97.69 495 PHE A N 1
ATOM 3937 C CA . PHE A 1 495 ? -10.609 -11.195 12.310 1.00 97.69 495 PHE A CA 1
ATOM 3938 C C . PHE A 1 495 ? -10.295 -11.157 10.815 1.00 97.69 495 PHE A C 1
ATOM 3940 O O . PHE A 1 495 ? -10.020 -10.097 10.259 1.00 97.69 495 PHE A O 1
ATOM 3947 N N . TYR A 1 496 ? -10.393 -12.296 10.136 1.00 96.62 496 TYR A N 1
ATOM 3948 C CA . TYR A 1 496 ? -10.331 -12.379 8.678 1.00 96.62 496 TYR A CA 1
ATOM 3949 C C . TYR A 1 496 ? -11.363 -13.374 8.146 1.00 96.62 496 TYR A C 1
ATOM 3951 O O . TYR A 1 496 ? -11.757 -14.311 8.844 1.00 96.62 496 TYR A O 1
ATOM 3959 N N . SER A 1 497 ? -11.792 -13.160 6.902 1.00 92.44 497 SER A N 1
ATOM 3960 C CA . SER A 1 497 ? -12.586 -14.131 6.148 1.00 92.44 497 SER A CA 1
ATOM 3961 C C . SER A 1 497 ? -11.626 -14.997 5.309 1.00 92.44 497 SER A C 1
ATOM 3963 O O . SER A 1 497 ? -10.728 -14.426 4.678 1.00 92.44 497 SER A O 1
ATOM 3965 N N . PRO A 1 498 ? -11.711 -16.340 5.388 1.00 84.06 498 PRO A N 1
ATOM 3966 C CA . PRO A 1 498 ? -10.730 -17.259 4.804 1.00 84.06 498 PRO A CA 1
ATOM 3967 C C . PRO A 1 498 ? -10.569 -17.144 3.281 1.00 84.06 498 PRO A C 1
ATOM 3969 O O . PRO A 1 498 ? -11.596 -17.080 2.577 1.00 84.06 498 PRO A O 1
#

Secondary structure (DSSP, 8-state):
-------------TTGGGSTT----PPP---PPB-S----SSHHHHHHHHHHHTT--HHHHHHHTTSSSS----HHHHHHHHHH-PPPPHHHHHHHHHHHHHHBSSHHHHHHHHHHHHHHHHHHHHHHHHHHHHHHHHTTS------------------------------HHHHHHHHHHHHHHHHHHHHHHHHHHHHSS-------------------------------------PPPPPP-PPP-PPPPPPPP---------------------------------------PPPP--------------PEESEEEEEEEE-S--SSTT--S-EEEEEEEEE-STTEEEGGGGGGSHHHHHHHTTS-EEEEEEEEEEESS-EEEEEEEEEEPPPPSS-----EEEEEEEETTEEEEEEEEETTTT-EEEEEEEEEE-SEEEEEEEEEEES-S-SS-SSSSHHHHHH-EEEEEEEETT-SSPEEPPGGGEEE--

Mean predicted aligned error: 21.19 Å

pLDDT: mean 70.88, std 25.03, range [26.77, 98.38]

Organism: NCBI:txid1216006

Solvent-accessible surface area (backbone atoms only — not comparable to full-atom values): 31743 Å² total; per-residue (Å²): 142,83,88,81,90,87,83,85,80,94,68,93,62,89,71,67,71,67,66,80,75,61,82,67,78,74,75,83,82,77,64,42,64,30,85,68,74,75,79,58,91,45,67,33,47,38,56,53,51,49,29,60,59,21,64,38,51,70,66,52,56,30,52,62,25,63,76,50,99,54,48,57,51,53,65,68,57,52,50,40,25,52,74,69,62,46,79,73,55,79,51,42,46,51,32,51,50,49,51,40,55,69,40,26,66,46,71,69,41,18,47,46,44,47,50,52,52,49,51,47,52,52,54,51,50,51,53,53,52,51,53,56,54,52,56,57,55,57,71,64,66,76,78,68,87,85,84,86,87,82,90,85,89,84,90,80,91,79,91,83,76,95,69,83,83,76,79,78,76,74,63,71,62,58,58,62,53,51,50,53,50,52,51,52,52,51,53,50,52,52,50,52,51,54,52,52,55,66,69,68,55,78,88,70,83,80,81,80,81,82,85,77,90,76,86,83,84,88,85,89,82,90,84,88,81,90,82,88,82,89,88,87,83,89,83,86,92,78,93,81,82,86,80,88,82,78,84,83,83,83,82,83,82,87,83,79,89,82,84,85,84,88,86,84,90,86,85,88,88,88,83,86,85,85,86,92,89,89,83,88,90,81,87,90,81,90,87,88,82,90,81,86,92,79,85,84,73,83,77,80,80,81,74,82,77,77,77,72,86,83,70,84,75,68,70,44,80,10,30,39,31,40,33,32,34,47,65,71,92,65,91,56,80,82,76,60,85,52,52,46,80,65,45,76,46,82,42,66,73,37,26,60,46,40,66,38,64,57,57,77,42,66,70,38,31,63,71,35,58,73,37,30,29,35,42,36,38,35,35,28,39,54,33,96,58,60,47,51,32,36,41,36,37,45,34,38,33,21,68,60,96,61,99,64,80,76,38,46,32,40,43,33,36,33,50,67,90,34,80,74,45,78,47,76,46,51,36,67,66,60,40,71,46,78,47,75,50,74,46,82,43,63,50,42,76,38,47,35,34,38,40,46,18,35,43,41,87,47,96,68,91,75,79,80,46,62,64,30,28,58,46,22,32,38,34,37,24,40,26,48,66,91,48,95,63,69,41,68,38,54,34,89,34,24,26,21,72,129

Nearest PDB structures (foldseek):
  4qql-assembly1_C  TM=4.632E-01  e=5.765E-05  Mus musculus
  3oea-assembly1_A  TM=3.466E-01  e=3.844E-03  Caldanaerobius polysaccharolyticus
  2zew-assembly1_B  TM=3.667E-01  e=8.602E-03  Caldanaerobius polysaccharolyticus
  2zex-assembly1_A  TM=3.340E-01  e=3.054E-03  Caldanaerobius polysaccharolyticus
  6x83-assembly2_D  TM=3.068E-01  e=9.111E-03  Homo sapiens

Sequence (498 aa):
MLIFLAASAGYNDTYSQKIASQGIFSLPVLFDKISVLPEAETFPALLRQFMKLGNLTQSQFCQLSEQRGFHPFDDRNLKSWINKGSFPNPGAKRTILYIFSQVCETEEIAKAWCDKYRQFELENLDQKANRRRQSRKTSKADESPESTNADESAMTDDSSGSKSVLFSRAPLYEWCVTHQFHLIIGLFFIFIILFTSSFLGENKPVIINNNIHLDNQQNQQTNTLNMGQDESADFQHTPVSEPYLQPQKTVFPASRSVVSPHVTPVHPSTSSPAFPPVSSQSLPAAEKAHATPEKVKNAPQEDEETFEPSSYVDLKQGLKLDVYVFKGKNRDLMYSFDKYLVGSLTYHKGGLFTYADHTLNPGVYQATSGRDSGLYYHGYIFFSSPGMYVFSLDFNSGEPGVMQATKKCRVTLNFNHRERLNDTVRLLLSQHGKGVFTTSVKGGLNDFSLWFSCNHLLNLPLWNVKHIYQKTTVAVKVRKLSESKAALLNADQLFYSP

Foldseek 3Di:
DDDDDDDDDDDDCPPVVVVVPPPPPDPDQQWAAAADFQPDPAQLVLVVVVCVRRVHDLQSLQVLLVPDPFDGDDSVQNCCCNPVVDDDDPRVLLSVLVVLCVRHPDPVRSLNSNVVNVVNVVVVVVVVVVVVVVVVVVVVVPPDDDDDDDDDDDDDDDDDDDDDPPPPPDPPPVVVVVVVVVVVVVVVVVVVVVVVVVVPPDPPPDPPDDDDDDDDDDDDDDDDDDDDDDDDDDDDDDDDDDDDDDDDDDDDDDDDDDDDDDDDDDDDDDDDDDDDDDDDDDDDDDDDDDDDDDDDDDDDDPPPPPPDPPDPQPKDFAWKKWKKFAPDQDPDLPPGPRIDTQDIDGGQAFQKFFLCPLVVDVSSCVVCAQTWMKIKTWAWFADQAWAKKKKKKKWWFAADPDDDDFKKKWKWKDKQNDTPDIDIDTHNPRDIDMDMDMDTDHHTIIIIMMMITIGNPDPDDDDRVSRRRRRGIMFMWMDGPPDDDTDTGHSRRGIHRD

Radius of gyration: 39.58 Å; Cα contacts (8 Å, |Δi|>4): 584; chains: 1; bounding box: 131×84×121 Å